Protein AF-A0A7C4QWE4-F1 (afdb_monomer_lite)

Structure (mmCIF, N/CA/C/O backbone):
data_AF-A0A7C4QWE4-F1
#
_entry.id   AF-A0A7C4QWE4-F1
#
loop_
_atom_site.group_PDB
_atom_site.id
_atom_site.type_symbol
_atom_site.label_atom_id
_atom_site.label_alt_id
_atom_site.label_comp_id
_atom_site.label_asym_id
_atom_site.label_entity_id
_atom_site.label_seq_id
_atom_site.pdbx_PDB_ins_code
_atom_site.Cartn_x
_atom_site.Cartn_y
_atom_site.Cartn_z
_atom_site.occupancy
_atom_site.B_iso_or_equiv
_atom_site.auth_seq_id
_atom_site.auth_comp_id
_atom_site.auth_asym_id
_atom_site.auth_atom_id
_atom_site.pdbx_PDB_model_num
ATOM 1 N N . MET A 1 1 ? 39.956 -88.620 -3.227 1.00 44.16 1 MET A N 1
ATOM 2 C CA . MET A 1 1 ? 40.019 -87.910 -1.931 1.00 44.16 1 MET A CA 1
ATOM 3 C C . MET A 1 1 ? 40.088 -86.408 -2.188 1.00 44.16 1 MET A C 1
ATOM 5 O O . MET A 1 1 ? 41.121 -85.945 -2.647 1.00 44.16 1 MET A O 1
ATOM 9 N N . LYS A 1 2 ? 38.966 -85.706 -1.964 1.00 35.06 2 LYS A N 1
ATOM 10 C CA . LYS A 1 2 ? 38.772 -84.275 -1.621 1.00 35.06 2 LYS A CA 1
ATOM 11 C C . LYS A 1 2 ? 37.417 -83.805 -2.172 1.00 35.06 2 LYS A C 1
ATOM 13 O O . LYS A 1 2 ? 37.299 -83.420 -3.326 1.00 35.06 2 LYS A O 1
ATOM 18 N N . MET A 1 3 ? 36.401 -83.871 -1.308 1.00 34.50 3 MET A N 1
ATOM 19 C CA . MET A 1 3 ? 35.182 -83.061 -1.401 1.00 34.50 3 MET A CA 1
ATOM 20 C C . MET A 1 3 ? 35.549 -81.585 -1.221 1.00 34.50 3 MET A C 1
ATOM 22 O O . MET A 1 3 ? 36.350 -81.283 -0.337 1.00 34.50 3 MET A O 1
ATOM 26 N N . LYS A 1 4 ? 34.899 -80.682 -1.961 1.00 35.97 4 LYS A N 1
ATOM 27 C CA . LYS A 1 4 ? 34.582 -79.321 -1.497 1.00 35.97 4 LYS A CA 1
ATOM 28 C C . LYS A 1 4 ? 33.266 -78.849 -2.132 1.00 35.97 4 LYS A C 1
ATOM 30 O O . LYS A 1 4 ? 33.202 -78.496 -3.300 1.00 35.97 4 LYS A O 1
ATOM 35 N N . THR A 1 5 ? 32.226 -78.966 -1.314 1.00 37.50 5 THR A N 1
ATOM 36 C CA . THR A 1 5 ? 31.057 -78.092 -1.133 1.00 37.50 5 THR A CA 1
ATOM 37 C C . THR A 1 5 ? 30.944 -76.846 -2.024 1.00 37.50 5 THR A C 1
ATOM 39 O O . THR A 1 5 ? 31.783 -75.953 -1.941 1.00 37.50 5 THR A O 1
ATOM 42 N N . ILE A 1 6 ? 29.813 -76.711 -2.727 1.00 36.84 6 ILE A N 1
ATOM 43 C CA . ILE A 1 6 ? 29.269 -75.417 -3.170 1.00 36.84 6 ILE A CA 1
ATOM 44 C C . ILE A 1 6 ? 27.996 -75.155 -2.357 1.00 36.84 6 ILE A C 1
ATOM 46 O O . ILE A 1 6 ? 27.059 -75.952 -2.370 1.00 36.84 6 ILE A O 1
ATOM 50 N N . LYS A 1 7 ? 28.023 -74.065 -1.583 1.00 35.09 7 LYS A N 1
ATOM 51 C CA . LYS A 1 7 ? 26.899 -73.519 -0.813 1.00 35.09 7 LYS A CA 1
ATOM 52 C C . LYS A 1 7 ? 26.000 -72.677 -1.724 1.00 35.09 7 LYS A C 1
ATOM 54 O O . LYS A 1 7 ? 26.485 -72.008 -2.630 1.00 35.09 7 LYS A O 1
ATOM 59 N N . ALA A 1 8 ? 24.707 -72.713 -1.417 1.00 40.19 8 ALA A N 1
ATOM 60 C CA . ALA A 1 8 ? 23.633 -71.929 -2.014 1.00 40.19 8 ALA A CA 1
ATOM 61 C C . ALA A 1 8 ? 23.778 -70.411 -1.791 1.00 40.19 8 ALA A C 1
ATOM 63 O O . ALA A 1 8 ? 24.335 -69.978 -0.782 1.00 40.19 8 ALA A O 1
ATOM 64 N N . GLY A 1 9 ? 23.184 -69.625 -2.692 1.00 32.28 9 GLY A N 1
ATOM 65 C CA . GLY A 1 9 ? 22.937 -68.194 -2.526 1.00 32.28 9 GLY A CA 1
ATOM 66 C C . GLY A 1 9 ? 21.650 -67.798 -3.246 1.00 32.28 9 GLY A C 1
ATOM 67 O O . GLY A 1 9 ? 21.611 -67.741 -4.470 1.00 32.28 9 GLY A O 1
ATOM 68 N N . LEU A 1 10 ? 20.594 -67.595 -2.461 1.00 34.72 10 LEU A N 1
ATOM 69 C CA . LEU A 1 10 ? 19.260 -67.141 -2.847 1.00 34.72 10 LEU A CA 1
ATOM 70 C C . LEU A 1 10 ? 19.347 -65.675 -3.325 1.00 34.72 10 LEU A C 1
ATOM 72 O O . LEU A 1 10 ? 19.801 -64.823 -2.564 1.00 34.72 10 LEU A O 1
ATOM 76 N N . ALA A 1 11 ? 18.938 -65.369 -4.558 1.00 35.28 11 ALA A N 1
ATOM 77 C CA . ALA A 1 11 ? 18.868 -63.992 -5.052 1.00 35.28 11 ALA A CA 1
ATOM 78 C C . ALA A 1 11 ? 17.521 -63.364 -4.657 1.00 35.28 11 ALA A C 1
ATOM 80 O O . ALA A 1 11 ? 16.469 -63.787 -5.133 1.00 35.28 11 ALA A O 1
ATOM 81 N N . ALA A 1 12 ? 17.560 -62.367 -3.774 1.00 37.50 12 ALA A N 1
ATOM 82 C CA . ALA A 1 12 ? 16.423 -61.510 -3.462 1.00 37.50 12 ALA A CA 1
ATOM 83 C C . ALA A 1 12 ? 16.297 -60.412 -4.533 1.00 37.50 12 ALA A C 1
ATOM 85 O O . ALA A 1 12 ? 17.253 -59.676 -4.779 1.00 37.50 12 ALA A O 1
ATOM 86 N N . LEU A 1 13 ? 15.122 -60.293 -5.161 1.00 37.75 13 LEU A N 1
ATOM 87 C CA . LEU A 1 13 ? 14.763 -59.125 -5.967 1.00 37.75 13 LEU A CA 1
ATOM 88 C C . LEU A 1 13 ? 14.546 -57.927 -5.032 1.00 37.75 13 LEU A C 1
ATOM 90 O O . LEU A 1 13 ? 13.553 -57.876 -4.308 1.00 37.75 13 LEU A O 1
ATOM 94 N N . ALA A 1 14 ? 15.447 -56.949 -5.075 1.00 36.03 14 ALA A N 1
ATOM 95 C CA . ALA A 1 14 ? 15.195 -55.620 -4.534 1.00 36.03 14 ALA A CA 1
ATOM 96 C C . ALA A 1 14 ? 14.526 -54.771 -5.625 1.00 36.03 14 ALA A C 1
ATOM 98 O O . ALA A 1 14 ? 15.150 -54.434 -6.630 1.00 36.03 14 ALA A O 1
ATOM 99 N N . SER A 1 15 ? 13.246 -54.445 -5.438 1.00 36.69 15 SER A N 1
ATOM 100 C CA . SER A 1 15 ? 12.579 -53.397 -6.214 1.00 36.69 15 SER A CA 1
ATOM 101 C C . SER A 1 15 ? 13.074 -52.049 -5.698 1.00 36.69 15 SER A C 1
ATOM 103 O O . SER A 1 15 ? 12.827 -51.704 -4.544 1.00 36.69 15 SER A O 1
ATOM 105 N N . ALA A 1 16 ? 13.813 -51.310 -6.525 1.00 38.72 16 ALA A N 1
ATOM 106 C CA . ALA A 1 16 ? 14.228 -49.952 -6.211 1.00 38.72 16 ALA A CA 1
ATOM 107 C C . ALA A 1 16 ? 13.004 -49.029 -6.288 1.00 38.72 16 ALA A C 1
ATOM 109 O O . ALA A 1 16 ? 12.490 -48.744 -7.369 1.00 38.72 16 ALA A O 1
ATOM 110 N N . LEU A 1 17 ? 12.527 -48.586 -5.127 1.00 37.09 17 LEU A N 1
ATOM 111 C CA . LEU A 1 17 ? 11.594 -47.476 -5.018 1.00 37.09 17 LEU A CA 1
ATOM 112 C C . LEU A 1 17 ? 12.380 -46.204 -5.376 1.00 37.09 17 LEU A C 1
ATOM 114 O O . LEU A 1 17 ? 13.173 -45.713 -4.574 1.00 37.09 17 LEU A O 1
ATOM 118 N N . LEU A 1 18 ? 12.228 -45.716 -6.608 1.00 37.69 18 LEU A N 1
ATOM 119 C CA . LEU A 1 18 ? 12.731 -44.404 -7.010 1.00 37.69 18 LEU A CA 1
ATOM 120 C C . LEU A 1 18 ? 11.939 -43.349 -6.231 1.00 37.69 18 LEU A C 1
ATOM 122 O O . LEU A 1 18 ? 10.795 -43.043 -6.562 1.00 37.69 18 LEU A O 1
ATOM 126 N N . LEU A 1 19 ? 12.542 -42.831 -5.162 1.00 37.31 19 LEU A N 1
ATOM 127 C CA . LEU A 1 19 ? 12.115 -41.587 -4.537 1.00 37.31 19 LEU A CA 1
ATOM 128 C C . LEU A 1 19 ? 12.226 -40.490 -5.596 1.00 37.31 19 LEU A C 1
ATOM 130 O O . LEU A 1 19 ? 13.313 -40.205 -6.097 1.00 37.31 19 LEU A O 1
ATOM 134 N N . ASN A 1 20 ? 11.084 -39.916 -5.959 1.00 35.62 20 ASN A N 1
ATOM 135 C CA . ASN A 1 20 ? 10.999 -38.761 -6.836 1.00 35.62 20 ASN A CA 1
ATOM 136 C C . ASN A 1 20 ? 11.529 -37.560 -6.038 1.00 35.62 20 ASN A C 1
ATOM 138 O O . ASN A 1 20 ? 10.786 -36.938 -5.282 1.00 35.62 20 ASN A O 1
ATOM 142 N N . ILE A 1 21 ? 12.835 -37.302 -6.113 1.00 42.69 21 ILE A N 1
ATOM 143 C CA . ILE A 1 21 ? 13.417 -36.069 -5.582 1.00 42.69 21 ILE A CA 1
ATOM 144 C C . ILE A 1 21 ? 12.919 -34.952 -6.508 1.00 42.69 21 ILE A C 1
ATOM 146 O O . ILE A 1 21 ? 13.204 -35.031 -7.707 1.00 42.69 21 ILE A O 1
ATOM 150 N N . PRO A 1 22 ? 12.157 -33.952 -6.027 1.00 43.75 22 PRO A N 1
ATOM 151 C CA . PRO A 1 22 ? 11.823 -32.806 -6.859 1.00 43.75 22 PRO A CA 1
ATOM 152 C C . PRO A 1 22 ? 13.135 -32.161 -7.312 1.00 43.75 22 PRO A C 1
ATOM 154 O O . PRO A 1 22 ? 13.972 -31.791 -6.490 1.00 43.75 22 PRO A O 1
ATOM 157 N N . GLY A 1 23 ? 13.357 -32.114 -8.627 1.00 46.66 23 GLY A N 1
ATOM 158 C CA . GLY A 1 23 ? 14.510 -31.424 -9.190 1.00 46.66 23 GLY A CA 1
ATOM 159 C C . GLY A 1 23 ? 14.474 -29.958 -8.767 1.00 46.66 23 GLY A C 1
ATOM 160 O O . GLY A 1 23 ? 13.414 -29.337 -8.809 1.00 46.66 23 GLY A O 1
ATOM 161 N N . GLN A 1 24 ? 15.619 -29.424 -8.342 1.00 51.94 24 GLN A N 1
ATOM 162 C CA . GLN A 1 24 ? 15.778 -28.000 -8.061 1.00 51.94 24 GLN A CA 1
ATOM 163 C C . GLN A 1 24 ? 15.329 -27.204 -9.294 1.00 51.94 24 GLN A C 1
ATOM 165 O O . GLN A 1 24 ? 15.769 -27.504 -10.408 1.00 51.94 24 GLN A O 1
ATOM 170 N N . ALA A 1 25 ? 14.424 -26.239 -9.105 1.00 59.88 25 ALA A N 1
ATOM 171 C CA . ALA A 1 25 ? 13.972 -25.365 -10.181 1.00 59.88 25 ALA A CA 1
ATOM 172 C C . ALA A 1 25 ? 15.188 -24.719 -10.862 1.00 59.88 25 ALA A C 1
ATOM 174 O O . ALA A 1 25 ? 16.139 -24.313 -10.191 1.00 59.88 25 ALA A O 1
ATOM 175 N N . ALA A 1 26 ? 15.182 -24.642 -12.193 1.00 65.81 26 ALA A N 1
ATOM 176 C CA . ALA A 1 26 ? 16.244 -23.946 -12.904 1.00 65.81 26 ALA A CA 1
ATOM 177 C C . ALA A 1 26 ? 16.181 -22.451 -12.551 1.00 65.81 26 ALA A C 1
ATOM 179 O O . ALA A 1 26 ? 15.147 -21.808 -12.758 1.00 65.81 26 ALA A O 1
ATOM 180 N N . THR A 1 27 ? 17.275 -21.905 -12.016 1.00 78.81 27 THR A N 1
ATOM 181 C CA . THR A 1 27 ? 17.419 -20.460 -11.815 1.00 78.81 27 THR A CA 1
ATOM 182 C C . THR A 1 27 ? 17.690 -19.803 -13.161 1.00 78.81 27 THR A C 1
ATOM 184 O O . THR A 1 27 ? 18.729 -20.040 -13.778 1.00 78.81 27 THR A O 1
ATOM 187 N N . ASN A 1 28 ? 16.760 -18.970 -13.617 1.00 87.12 28 ASN A N 1
ATOM 188 C CA . ASN A 1 28 ? 16.918 -18.156 -14.813 1.00 87.12 28 ASN A CA 1
ATOM 189 C C . ASN A 1 28 ? 17.483 -16.800 -14.407 1.00 87.12 28 ASN A C 1
ATOM 191 O O . ASN A 1 28 ? 16.828 -16.052 -13.683 1.00 87.12 28 ASN A O 1
ATOM 195 N N . LEU A 1 29 ? 18.690 -16.489 -14.874 1.00 90.69 29 LEU A N 1
ATOM 196 C CA . LEU A 1 29 ? 19.229 -15.137 -14.774 1.00 90.69 29 LEU A CA 1
ATOM 197 C C . LEU A 1 29 ? 18.445 -14.232 -15.723 1.00 90.69 29 LEU A C 1
ATOM 199 O O . LEU A 1 29 ? 18.312 -14.553 -16.906 1.00 90.69 29 LEU A O 1
ATOM 203 N N . VAL A 1 30 ? 17.933 -13.127 -15.196 1.00 90.88 30 VAL A N 1
ATOM 204 C CA . VAL A 1 30 ? 17.143 -12.154 -15.941 1.00 90.88 30 VAL A CA 1
ATOM 205 C C . VAL A 1 30 ? 17.889 -10.830 -15.965 1.00 90.88 30 VAL A C 1
ATOM 207 O O . VAL A 1 30 ? 18.189 -10.231 -14.935 1.00 90.88 30 VAL A O 1
ATOM 210 N N . THR A 1 31 ? 18.162 -10.389 -17.181 1.00 90.06 31 THR A N 1
ATOM 211 C CA . THR A 1 31 ? 18.688 -9.069 -17.526 1.00 90.06 31 THR A CA 1
ATOM 212 C C . THR A 1 31 ? 17.711 -8.381 -18.467 1.00 90.06 31 THR A C 1
ATOM 214 O O . THR A 1 31 ? 16.878 -9.044 -19.098 1.00 90.06 31 THR A O 1
ATOM 217 N N . SER A 1 32 ? 17.842 -7.072 -18.652 1.00 80.56 32 SER A N 1
ATOM 218 C CA . SER A 1 32 ? 17.039 -6.360 -19.652 1.00 80.56 32 SER A CA 1
ATOM 219 C C . SER A 1 32 ? 17.270 -6.906 -21.065 1.00 80.56 32 SER A C 1
ATOM 221 O O . SER A 1 32 ? 16.337 -7.042 -21.844 1.00 80.56 32 SER A O 1
ATOM 223 N N . ALA A 1 33 ? 18.492 -7.351 -21.375 1.00 80.56 33 ALA A N 1
ATOM 224 C CA . ALA A 1 33 ? 18.801 -8.006 -22.649 1.00 80.56 33 ALA A CA 1
ATOM 225 C C . ALA A 1 33 ? 18.169 -9.406 -22.811 1.00 80.56 33 ALA A C 1
ATOM 227 O O . ALA A 1 33 ? 18.132 -9.935 -23.923 1.00 80.56 33 ALA A O 1
ATOM 228 N N . SER A 1 34 ? 17.721 -10.031 -21.717 1.00 84.31 34 SER A N 1
ATOM 229 C CA . SER A 1 34 ? 17.065 -11.346 -21.738 1.00 84.31 34 SER A CA 1
ATOM 230 C C . SER A 1 34 ? 15.551 -11.271 -21.956 1.00 84.31 34 SER A C 1
ATOM 232 O O . SER A 1 34 ? 14.943 -12.281 -22.315 1.00 84.31 34 SER A O 1
ATOM 234 N N . MET A 1 35 ? 14.953 -10.090 -21.768 1.00 88.81 35 MET A N 1
ATOM 235 C CA . MET A 1 35 ? 13.545 -9.837 -22.063 1.00 88.81 35 MET A CA 1
ATOM 236 C C . MET A 1 35 ? 13.361 -9.783 -23.580 1.00 88.81 35 MET A C 1
ATOM 238 O O . MET A 1 35 ? 14.060 -9.052 -24.282 1.00 88.81 35 MET A O 1
ATOM 242 N N . VAL A 1 36 ? 12.465 -10.618 -24.112 1.00 86.06 36 VAL A N 1
ATOM 243 C CA . VAL A 1 36 ? 12.202 -10.651 -25.554 1.00 86.06 36 VAL A CA 1
ATOM 244 C C . VAL A 1 36 ? 11.082 -9.689 -25.923 1.00 86.06 36 VAL A C 1
ATOM 246 O O . VAL A 1 36 ? 10.084 -9.586 -25.209 1.00 86.06 36 VAL A O 1
ATOM 249 N N . ALA A 1 37 ? 11.199 -9.074 -27.100 1.00 91.69 37 ALA A N 1
ATOM 250 C CA . ALA A 1 37 ? 10.121 -8.274 -27.663 1.00 91.69 37 ALA A CA 1
ATOM 251 C C . ALA A 1 37 ? 8.823 -9.098 -27.765 1.00 91.69 37 ALA A C 1
ATOM 253 O O . ALA A 1 37 ? 8.821 -10.241 -28.236 1.00 91.69 37 ALA A O 1
ATOM 254 N N . GLY A 1 38 ? 7.701 -8.494 -27.371 1.00 95.06 38 GLY A N 1
ATOM 255 C CA . GLY A 1 38 ? 6.398 -9.154 -27.329 1.00 95.06 38 GLY A CA 1
ATOM 256 C C . GLY A 1 38 ? 6.069 -9.686 -25.937 1.00 95.06 38 GLY A C 1
ATOM 257 O O . GLY A 1 38 ? 6.095 -8.928 -24.973 1.00 95.06 38 GLY A O 1
ATOM 258 N N . THR A 1 39 ? 5.678 -10.959 -25.826 1.00 97.94 39 THR A N 1
ATOM 259 C CA . THR A 1 39 ? 5.207 -11.531 -24.555 1.00 97.94 39 THR A CA 1
ATOM 260 C C . THR A 1 39 ? 6.240 -12.453 -23.915 1.00 97.94 39 THR A C 1
ATOM 262 O O . THR A 1 39 ? 6.584 -13.497 -24.471 1.00 97.94 39 THR A O 1
ATOM 265 N N . ASN A 1 40 ? 6.665 -12.097 -22.707 1.00 97.50 40 ASN A N 1
ATOM 266 C CA . ASN A 1 40 ? 7.502 -12.895 -21.823 1.00 97.50 40 ASN A CA 1
ATOM 267 C C . ASN A 1 40 ? 6.613 -13.671 -20.842 1.00 97.50 40 ASN A C 1
ATOM 269 O O . ASN A 1 40 ? 5.698 -13.103 -20.247 1.00 97.50 40 ASN A O 1
ATOM 273 N N . TYR A 1 41 ? 6.882 -14.967 -20.661 1.00 96.62 41 TYR A N 1
ATOM 274 C CA . TYR A 1 41 ? 6.144 -15.828 -19.731 1.00 96.62 41 TYR A CA 1
ATOM 275 C C . TYR A 1 41 ? 7.064 -16.326 -18.623 1.00 96.62 41 TYR A C 1
ATOM 277 O O . TYR A 1 41 ? 8.007 -17.080 -18.889 1.00 96.62 41 TYR A O 1
ATOM 285 N N . TRP A 1 42 ? 6.770 -15.942 -17.385 1.00 96.94 42 TRP A N 1
ATOM 286 C CA . TRP A 1 42 ? 7.451 -16.444 -16.200 1.00 96.94 42 TRP A CA 1
ATOM 287 C C . TRP A 1 42 ? 6.599 -17.509 -15.516 1.00 96.94 42 TRP A C 1
ATOM 289 O O . TRP A 1 42 ? 5.420 -17.287 -15.251 1.00 96.94 42 TRP A O 1
ATOM 299 N N . ARG A 1 43 ? 7.180 -18.692 -15.299 1.00 95.44 43 ARG A N 1
ATOM 300 C CA . ARG A 1 43 ? 6.464 -19.896 -14.859 1.00 95.44 43 ARG A CA 1
ATOM 301 C C . ARG A 1 43 ? 6.858 -20.313 -13.455 1.00 95.44 43 ARG A C 1
ATOM 303 O O . ARG A 1 43 ? 8.039 -20.271 -13.123 1.00 95.44 43 ARG A O 1
ATOM 310 N N . ALA A 1 44 ? 5.910 -20.857 -12.699 1.00 93.81 44 ALA A N 1
ATOM 311 C CA . ALA A 1 44 ? 6.139 -21.266 -11.311 1.00 93.81 44 ALA A CA 1
ATOM 312 C C . ALA A 1 44 ? 7.093 -22.468 -11.164 1.00 93.81 44 ALA A C 1
ATOM 314 O O . ALA A 1 44 ? 7.611 -22.736 -10.086 1.00 93.81 44 ALA A O 1
ATOM 315 N N . THR A 1 45 ? 7.369 -23.197 -12.251 1.00 90.31 45 THR A N 1
ATOM 316 C CA . THR A 1 45 ? 8.378 -24.273 -12.273 1.00 90.31 45 THR A CA 1
ATOM 317 C C . THR A 1 45 ? 9.820 -23.757 -12.279 1.00 90.31 45 THR A C 1
ATOM 319 O O . THR A 1 45 ? 10.755 -24.557 -12.259 1.00 90.31 45 THR A O 1
ATOM 322 N N . ASN A 1 46 ? 10.002 -22.442 -12.374 1.00 91.88 46 ASN A N 1
ATOM 323 C CA . ASN A 1 46 ? 11.280 -21.762 -12.479 1.00 91.88 46 ASN A CA 1
ATOM 324 C C . ASN A 1 46 ? 11.449 -20.766 -11.330 1.00 91.88 46 ASN A C 1
ATOM 326 O O . ASN A 1 46 ? 10.471 -20.239 -10.806 1.00 91.88 46 ASN A O 1
ATOM 330 N N . GLN A 1 47 ? 12.703 -20.444 -11.022 1.00 90.31 47 GLN A N 1
ATOM 331 C CA . GLN A 1 47 ? 13.036 -19.241 -10.264 1.00 90.31 47 GLN A CA 1
ATOM 332 C C . GLN A 1 47 ? 13.654 -18.218 -11.218 1.00 90.31 47 GLN A C 1
ATOM 334 O O . GLN A 1 47 ? 14.396 -18.591 -12.132 1.00 90.31 47 GLN A O 1
ATOM 339 N N . TYR A 1 48 ? 13.362 -16.940 -11.008 1.00 97.06 48 TYR A N 1
ATOM 340 C CA . TYR A 1 48 ? 13.924 -15.831 -11.780 1.00 97.06 48 TYR A CA 1
ATOM 341 C C . TYR A 1 48 ? 14.827 -15.005 -10.869 1.00 97.06 48 TYR A C 1
ATOM 343 O O . TYR A 1 48 ? 14.423 -14.700 -9.753 1.00 97.06 48 TYR A O 1
ATOM 351 N N . LEU A 1 49 ? 16.041 -14.681 -11.309 1.00 97.81 49 LEU A N 1
ATOM 352 C CA . LEU A 1 49 ? 16.993 -13.851 -10.569 1.00 97.81 49 LEU A CA 1
ATOM 353 C C . LEU A 1 49 ? 17.329 -12.610 -11.401 1.00 97.81 49 LEU A C 1
ATOM 355 O O . LEU A 1 49 ? 18.010 -12.724 -12.418 1.00 97.81 49 LEU A O 1
ATOM 359 N N . LEU A 1 50 ? 16.846 -11.447 -10.972 1.00 98.19 50 LEU A N 1
ATOM 360 C CA . LEU A 1 50 ? 17.170 -10.144 -11.542 1.00 98.19 50 LEU A CA 1
ATOM 361 C C . LEU A 1 50 ? 18.575 -9.752 -11.073 1.00 98.19 50 LEU A C 1
ATOM 363 O O . LEU A 1 50 ? 18.847 -9.784 -9.874 1.00 98.19 50 LEU A O 1
ATOM 367 N N . THR A 1 51 ? 19.464 -9.381 -11.990 1.00 96.00 51 THR A N 1
ATOM 368 C CA . THR A 1 51 ? 20.841 -8.956 -11.653 1.00 96.00 51 THR A CA 1
ATOM 369 C C . THR A 1 51 ? 21.089 -7.463 -11.881 1.00 96.00 51 THR A C 1
ATOM 371 O O . THR A 1 51 ? 22.201 -6.988 -11.693 1.00 96.00 51 THR A O 1
ATOM 374 N N . GLU A 1 52 ? 20.066 -6.743 -12.336 1.00 95.19 52 GLU A N 1
ATOM 375 C CA . GLU A 1 52 ? 20.054 -5.314 -12.671 1.00 95.19 52 GLU A CA 1
ATOM 376 C C . GLU A 1 52 ? 18.592 -4.842 -12.761 1.00 95.19 52 GLU A C 1
ATOM 378 O O . GLU A 1 52 ? 17.674 -5.652 -12.575 1.00 95.19 52 GLU A O 1
ATOM 383 N N . MET A 1 53 ? 18.351 -3.566 -13.077 1.00 95.50 53 MET A N 1
ATOM 384 C CA . MET A 1 53 ? 17.008 -3.129 -13.460 1.00 95.50 53 MET A CA 1
ATOM 385 C C . MET A 1 53 ? 16.577 -3.869 -14.732 1.00 95.50 53 MET A C 1
ATOM 387 O O . MET A 1 53 ? 17.223 -3.761 -15.779 1.00 95.50 53 MET A O 1
ATOM 391 N N . VAL A 1 54 ? 15.491 -4.634 -14.636 1.00 97.50 54 VAL A N 1
ATOM 392 C CA . VAL A 1 54 ? 14.888 -5.376 -15.745 1.00 97.50 54 VAL A CA 1
ATOM 393 C C . VAL A 1 54 ? 13.662 -4.623 -16.233 1.00 97.50 54 VAL A C 1
ATOM 395 O O . VAL A 1 54 ? 12.717 -4.417 -15.472 1.00 97.50 54 VAL A O 1
ATOM 398 N N . PHE A 1 55 ? 13.663 -4.245 -17.509 1.00 97.25 55 PHE A N 1
ATOM 399 C CA . PHE A 1 55 ? 12.564 -3.498 -18.116 1.00 97.25 55 PHE A CA 1
ATOM 400 C C . PHE A 1 55 ? 11.558 -4.415 -18.824 1.00 97.25 55 PHE A C 1
ATOM 402 O O . PHE A 1 55 ? 11.934 -5.326 -19.558 1.00 97.25 55 PHE A O 1
ATOM 409 N N . VAL A 1 56 ? 10.267 -4.145 -18.619 1.00 98.00 56 VAL A N 1
ATOM 410 C CA . VAL A 1 56 ? 9.186 -4.533 -19.535 1.00 98.00 56 VAL A CA 1
ATOM 411 C C . VAL A 1 56 ? 8.898 -3.309 -20.395 1.00 98.00 56 VAL A C 1
ATOM 413 O O . VAL A 1 56 ? 8.285 -2.346 -19.928 1.00 98.00 56 VAL A O 1
ATOM 416 N N . GLU A 1 57 ? 9.396 -3.323 -21.626 1.00 97.38 57 GLU A N 1
ATOM 417 C CA . GLU A 1 57 ? 9.446 -2.144 -22.489 1.00 97.38 57 GLU A CA 1
ATOM 418 C C . GLU A 1 57 ? 8.093 -1.812 -23.137 1.00 97.38 57 GLU A C 1
ATOM 420 O O . GLU A 1 57 ? 7.137 -2.593 -23.125 1.00 97.38 57 GLU A O 1
ATOM 425 N N . ALA A 1 58 ? 7.999 -0.631 -23.751 1.00 96.31 58 ALA A N 1
ATOM 426 C CA . ALA A 1 58 ? 6.804 -0.217 -24.478 1.00 96.31 58 ALA A CA 1
ATOM 427 C C . ALA A 1 58 ? 6.406 -1.238 -25.566 1.00 96.31 58 ALA A C 1
ATOM 429 O O . ALA A 1 58 ? 7.155 -1.497 -26.507 1.00 96.31 58 ALA A O 1
ATOM 430 N N . GLY A 1 59 ? 5.185 -1.775 -25.475 1.00 96.12 59 GLY A N 1
ATOM 431 C CA . GLY A 1 59 ? 4.682 -2.812 -26.382 1.00 96.12 59 GLY A CA 1
ATOM 432 C C . GLY A 1 59 ? 5.009 -4.246 -25.951 1.00 96.12 59 GLY A C 1
ATOM 433 O O . GLY A 1 59 ? 4.506 -5.184 -26.573 1.00 96.12 59 GLY A O 1
ATOM 434 N N . GLU A 1 60 ? 5.787 -4.427 -24.885 1.00 98.00 60 GLU A N 1
ATOM 435 C CA . GLU A 1 60 ? 6.031 -5.727 -24.270 1.00 98.00 60 GLU A CA 1
ATOM 436 C C . GLU A 1 60 ? 4.980 -6.072 -23.215 1.00 98.00 60 GLU A C 1
ATOM 438 O O . GLU A 1 60 ? 4.307 -5.218 -22.631 1.00 98.00 60 GLU A O 1
ATOM 443 N N . VAL A 1 61 ? 4.836 -7.372 -22.976 1.00 98.56 61 VAL A N 1
ATOM 444 C CA . VAL A 1 61 ? 3.940 -7.933 -21.972 1.00 98.56 61 VAL A CA 1
ATOM 445 C C . VAL A 1 61 ? 4.701 -8.966 -21.155 1.00 98.56 61 VAL A C 1
ATOM 447 O O . VAL A 1 61 ? 5.237 -9.919 -21.712 1.00 98.56 61 VAL A O 1
ATOM 450 N N . LEU A 1 62 ? 4.701 -8.829 -19.837 1.00 98.75 62 LEU A N 1
ATOM 451 C CA . LEU A 1 62 ? 5.178 -9.845 -18.910 1.00 98.75 62 LEU A CA 1
ATOM 452 C C . LEU A 1 62 ? 3.983 -10.544 -18.261 1.00 98.75 62 LEU A C 1
ATOM 454 O O . LEU A 1 62 ? 3.190 -9.909 -17.575 1.00 98.75 62 LEU A O 1
ATOM 458 N N . VAL A 1 63 ? 3.852 -11.852 -18.460 1.00 98.75 63 VAL A N 1
ATOM 459 C CA . VAL A 1 63 ? 2.839 -12.688 -17.802 1.00 98.75 63 VAL A CA 1
ATOM 460 C C . VAL A 1 63 ? 3.536 -13.584 -16.788 1.00 98.75 63 VAL A C 1
ATOM 462 O O . VAL A 1 63 ? 4.427 -14.348 -17.158 1.00 98.75 63 VAL A O 1
ATOM 465 N N . ILE A 1 64 ? 3.125 -13.508 -15.524 1.00 98.69 64 ILE A N 1
ATOM 466 C CA . ILE A 1 64 ? 3.717 -14.275 -14.426 1.00 98.69 64 ILE A CA 1
ATOM 467 C C . ILE A 1 64 ? 2.677 -15.264 -13.901 1.00 98.69 64 ILE A C 1
ATOM 469 O O . ILE A 1 64 ? 1.585 -14.877 -13.485 1.00 98.69 64 ILE A O 1
ATOM 473 N N . GLU A 1 65 ? 3.007 -16.553 -13.927 1.00 98.31 65 GLU A N 1
ATOM 474 C CA . GLU A 1 65 ? 2.134 -17.598 -13.399 1.00 98.31 65 GLU A CA 1
ATOM 475 C C . GLU A 1 65 ? 2.018 -17.504 -11.861 1.00 98.31 65 GLU A C 1
ATOM 477 O O . GLU A 1 65 ? 3.008 -17.208 -11.183 1.00 98.31 65 GLU A O 1
ATOM 482 N N . PRO A 1 66 ? 0.842 -17.811 -11.282 1.00 97.94 66 PRO A N 1
ATOM 483 C CA . PRO A 1 66 ? 0.660 -17.901 -9.832 1.00 97.94 66 PRO A CA 1
ATOM 484 C C . PRO A 1 66 ? 1.665 -18.854 -9.179 1.00 97.94 66 PRO A C 1
ATOM 486 O O . PRO A 1 66 ? 1.899 -19.944 -9.702 1.00 97.94 66 PRO A O 1
ATOM 489 N N . GLY A 1 67 ? 2.212 -18.481 -8.021 1.00 95.44 67 GLY A N 1
ATOM 490 C CA . GLY A 1 67 ? 3.224 -19.270 -7.310 1.00 95.44 67 GLY A CA 1
ATOM 491 C C . GLY A 1 67 ? 4.662 -19.058 -7.798 1.00 95.44 67 GLY A C 1
ATOM 492 O O . GLY A 1 67 ? 5.567 -19.720 -7.298 1.00 95.44 67 GLY A O 1
ATOM 493 N N . THR A 1 68 ? 4.896 -18.174 -8.776 1.00 98.25 68 THR A N 1
ATOM 494 C CA . THR A 1 68 ? 6.256 -17.869 -9.248 1.00 98.25 68 THR A CA 1
ATOM 495 C C . THR A 1 68 ? 7.030 -17.054 -8.211 1.00 98.25 68 THR A C 1
ATOM 497 O O . THR A 1 68 ? 6.497 -16.103 -7.636 1.00 98.25 68 THR A O 1
ATOM 500 N N . VAL A 1 69 ? 8.309 -17.399 -8.028 1.00 98.00 69 VAL A N 1
ATOM 501 C CA . VAL A 1 69 ? 9.259 -16.666 -7.181 1.00 98.00 69 VAL A CA 1
ATOM 502 C C . VAL A 1 69 ? 10.266 -15.930 -8.060 1.00 98.00 69 VAL A C 1
ATOM 504 O O . VAL A 1 69 ? 10.948 -16.529 -8.901 1.00 98.00 69 VAL A O 1
ATOM 507 N N . ILE A 1 70 ? 10.360 -14.624 -7.842 1.00 98.69 70 ILE A N 1
ATOM 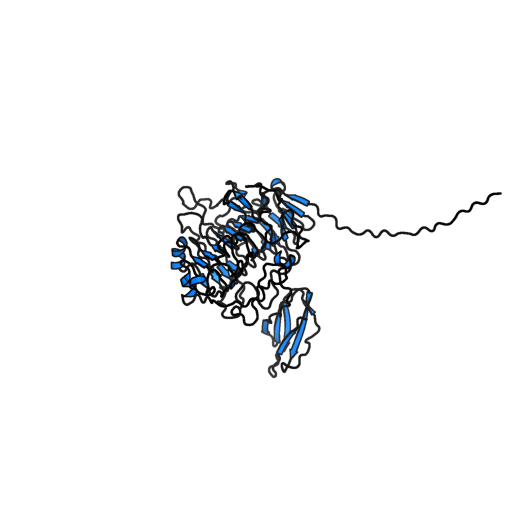508 C CA . ILE A 1 70 ? 11.274 -13.707 -8.509 1.00 98.69 70 ILE A CA 1
ATOM 509 C C . ILE A 1 70 ? 12.179 -13.111 -7.440 1.00 98.69 70 ILE A C 1
ATOM 511 O O . ILE A 1 70 ? 11.705 -12.623 -6.418 1.00 98.69 70 ILE A O 1
ATOM 515 N N . LYS A 1 71 ? 13.485 -13.161 -7.672 1.00 98.31 71 LYS A N 1
ATOM 516 C CA . LYS A 1 71 ? 14.494 -12.700 -6.729 1.00 98.31 71 LYS A CA 1
ATOM 517 C C . LYS A 1 71 ? 15.329 -11.574 -7.319 1.00 98.31 71 LYS A C 1
ATOM 519 O O . LYS A 1 71 ? 15.691 -11.657 -8.486 1.00 98.31 71 LYS A O 1
ATOM 524 N N . GLY A 1 72 ? 15.671 -10.562 -6.533 1.00 97.81 72 GLY A N 1
ATOM 525 C CA . GLY A 1 72 ? 16.696 -9.575 -6.869 1.00 97.81 72 GLY A CA 1
ATOM 526 C C . GLY A 1 72 ? 18.045 -9.959 -6.267 1.00 97.81 72 GLY A C 1
ATOM 527 O O . GLY A 1 72 ? 18.110 -10.374 -5.113 1.00 97.81 72 GLY A O 1
ATOM 528 N N . GLN A 1 73 ? 19.120 -9.848 -7.044 1.00 96.00 73 GLN A N 1
ATOM 529 C CA . GLN A 1 73 ? 20.473 -10.138 -6.575 1.00 96.00 73 GLN A CA 1
ATOM 530 C C . GLN A 1 73 ? 20.878 -9.209 -5.421 1.00 96.00 73 GLN A C 1
ATOM 532 O O . GLN A 1 73 ? 20.720 -7.993 -5.508 1.00 96.00 73 GLN A O 1
ATOM 537 N N . THR A 1 74 ? 21.459 -9.768 -4.361 1.00 92.50 74 THR A N 1
ATOM 538 C CA . THR A 1 74 ? 21.863 -8.982 -3.189 1.00 92.50 74 THR A CA 1
ATOM 539 C C . THR A 1 74 ? 23.358 -8.697 -3.238 1.00 92.50 74 THR A C 1
ATOM 541 O O . THR A 1 74 ? 24.181 -9.536 -2.865 1.00 92.50 74 THR A O 1
ATOM 544 N N . LEU A 1 75 ? 23.725 -7.498 -3.700 1.00 89.00 75 LEU A N 1
ATOM 545 C CA . LEU A 1 75 ? 25.114 -7.034 -3.732 1.00 89.00 75 LEU A CA 1
ATOM 546 C C . LEU A 1 75 ? 25.257 -5.648 -3.089 1.00 89.00 75 LEU A C 1
ATOM 548 O O . LEU A 1 75 ? 24.455 -4.756 -3.360 1.00 89.00 75 LEU A O 1
ATOM 552 N N . PRO A 1 76 ? 26.301 -5.429 -2.272 1.00 84.19 76 PRO A N 1
ATOM 553 C CA . PRO A 1 76 ? 26.543 -4.132 -1.660 1.00 84.19 76 PRO A CA 1
ATOM 554 C C . PRO A 1 76 ? 27.034 -3.107 -2.689 1.00 84.19 76 PRO A C 1
ATOM 556 O O . PRO A 1 76 ? 27.823 -3.430 -3.578 1.00 84.19 76 PRO A O 1
ATOM 559 N N . GLY A 1 77 ? 26.643 -1.845 -2.503 1.00 83.81 77 GLY A N 1
ATOM 560 C CA . GLY A 1 77 ? 27.182 -0.710 -3.259 1.00 83.81 77 GLY A CA 1
ATOM 561 C C . GLY A 1 77 ? 26.700 -0.606 -4.707 1.00 83.81 77 GLY A C 1
ATOM 562 O O . GLY A 1 77 ? 27.334 0.095 -5.495 1.00 83.81 77 GLY A O 1
ATOM 563 N N . LEU A 1 78 ? 25.616 -1.300 -5.065 1.00 88.44 78 LEU A N 1
ATOM 564 C CA . LEU A 1 78 ? 24.918 -1.056 -6.324 1.00 88.44 78 LEU A CA 1
ATOM 565 C C . LEU A 1 78 ? 24.210 0.303 -6.275 1.00 88.44 78 LEU A C 1
ATOM 567 O O . LEU A 1 78 ? 23.764 0.739 -5.218 1.00 88.44 78 LEU A O 1
ATOM 571 N N . SER A 1 79 ? 24.129 0.966 -7.423 1.00 90.06 79 SER A N 1
ATOM 572 C CA . SER A 1 79 ? 23.466 2.259 -7.584 1.00 90.06 79 SER A CA 1
ATOM 573 C C . SER A 1 79 ? 22.899 2.396 -8.995 1.00 90.06 79 SER A C 1
ATOM 575 O O . SER A 1 79 ? 23.267 1.638 -9.903 1.00 90.06 79 SER A O 1
ATOM 577 N N . GLY A 1 80 ? 22.002 3.364 -9.189 1.00 89.50 80 GLY A N 1
ATOM 578 C CA . GLY A 1 80 ? 21.357 3.609 -10.478 1.00 89.50 80 GLY A CA 1
ATOM 579 C C . GLY A 1 80 ? 20.769 2.337 -11.107 1.00 89.50 80 GLY A C 1
ATOM 580 O O . GLY A 1 80 ? 20.210 1.486 -10.420 1.00 89.50 80 GLY A O 1
ATOM 581 N N . THR A 1 81 ? 20.952 2.158 -12.418 1.00 91.44 81 THR A N 1
ATOM 582 C CA . THR A 1 81 ? 20.389 1.013 -13.162 1.00 91.44 81 THR A CA 1
ATOM 583 C C . THR A 1 81 ? 21.025 -0.345 -12.844 1.00 91.44 81 THR A C 1
ATOM 585 O O . THR A 1 81 ? 20.525 -1.372 -13.304 1.00 91.44 81 THR A O 1
ATOM 588 N N . ALA A 1 82 ? 22.105 -0.382 -12.056 1.00 92.75 82 ALA A N 1
ATOM 589 C CA . ALA A 1 82 ? 22.707 -1.634 -11.602 1.00 92.75 82 ALA A CA 1
ATOM 590 C C . ALA A 1 82 ? 21.912 -2.288 -10.461 1.00 92.75 82 ALA A C 1
ATOM 592 O O . ALA A 1 82 ? 22.086 -3.478 -10.217 1.00 92.75 82 ALA A O 1
ATOM 593 N N . VAL A 1 83 ? 21.049 -1.539 -9.768 1.00 94.56 83 VAL A N 1
ATOM 594 C CA . VAL A 1 83 ? 20.195 -2.067 -8.698 1.00 94.56 83 VAL A CA 1
ATOM 595 C C . VAL A 1 83 ? 19.173 -3.055 -9.275 1.00 94.56 83 VAL A C 1
ATOM 597 O O . VAL A 1 83 ? 18.409 -2.671 -10.159 1.00 94.56 83 VAL A O 1
ATOM 600 N N . PRO A 1 84 ? 19.098 -4.305 -8.782 1.00 96.75 84 PRO A N 1
ATOM 601 C CA . PRO A 1 84 ? 18.138 -5.280 -9.271 1.00 96.75 84 PRO A CA 1
ATOM 602 C C . PRO A 1 84 ? 16.709 -4.887 -8.939 1.00 96.75 84 PRO A C 1
ATOM 604 O O . PRO A 1 84 ? 16.338 -4.830 -7.770 1.00 96.75 84 PRO A O 1
ATOM 607 N N . SER A 1 85 ? 15.893 -4.643 -9.955 1.00 97.12 85 SER A N 1
ATOM 608 C CA . SER A 1 85 ? 14.482 -4.284 -9.800 1.00 97.12 85 SER A CA 1
ATOM 609 C C . SER A 1 85 ? 13.695 -4.680 -11.045 1.00 97.12 85 SER A C 1
ATOM 611 O O . SER A 1 85 ? 14.275 -4.979 -12.091 1.00 97.12 85 SER A O 1
ATOM 613 N N . LEU A 1 86 ? 12.368 -4.705 -10.936 1.00 98.44 86 LEU A N 1
ATOM 614 C CA . LEU A 1 86 ? 11.492 -4.869 -12.093 1.00 98.44 86 LEU A CA 1
ATOM 615 C C . LEU A 1 86 ? 10.830 -3.532 -12.416 1.00 98.44 86 LEU A C 1
ATOM 617 O O . LEU A 1 86 ? 10.103 -2.995 -11.584 1.00 98.44 86 LEU A O 1
ATOM 621 N N . VAL A 1 87 ? 11.028 -3.036 -13.636 1.00 98.31 87 VAL A N 1
ATOM 622 C CA . VAL A 1 87 ? 10.442 -1.781 -14.113 1.00 98.31 87 VAL A CA 1
ATOM 623 C C . VAL A 1 87 ? 9.521 -2.060 -15.295 1.00 98.31 87 VAL A C 1
ATOM 625 O O . VAL A 1 87 ? 9.954 -2.484 -16.363 1.00 98.31 87 VAL A O 1
ATOM 628 N N . VAL A 1 88 ? 8.230 -1.800 -15.130 1.00 98.62 88 VAL A N 1
ATOM 629 C CA . VAL A 1 88 ? 7.263 -1.796 -16.230 1.00 98.62 88 VAL A CA 1
ATOM 630 C C . VAL A 1 88 ? 7.229 -0.386 -16.800 1.00 98.62 88 VAL A C 1
ATOM 632 O O . VAL A 1 88 ? 6.606 0.500 -16.220 1.00 98.62 88 VAL A O 1
ATOM 635 N N . ALA A 1 89 ? 7.932 -0.173 -17.912 1.00 97.94 89 ALA A N 1
ATOM 636 C CA . ALA A 1 89 ? 8.045 1.132 -18.553 1.00 97.94 89 ALA A CA 1
ATOM 637 C C . ALA A 1 89 ? 6.706 1.577 -19.167 1.00 97.94 89 ALA A C 1
ATOM 639 O O . ALA A 1 89 ? 5.807 0.764 -19.405 1.00 97.94 89 ALA A O 1
ATOM 640 N N . ARG A 1 90 ? 6.584 2.867 -19.512 1.00 96.44 90 ARG A N 1
ATOM 641 C CA . ARG A 1 90 ? 5.384 3.420 -20.170 1.00 96.44 90 ARG A CA 1
ATOM 642 C C . ARG A 1 90 ? 4.962 2.601 -21.386 1.00 96.44 90 ARG A C 1
ATOM 644 O O . ARG A 1 90 ? 5.562 2.659 -22.457 1.00 96.44 90 ARG A O 1
ATOM 651 N N . GLY A 1 91 ? 3.826 1.923 -21.256 1.00 96.81 91 GLY A N 1
ATOM 652 C CA . GLY A 1 91 ? 3.236 1.084 -22.298 1.00 96.81 91 GLY A CA 1
ATOM 653 C C . GLY A 1 91 ? 3.752 -0.337 -22.395 1.00 96.81 91 GLY A C 1
ATOM 654 O O . GLY A 1 91 ? 3.297 -1.043 -23.297 1.00 96.81 91 GLY A O 1
ATOM 655 N N . GLY A 1 92 ? 4.653 -0.744 -21.510 1.00 98.38 92 GLY A N 1
ATOM 656 C CA . GLY A 1 92 ? 4.785 -2.139 -21.127 1.00 98.38 92 GLY A CA 1
ATOM 657 C C . GLY A 1 92 ? 3.595 -2.559 -20.265 1.00 98.38 92 GLY A C 1
ATOM 658 O O . GLY A 1 92 ? 2.865 -1.721 -19.724 1.00 98.38 92 GLY A O 1
ATOM 659 N N . LYS A 1 93 ? 3.357 -3.868 -20.171 1.00 98.75 93 LYS A N 1
ATOM 660 C CA . LYS A 1 93 ? 2.277 -4.426 -19.347 1.00 98.75 93 LYS A CA 1
ATOM 661 C C . LYS A 1 93 ? 2.756 -5.600 -18.518 1.00 98.75 93 LYS A C 1
ATOM 663 O O . LYS A 1 93 ? 3.444 -6.472 -19.036 1.00 98.75 93 LYS A O 1
ATOM 668 N N . ILE A 1 94 ? 2.306 -5.676 -17.272 1.00 98.88 94 ILE A N 1
ATOM 669 C CA . ILE A 1 94 ? 2.503 -6.836 -16.401 1.00 98.88 94 ILE A CA 1
ATOM 670 C C . ILE A 1 94 ? 1.167 -7.502 -16.078 1.00 98.88 94 ILE A C 1
ATOM 672 O O . ILE A 1 94 ? 0.186 -6.834 -15.789 1.00 98.88 94 ILE A O 1
ATOM 676 N N . TYR A 1 95 ? 1.121 -8.827 -16.110 1.00 98.88 95 TYR A N 1
ATOM 677 C CA . TYR A 1 95 ? 0.002 -9.637 -15.639 1.00 98.88 95 TYR A CA 1
ATOM 678 C C . TYR A 1 95 ? 0.533 -10.605 -14.585 1.00 98.88 95 TYR A C 1
ATOM 680 O O . TYR A 1 95 ? 0.887 -11.746 -14.887 1.00 98.88 95 TYR A O 1
ATOM 688 N N . ALA A 1 96 ? 0.639 -10.107 -13.354 1.00 98.81 96 ALA A N 1
ATOM 689 C CA . ALA A 1 96 ? 0.997 -10.868 -12.167 1.00 98.81 96 ALA A CA 1
ATOM 690 C C . ALA A 1 96 ? -0.284 -11.177 -11.386 1.00 98.81 96 ALA A C 1
ATOM 692 O O . ALA A 1 96 ? -0.664 -10.464 -10.460 1.00 98.81 96 ALA A O 1
ATOM 693 N N . GLU A 1 97 ? -0.984 -12.226 -11.812 1.00 97.69 97 GLU A N 1
ATOM 694 C CA . GLU A 1 97 ? -2.289 -12.612 -11.269 1.00 97.69 97 GLU A CA 1
ATOM 695 C C . GLU A 1 97 ? -2.171 -13.819 -10.340 1.00 97.69 97 GLU A C 1
ATOM 697 O O . GLU A 1 97 ? -2.709 -14.885 -10.632 1.00 97.69 97 GLU A O 1
ATOM 702 N N . GLY A 1 98 ? -1.457 -13.662 -9.225 1.00 97.88 98 GLY A N 1
ATOM 703 C CA . GLY A 1 98 ? -1.352 -14.676 -8.182 1.00 97.88 98 GLY A CA 1
ATOM 704 C C . GLY A 1 98 ? -2.706 -15.061 -7.576 1.00 97.88 98 GLY A C 1
ATOM 705 O O . GLY A 1 98 ? -3.767 -14.519 -7.903 1.00 97.88 98 GLY A O 1
ATOM 706 N N . ARG A 1 99 ? -2.676 -16.002 -6.633 1.00 91.00 99 ARG A N 1
ATOM 707 C CA . ARG A 1 99 ? -3.854 -16.419 -5.858 1.00 91.00 99 ARG A CA 1
ATOM 708 C C . ARG A 1 99 ? -3.530 -16.476 -4.375 1.00 91.00 99 ARG A C 1
ATOM 710 O O . ARG A 1 99 ? -2.372 -16.628 -4.009 1.00 91.00 99 ARG A O 1
ATOM 717 N N . ALA A 1 100 ? -4.557 -16.452 -3.528 1.00 87.81 100 ALA A N 1
ATOM 718 C CA . ALA A 1 100 ? -4.374 -16.595 -2.085 1.00 87.81 100 ALA A CA 1
ATOM 719 C C . ALA A 1 100 ? -3.625 -17.889 -1.689 1.00 87.81 100 ALA A C 1
ATOM 721 O O . ALA A 1 100 ? -2.911 -17.906 -0.697 1.00 87.81 100 ALA A O 1
ATOM 722 N N . ASP A 1 101 ? -3.776 -18.966 -2.469 1.00 82.81 101 ASP A N 1
ATOM 723 C CA . ASP A 1 101 ? -3.105 -20.259 -2.272 1.00 82.81 101 ASP A CA 1
ATOM 724 C C . ASP A 1 101 ? -1.799 -20.415 -3.077 1.00 82.81 101 ASP A C 1
ATOM 726 O O . ASP A 1 101 ? -1.108 -21.423 -2.951 1.00 82.81 101 ASP A O 1
ATOM 730 N N . ALA A 1 102 ? -1.481 -19.447 -3.937 1.00 89.94 102 ALA A N 1
ATOM 731 C CA . ALA A 1 102 ? -0.307 -19.436 -4.803 1.00 89.94 102 ALA A CA 1
ATOM 732 C C . ALA A 1 102 ? 0.081 -17.981 -5.137 1.00 89.94 102 ALA A C 1
ATOM 734 O O . ALA A 1 102 ? -0.112 -17.538 -6.282 1.00 89.94 102 ALA A O 1
ATOM 735 N N . PRO A 1 103 ? 0.559 -17.203 -4.147 1.00 97.31 103 PRO A N 1
ATOM 736 C CA . PRO A 1 103 ? 0.974 -15.826 -4.380 1.00 97.31 103 PRO A CA 1
ATOM 737 C C . PRO A 1 103 ? 2.181 -15.767 -5.313 1.00 97.31 103 PRO A C 1
ATOM 739 O O . PRO A 1 103 ? 2.960 -16.715 -5.407 1.00 97.31 103 PRO A O 1
ATOM 742 N N . ILE A 1 104 ? 2.346 -14.638 -5.992 1.00 98.88 104 ILE A N 1
ATOM 743 C CA . ILE A 1 104 ? 3.608 -14.311 -6.663 1.00 98.88 104 ILE A CA 1
ATOM 744 C C . ILE A 1 104 ? 4.491 -13.593 -5.645 1.00 98.88 104 ILE A C 1
ATOM 746 O O . ILE A 1 104 ? 4.037 -12.645 -5.002 1.00 98.88 104 ILE A O 1
ATOM 750 N N . ILE A 1 105 ? 5.733 -14.049 -5.492 1.00 98.75 105 ILE A N 1
ATOM 751 C CA . ILE A 1 105 ? 6.673 -13.498 -4.510 1.00 98.75 105 ILE A CA 1
ATOM 752 C C . ILE A 1 105 ? 7.820 -12.813 -5.246 1.00 98.75 105 ILE A C 1
ATOM 754 O O . ILE A 1 105 ? 8.539 -13.461 -6.007 1.00 98.75 105 ILE A O 1
ATOM 758 N N . PHE A 1 106 ? 7.995 -11.519 -4.988 1.00 98.88 106 PHE A N 1
ATOM 759 C CA . PHE A 1 106 ? 9.199 -10.766 -5.322 1.00 98.88 106 PHE A CA 1
ATOM 760 C C . PHE A 1 106 ? 10.022 -10.579 -4.049 1.00 98.88 106 PHE A C 1
ATOM 762 O O . PHE A 1 106 ? 9.496 -10.080 -3.057 1.00 98.88 106 PHE A O 1
ATOM 769 N N . THR A 1 107 ? 11.285 -10.994 -4.045 1.00 98.50 107 THR A N 1
ATOM 770 C CA . THR A 1 107 ? 12.102 -10.984 -2.823 1.00 98.50 107 THR A CA 1
ATOM 771 C C . THR A 1 107 ? 13.603 -10.883 -3.108 1.00 98.50 107 THR A C 1
ATOM 773 O O . THR A 1 107 ? 14.021 -10.764 -4.258 1.00 98.50 107 THR A O 1
ATOM 776 N N . ALA A 1 108 ? 14.430 -10.922 -2.071 1.00 97.38 108 ALA A N 1
ATOM 777 C CA . ALA A 1 108 ? 15.882 -10.928 -2.165 1.00 97.38 108 ALA A CA 1
ATOM 778 C C . ALA A 1 108 ? 16.441 -12.314 -2.542 1.00 97.38 108 ALA A C 1
ATOM 780 O O . ALA A 1 108 ? 15.830 -13.352 -2.284 1.00 97.38 108 ALA A O 1
ATOM 781 N N . GLU A 1 109 ? 17.634 -12.355 -3.142 1.00 96.25 109 GLU A N 1
ATOM 782 C CA . GLU A 1 109 ? 18.329 -13.595 -3.527 1.00 96.25 109 GLU A CA 1
ATOM 783 C C . GLU A 1 109 ? 18.456 -14.581 -2.358 1.00 96.25 109 GLU A C 1
ATOM 785 O O . GLU A 1 109 ? 18.228 -15.788 -2.522 1.00 96.25 109 GLU A O 1
ATOM 790 N N . ASN A 1 110 ? 18.769 -14.042 -1.183 1.00 93.94 110 ASN A N 1
ATOM 791 C CA . ASN A 1 110 ? 19.029 -14.764 0.053 1.00 93.94 110 ASN A CA 1
ATOM 792 C C . ASN A 1 110 ? 17.775 -15.162 0.855 1.00 93.94 110 ASN A C 1
ATOM 794 O O . ASN A 1 110 ? 17.953 -15.882 1.830 1.00 93.94 110 ASN A O 1
ATOM 798 N N . ASP A 1 111 ? 16.560 -14.771 0.444 1.00 96.06 111 ASP A N 1
ATOM 799 C CA . ASP A 1 111 ? 15.297 -15.194 1.085 1.00 96.06 111 ASP A CA 1
ATOM 800 C C . ASP A 1 111 ? 14.947 -16.646 0.706 1.00 96.06 111 ASP A C 1
ATOM 802 O O . ASP A 1 111 ? 14.629 -16.947 -0.453 1.00 96.06 111 ASP A O 1
ATOM 806 N N . ASP A 1 112 ? 15.007 -17.577 1.650 1.00 93.44 112 ASP A N 1
ATOM 807 C CA . ASP A 1 112 ? 14.386 -18.892 1.533 1.00 93.44 112 ASP A CA 1
ATOM 808 C C . ASP A 1 112 ? 12.890 -18.784 1.830 1.00 93.44 112 ASP A C 1
ATOM 810 O O . ASP A 1 112 ? 12.422 -18.949 2.951 1.00 93.44 112 ASP A O 1
ATOM 814 N N . VAL A 1 113 ? 12.107 -18.627 0.764 1.00 91.56 113 VAL A N 1
ATOM 815 C CA . VAL A 1 113 ? 10.643 -18.506 0.826 1.00 91.56 113 VAL A CA 1
ATOM 816 C C . VAL A 1 113 ? 9.915 -19.694 1.475 1.00 91.56 113 VAL A C 1
ATOM 818 O O . VAL A 1 113 ? 8.696 -19.620 1.623 1.00 91.56 113 VAL A O 1
ATOM 821 N N . ASN A 1 114 ? 10.604 -20.787 1.827 1.00 86.44 114 ASN A N 1
ATOM 822 C CA . ASN A 1 114 ? 10.040 -21.923 2.565 1.00 86.44 114 ASN A CA 1
ATOM 823 C C . ASN A 1 114 ? 10.434 -21.946 4.052 1.00 86.44 114 ASN A C 1
ATOM 825 O O . ASN A 1 114 ? 9.895 -22.770 4.795 1.00 86.44 114 ASN A O 1
ATOM 829 N N . ASP A 1 115 ? 11.360 -21.090 4.486 1.00 84.81 115 ASP A N 1
ATOM 830 C CA . ASP A 1 115 ? 11.775 -20.954 5.879 1.00 84.81 115 ASP A CA 1
ATOM 831 C C . ASP A 1 115 ? 11.245 -19.630 6.451 1.00 84.81 115 ASP A C 1
ATOM 833 O O . ASP A 1 115 ? 11.747 -18.568 6.124 1.00 84.81 115 ASP A O 1
ATOM 837 N N . PRO A 1 116 ? 10.233 -19.640 7.332 1.00 81.31 116 PRO A N 1
ATOM 838 C CA . PRO A 1 116 ? 9.686 -18.415 7.915 1.00 81.31 116 PRO A CA 1
ATOM 839 C C . PRO A 1 116 ? 10.589 -17.741 8.967 1.00 81.31 116 PRO A C 1
ATOM 841 O O . PRO A 1 116 ? 10.144 -16.825 9.670 1.00 81.31 116 PRO A O 1
ATOM 844 N N . HIS A 1 117 ? 11.809 -18.239 9.169 1.00 83.44 117 HIS A N 1
ATOM 845 C CA . HIS A 1 117 ? 12.735 -17.786 10.203 1.00 83.44 117 HIS A CA 1
ATOM 846 C C . HIS A 1 117 ? 14.082 -17.296 9.657 1.00 83.44 117 HIS A C 1
ATOM 848 O O . HIS A 1 117 ? 14.988 -17.053 10.458 1.00 83.44 117 HIS A O 1
ATOM 854 N N . ASP A 1 118 ? 14.221 -17.144 8.342 1.00 91.19 118 ASP A N 1
ATOM 855 C CA . ASP A 1 118 ? 15.474 -16.769 7.695 1.00 91.19 118 ASP A CA 1
ATOM 856 C C . ASP A 1 118 ? 15.711 -15.243 7.695 1.00 91.19 118 ASP A C 1
ATOM 858 O O . ASP A 1 118 ? 16.677 -14.782 8.307 1.00 91.19 118 ASP A O 1
ATOM 862 N N . LEU A 1 119 ? 14.809 -14.461 7.094 1.00 94.44 119 LEU A N 1
ATOM 863 C CA . LEU A 1 119 ? 14.819 -13.008 7.016 1.00 94.44 119 LEU A CA 1
ATOM 864 C C . LEU A 1 119 ? 13.635 -12.435 7.801 1.00 94.44 119 LEU A C 1
ATOM 866 O O . LEU A 1 119 ? 12.472 -12.816 7.661 1.00 94.44 119 LEU A O 1
ATOM 870 N N . GLY A 1 120 ? 13.938 -11.488 8.678 1.00 93.38 120 GLY A N 1
ATOM 871 C CA . GLY A 1 120 ? 12.995 -10.866 9.588 1.00 93.38 120 GLY A CA 1
ATOM 872 C C . GLY A 1 120 ? 12.546 -9.476 9.152 1.00 93.38 120 GLY A C 1
ATOM 873 O O . GLY A 1 120 ? 12.857 -8.962 8.082 1.00 93.38 120 GLY A O 1
ATOM 874 N N . ILE A 1 121 ? 11.826 -8.814 10.057 1.00 95.62 121 ILE A N 1
ATOM 875 C CA . ILE A 1 121 ? 11.261 -7.474 9.835 1.00 95.62 121 ILE A CA 1
ATOM 876 C C . ILE A 1 121 ? 12.323 -6.377 9.648 1.00 95.62 121 ILE A C 1
ATOM 878 O O . ILE A 1 121 ? 11.954 -5.244 9.358 1.00 95.62 121 ILE A O 1
ATOM 882 N N . TYR A 1 122 ? 13.609 -6.662 9.876 1.00 95.69 122 TYR A N 1
ATOM 883 C CA . TYR A 1 122 ? 14.724 -5.709 9.777 1.00 95.69 122 TYR A CA 1
ATOM 884 C C . TYR A 1 122 ? 15.677 -6.010 8.619 1.00 95.69 122 TYR A C 1
ATOM 886 O O . TYR A 1 122 ? 16.588 -5.223 8.384 1.00 95.69 122 TYR A O 1
ATOM 894 N N . ASP A 1 123 ? 15.467 -7.109 7.897 1.00 96.00 123 ASP A N 1
ATOM 895 C CA . ASP A 1 123 ? 16.246 -7.442 6.712 1.00 96.00 123 ASP A CA 1
ATOM 896 C C . ASP A 1 123 ? 15.636 -6.693 5.530 1.00 96.00 123 ASP A C 1
ATOM 898 O O . ASP A 1 123 ? 14.551 -7.018 5.060 1.00 96.00 123 ASP A O 1
ATOM 902 N N . ARG A 1 124 ? 16.281 -5.601 5.138 1.00 95.38 124 ARG A N 1
ATOM 903 C CA . ARG A 1 124 ? 15.790 -4.597 4.185 1.00 95.38 124 ARG A CA 1
ATOM 904 C C . ARG A 1 124 ? 16.951 -4.200 3.291 1.00 95.38 124 ARG A C 1
ATOM 906 O O . ARG A 1 124 ? 18.096 -4.535 3.608 1.00 95.38 124 ARG A O 1
ATOM 913 N N . GLY A 1 125 ? 16.702 -3.480 2.205 1.00 95.56 125 GLY A N 1
ATOM 914 C CA . GLY A 1 125 ? 17.823 -2.931 1.444 1.00 95.56 125 GLY A CA 1
ATOM 915 C C . GLY A 1 125 ? 18.459 -3.947 0.493 1.00 95.56 125 GLY A C 1
ATOM 916 O O . GLY A 1 125 ? 19.585 -3.743 0.042 1.00 95.56 125 GLY A O 1
ATOM 917 N N . LEU A 1 126 ? 17.830 -5.114 0.293 1.00 96.31 126 LEU A N 1
ATOM 918 C CA . LEU A 1 126 ? 18.506 -6.283 -0.282 1.00 96.31 126 LEU A CA 1
ATOM 919 C C . LEU A 1 126 ? 18.362 -6.378 -1.806 1.00 96.31 126 LEU A C 1
ATOM 921 O O . LEU A 1 126 ? 19.101 -7.142 -2.434 1.00 96.31 126 LEU A O 1
ATOM 925 N N . TRP A 1 127 ? 17.419 -5.629 -2.379 1.00 97.38 127 TRP A N 1
ATOM 926 C CA . TRP A 1 127 ? 17.192 -5.414 -3.810 1.00 97.38 127 TRP A CA 1
ATOM 927 C C . TRP A 1 127 ? 16.275 -4.190 -3.998 1.00 97.38 127 TRP A C 1
ATOM 929 O O . TRP A 1 127 ? 15.804 -3.620 -3.023 1.00 97.38 127 TRP A O 1
ATOM 939 N N . GLY A 1 128 ? 16.012 -3.773 -5.236 1.00 96.31 128 GLY A N 1
ATOM 940 C CA . GLY A 1 128 ? 15.291 -2.534 -5.523 1.00 96.31 128 GLY A CA 1
ATOM 941 C C . GLY A 1 128 ? 13.803 -2.556 -5.171 1.00 96.31 128 GLY A C 1
ATOM 942 O O . GLY A 1 128 ? 13.380 -1.862 -4.259 1.00 96.31 128 GLY A O 1
ATOM 943 N N . GLY A 1 129 ? 12.999 -3.323 -5.904 1.00 97.62 129 GLY A N 1
ATOM 944 C CA . GLY A 1 129 ? 11.539 -3.292 -5.781 1.00 97.62 129 GLY A CA 1
ATOM 945 C C . GLY A 1 129 ? 10.831 -3.452 -7.123 1.00 97.62 129 GLY A C 1
ATOM 946 O O . GLY A 1 129 ? 11.438 -3.848 -8.128 1.00 97.62 129 GLY A O 1
ATOM 947 N N . VAL A 1 130 ? 9.531 -3.153 -7.145 1.00 98.75 130 VAL A N 1
ATOM 948 C CA . VAL A 1 130 ? 8.696 -3.205 -8.355 1.00 98.75 130 VAL A CA 1
ATOM 949 C C . VAL A 1 130 ? 8.201 -1.806 -8.705 1.00 98.75 130 VAL A C 1
ATOM 951 O O . VAL A 1 130 ? 7.562 -1.143 -7.894 1.00 98.75 130 VAL A O 1
ATOM 954 N N . VAL A 1 131 ? 8.442 -1.382 -9.943 1.00 98.75 131 VAL A N 1
ATOM 955 C CA . VAL A 1 131 ? 8.102 -0.046 -10.442 1.00 98.75 131 VAL A CA 1
ATOM 956 C C . VAL A 1 131 ? 7.158 -0.168 -11.633 1.00 98.75 131 VAL A C 1
ATOM 958 O O . VAL A 1 131 ? 7.475 -0.839 -12.614 1.00 98.75 131 VAL A O 1
ATOM 961 N N . LEU A 1 132 ? 5.999 0.489 -11.577 1.00 98.81 132 LEU A N 1
ATOM 962 C CA . LEU A 1 132 ? 5.079 0.628 -12.710 1.00 98.81 132 LEU A CA 1
ATOM 963 C C . LEU A 1 132 ? 5.041 2.090 -13.157 1.00 98.81 132 LEU A C 1
ATOM 965 O O . LEU A 1 132 ? 4.635 2.965 -12.396 1.00 98.81 132 LEU A O 1
ATOM 969 N N . LEU A 1 133 ? 5.416 2.330 -14.412 1.00 98.69 133 LEU A N 1
ATOM 970 C CA . LEU A 1 133 ? 5.435 3.643 -15.047 1.00 98.69 133 LEU A CA 1
ATOM 971 C C . LEU A 1 133 ? 4.321 3.712 -16.102 1.00 98.69 133 LEU A C 1
ATOM 973 O O . LEU A 1 133 ? 4.360 3.031 -17.127 1.00 98.69 133 LEU A O 1
ATOM 977 N N . GLY A 1 134 ? 3.296 4.519 -15.848 1.00 98.19 134 GLY A N 1
ATOM 978 C CA . GLY A 1 134 ? 2.113 4.671 -16.697 1.00 98.19 134 GLY A CA 1
ATOM 979 C C . GLY A 1 134 ? 2.047 6.006 -17.442 1.00 98.19 134 GLY A C 1
ATOM 980 O O . GLY A 1 134 ? 2.967 6.827 -17.410 1.00 98.19 134 GLY A O 1
ATOM 981 N N . ARG A 1 135 ? 0.936 6.220 -18.155 1.00 97.31 135 ARG A N 1
ATOM 982 C CA . ARG A 1 135 ? 0.666 7.418 -18.976 1.00 97.31 135 ARG A CA 1
ATOM 983 C C . ARG A 1 135 ? -0.379 8.377 -18.401 1.00 97.31 135 ARG A C 1
ATOM 985 O O . ARG A 1 135 ? -0.800 9.299 -19.110 1.00 97.31 135 ARG A O 1
ATOM 992 N N . ALA A 1 136 ? -0.792 8.183 -17.155 1.00 97.00 136 ALA A N 1
ATOM 993 C CA . ALA A 1 136 ? -1.738 9.061 -16.480 1.00 97.00 136 ALA A CA 1
ATOM 994 C C . ALA A 1 136 ? -1.131 10.428 -16.162 1.00 97.00 136 ALA A C 1
ATOM 996 O O . ALA A 1 136 ? 0.078 10.642 -16.247 1.00 97.00 136 ALA A O 1
ATOM 997 N N . VAL A 1 137 ? -1.989 11.394 -15.850 1.00 93.88 137 VAL A N 1
ATOM 998 C CA . VAL A 1 137 ? -1.550 12.775 -15.643 1.00 93.88 137 VAL A CA 1
ATOM 999 C C . VAL A 1 137 ? -0.794 12.909 -14.316 1.00 93.88 137 VAL A C 1
ATOM 1001 O O . VAL A 1 137 ? -1.243 12.395 -13.291 1.00 93.88 137 VAL A O 1
ATOM 1004 N N . ILE A 1 138 ? 0.298 13.672 -14.351 1.00 93.81 138 ILE A N 1
ATOM 1005 C CA . ILE A 1 138 ? 1.093 14.130 -13.201 1.00 93.81 138 ILE A CA 1
ATOM 1006 C C . ILE A 1 138 ? 1.194 15.662 -13.229 1.00 93.81 138 ILE A C 1
ATOM 1008 O O . ILE A 1 138 ? 0.958 16.275 -14.281 1.00 93.81 138 ILE A O 1
ATOM 1012 N N . ASN A 1 139 ? 1.516 16.290 -12.098 1.00 89.88 139 ASN A N 1
ATOM 1013 C CA . ASN A 1 139 ? 1.621 17.754 -11.988 1.00 89.88 139 ASN A CA 1
ATOM 1014 C C . ASN A 1 139 ? 3.067 18.292 -11.852 1.00 89.88 139 ASN A C 1
ATOM 1016 O O . ASN A 1 139 ? 3.260 19.513 -11.828 1.00 89.88 139 ASN A O 1
ATOM 1020 N N . SER A 1 140 ? 4.062 17.403 -11.817 1.00 86.62 140 SER A N 1
ATOM 1021 C CA . SER A 1 140 ? 5.499 17.689 -11.669 1.00 86.62 140 SER A CA 1
ATOM 1022 C C . SER A 1 140 ? 6.207 18.030 -12.990 1.00 86.62 140 SER A C 1
ATOM 1024 O O . SER A 1 140 ? 7.087 18.891 -12.999 1.00 86.62 140 SER A O 1
ATOM 1026 N N . ALA A 1 141 ? 5.760 17.459 -14.118 1.00 83.56 141 ALA A N 1
ATOM 1027 C CA . ALA A 1 141 ? 6.359 17.632 -15.448 1.00 83.56 141 ALA A CA 1
ATOM 1028 C C . ALA A 1 141 ? 6.401 19.104 -15.922 1.00 83.56 141 ALA A C 1
ATOM 1030 O O . ALA A 1 141 ? 5.394 19.643 -16.408 1.00 83.56 141 ALA A O 1
ATOM 1031 N N . LYS A 1 142 ? 7.576 19.748 -15.833 1.00 76.75 142 LYS A N 1
ATOM 1032 C CA . LYS A 1 142 ? 7.782 21.183 -16.118 1.00 76.75 142 LYS A CA 1
ATOM 1033 C C . LYS A 1 142 ? 8.921 21.463 -17.107 1.00 76.75 142 LYS A C 1
ATOM 1035 O O . LYS A 1 142 ? 9.901 20.730 -17.177 1.00 76.75 142 LYS A O 1
ATOM 1040 N N . ASP A 1 143 ? 8.796 22.548 -17.874 1.00 74.12 143 ASP A N 1
ATOM 1041 C CA . ASP A 1 143 ? 9.885 23.108 -18.683 1.00 74.12 143 ASP A CA 1
ATOM 1042 C C . ASP A 1 143 ? 10.837 23.985 -17.840 1.00 74.12 143 ASP A C 1
ATOM 1044 O O . ASP A 1 143 ? 10.578 24.277 -16.671 1.00 74.12 143 ASP A O 1
ATOM 1048 N N . SER A 1 144 ? 11.945 24.456 -18.428 1.00 76.00 144 SER A N 1
ATOM 1049 C CA . SER A 1 144 ? 12.926 25.306 -17.724 1.00 76.00 144 SER A CA 1
ATOM 1050 C C . SER A 1 144 ? 12.375 26.661 -17.253 1.00 76.00 144 SER A C 1
ATOM 1052 O O . SER A 1 144 ? 13.038 27.347 -16.478 1.00 76.00 144 SER A O 1
ATOM 1054 N N . ALA A 1 145 ? 11.198 27.072 -17.731 1.00 71.50 145 ALA A N 1
ATOM 1055 C CA . ALA A 1 145 ? 10.494 28.272 -17.289 1.00 71.50 145 ALA A CA 1
ATOM 1056 C C . ALA A 1 145 ? 9.424 27.968 -16.219 1.00 71.50 145 ALA A C 1
ATOM 1058 O O . ALA A 1 145 ? 8.767 28.893 -15.740 1.00 71.50 145 ALA A O 1
ATOM 1059 N N . GLY A 1 146 ? 9.268 26.700 -15.823 1.00 67.06 146 GLY A N 1
ATOM 1060 C CA . GLY A 1 146 ? 8.309 26.235 -14.826 1.00 67.06 146 GLY A CA 1
ATOM 1061 C C . GLY A 1 146 ? 6.901 25.986 -15.369 1.00 67.06 146 GLY A C 1
ATOM 1062 O O . GLY A 1 146 ? 6.010 25.692 -14.577 1.00 67.06 146 GLY A O 1
ATOM 1063 N N . ASN A 1 147 ? 6.667 26.090 -16.681 1.00 71.44 147 ASN A N 1
ATOM 1064 C CA . ASN A 1 147 ? 5.364 25.769 -17.270 1.00 71.44 147 ASN A CA 1
ATOM 1065 C C . ASN A 1 147 ? 5.197 24.257 -17.401 1.00 71.44 147 ASN A C 1
ATOM 1067 O O . ASN A 1 147 ? 6.187 23.541 -17.499 1.00 71.44 147 ASN A O 1
ATOM 1071 N N . LEU A 1 148 ? 3.954 23.774 -17.499 1.00 73.31 148 LEU A N 1
ATOM 1072 C CA . LEU A 1 148 ? 3.695 22.364 -17.805 1.00 73.31 148 LEU A CA 1
ATOM 1073 C C . LEU A 1 148 ? 4.422 21.942 -19.090 1.00 73.31 148 LEU A C 1
ATOM 1075 O O . LEU A 1 148 ? 4.207 22.528 -20.156 1.00 73.31 148 LEU A O 1
ATOM 1079 N N . ALA A 1 149 ? 5.249 20.906 -18.985 1.00 77.50 149 ALA A N 1
ATOM 1080 C CA . ALA A 1 149 ? 6.021 20.384 -20.100 1.00 77.50 149 ALA A CA 1
ATOM 1081 C C . ALA A 1 149 ? 5.118 19.757 -21.173 1.00 77.50 149 ALA A C 1
ATOM 1083 O O . ALA A 1 149 ? 4.040 19.222 -20.899 1.00 77.50 149 ALA A O 1
ATOM 1084 N N . THR A 1 150 ? 5.572 19.807 -22.426 1.00 78.88 150 THR A N 1
ATOM 1085 C CA . THR A 1 150 ? 5.014 19.015 -23.529 1.00 78.88 150 THR A CA 1
ATOM 1086 C C . THR A 1 150 ? 6.167 18.304 -24.243 1.00 78.88 150 THR A C 1
ATOM 1088 O O . THR A 1 150 ? 7.008 18.996 -24.818 1.00 78.88 150 THR A O 1
ATOM 1091 N N . PRO A 1 151 ? 6.213 16.957 -24.259 1.00 74.38 151 PRO A N 1
ATOM 1092 C CA . PRO A 1 151 ? 5.261 16.017 -23.644 1.00 74.38 151 PRO A CA 1
ATOM 1093 C C . PRO A 1 151 ? 5.274 16.056 -22.102 1.00 74.38 151 PRO A C 1
ATOM 1095 O O . PRO A 1 151 ? 6.276 16.413 -21.497 1.00 74.38 151 PRO A O 1
ATOM 1098 N N . LYS A 1 152 ? 4.147 15.691 -21.474 1.00 85.94 152 LYS A N 1
ATOM 1099 C CA . LYS A 1 152 ? 4.012 15.604 -20.011 1.00 85.94 152 LYS A CA 1
ATOM 1100 C C . LYS A 1 152 ? 4.605 14.286 -19.525 1.00 85.94 152 LYS A C 1
ATOM 1102 O O . LYS A 1 152 ? 3.938 13.257 -19.619 1.00 85.94 152 LYS A O 1
ATOM 1107 N N . TYR A 1 153 ? 5.854 14.305 -19.093 1.00 91.94 153 TYR A N 1
ATOM 1108 C CA . TYR A 1 153 ? 6.461 13.199 -18.368 1.00 91.94 153 TYR A CA 1
ATOM 1109 C C . TYR A 1 153 ? 7.415 13.739 -17.306 1.00 91.94 153 TYR A C 1
ATOM 1111 O O . TYR A 1 153 ? 7.920 14.852 -17.460 1.00 91.94 153 TYR A O 1
ATOM 1119 N N . ASP A 1 154 ? 7.665 12.933 -16.284 1.00 92.50 154 ASP A N 1
ATOM 1120 C CA . ASP A 1 154 ? 8.809 13.081 -15.390 1.00 92.50 154 ASP A CA 1
ATOM 1121 C C . ASP A 1 154 ? 9.691 11.829 -15.486 1.00 92.50 154 ASP A C 1
ATOM 1123 O O . ASP A 1 154 ? 9.330 10.852 -16.158 1.00 92.50 154 ASP A O 1
ATOM 1127 N N . VAL A 1 155 ? 10.878 11.890 -14.900 1.00 91.88 155 VAL A N 1
ATOM 1128 C CA . VAL A 1 155 ? 11.875 10.819 -14.890 1.00 91.88 155 VAL A CA 1
ATOM 1129 C C . VAL A 1 155 ? 11.876 10.190 -13.508 1.00 91.88 155 VAL A C 1
ATOM 1131 O O . VAL A 1 155 ? 11.879 10.902 -12.507 1.00 91.88 155 VAL A O 1
ATOM 1134 N N . PHE A 1 156 ? 11.861 8.858 -13.445 1.00 90.44 156 PHE A N 1
ATOM 1135 C CA . PHE A 1 156 ? 11.962 8.162 -12.167 1.00 90.44 156 PHE A CA 1
ATOM 1136 C C . PHE A 1 156 ? 13.248 8.578 -11.439 1.00 90.44 156 PHE A C 1
ATOM 1138 O O . PHE A 1 156 ? 14.306 8.728 -12.053 1.00 90.44 156 PHE A O 1
ATOM 1145 N N . GLU A 1 157 ? 13.125 8.864 -10.150 1.00 86.31 157 GLU A N 1
ATOM 1146 C CA . GLU A 1 157 ? 14.082 9.706 -9.451 1.00 86.31 157 GLU A CA 1
ATOM 1147 C C . GLU A 1 157 ? 15.475 9.080 -9.300 1.00 86.31 157 GLU A C 1
ATOM 1149 O O . GLU A 1 157 ? 15.642 7.863 -9.287 1.00 86.31 157 GLU A O 1
ATOM 1154 N N . GLY A 1 158 ? 16.508 9.926 -9.209 1.00 83.31 158 GLY A N 1
ATOM 1155 C CA . GLY A 1 158 ? 17.896 9.465 -9.064 1.00 83.31 158 GLY A CA 1
ATOM 1156 C C . GLY A 1 158 ? 18.460 8.749 -10.296 1.00 83.31 158 GLY A C 1
ATOM 1157 O O . GLY A 1 158 ? 19.494 8.090 -10.204 1.00 83.31 158 GLY A O 1
ATOM 1158 N N . LEU A 1 159 ? 17.795 8.846 -11.453 1.00 88.94 159 LEU A N 1
ATOM 1159 C CA . LEU A 1 159 ? 18.196 8.160 -12.678 1.00 88.94 159 LEU A CA 1
ATOM 1160 C C . LEU A 1 159 ? 18.290 9.113 -13.882 1.00 88.94 159 LEU A C 1
ATOM 1162 O O . LEU A 1 159 ? 17.677 10.183 -13.898 1.00 88.94 159 LEU A O 1
ATOM 1166 N N . PRO A 1 160 ? 19.078 8.753 -14.916 1.00 87.88 160 PRO A N 1
ATOM 1167 C CA . PRO A 1 160 ? 19.191 9.568 -16.119 1.00 87.88 160 PRO A CA 1
ATOM 1168 C C . PRO A 1 160 ? 17.878 9.616 -16.908 1.00 87.88 160 PRO A C 1
ATOM 1170 O O . PRO A 1 160 ? 17.127 8.644 -16.956 1.00 87.88 160 PRO A O 1
ATOM 1173 N N . ASP A 1 161 ? 17.657 10.725 -17.617 1.00 91.12 161 ASP A N 1
ATOM 1174 C CA . ASP A 1 161 ? 16.520 10.881 -18.528 1.00 91.12 161 ASP A CA 1
ATOM 1175 C C . ASP A 1 161 ? 16.661 9.969 -19.765 1.00 91.12 161 ASP A C 1
ATOM 1177 O O . ASP A 1 161 ? 17.247 10.345 -20.785 1.00 91.12 161 ASP A O 1
ATOM 1181 N N . ILE A 1 162 ? 16.125 8.752 -19.661 1.00 90.31 162 ILE A N 1
ATOM 1182 C CA . ILE A 1 162 ? 16.011 7.763 -20.739 1.00 90.31 162 ILE A CA 1
ATOM 1183 C C . ILE A 1 162 ? 14.562 7.288 -20.870 1.00 90.31 162 ILE A C 1
ATOM 1185 O O . ILE A 1 162 ? 13.802 7.287 -19.906 1.00 90.31 162 ILE A O 1
ATOM 1189 N N . GLU A 1 163 ? 14.165 6.886 -22.081 1.00 89.88 163 GLU A N 1
ATOM 1190 C CA . GLU A 1 163 ? 12.751 6.679 -22.434 1.00 89.88 163 GLU A CA 1
ATOM 1191 C C . GLU A 1 163 ? 12.011 5.697 -21.513 1.00 89.88 163 GLU A C 1
ATOM 1193 O O . GLU A 1 163 ? 10.866 5.952 -21.143 1.00 89.88 163 GLU A O 1
ATOM 1198 N N . ASN A 1 164 ? 12.666 4.609 -21.108 1.00 92.38 164 ASN A N 1
ATOM 1199 C CA . ASN A 1 164 ? 12.081 3.548 -20.287 1.00 92.38 164 ASN A CA 1
ATOM 1200 C C . ASN A 1 164 ? 12.004 3.875 -18.782 1.00 92.38 164 ASN A C 1
ATOM 1202 O O . ASN A 1 164 ? 11.420 3.103 -18.025 1.00 92.38 164 ASN A O 1
ATOM 1206 N N . LEU A 1 165 ? 12.522 5.035 -18.367 1.00 94.69 165 LEU A N 1
ATOM 1207 C CA . LEU A 1 165 ? 12.403 5.581 -17.009 1.00 94.69 165 LEU A CA 1
ATOM 1208 C C . LEU A 1 165 ? 11.476 6.795 -16.923 1.00 94.69 165 LEU A C 1
ATOM 1210 O O . LEU A 1 165 ? 11.259 7.340 -15.842 1.00 94.69 165 LEU A O 1
ATOM 1214 N N . ARG A 1 166 ? 10.905 7.224 -18.050 1.00 95.50 166 ARG A N 1
ATOM 1215 C CA . ARG A 1 166 ? 9.900 8.285 -18.065 1.00 95.50 166 ARG A CA 1
ATOM 1216 C C . ARG A 1 166 ? 8.554 7.727 -17.626 1.00 95.50 166 ARG A C 1
ATOM 1218 O O . ARG A 1 166 ? 8.185 6.632 -18.045 1.00 95.50 166 ARG A O 1
ATOM 1225 N N . TYR A 1 167 ? 7.769 8.515 -16.900 1.00 96.56 167 TYR A N 1
ATOM 1226 C CA . TYR A 1 167 ? 6.373 8.230 -16.535 1.00 96.56 167 TYR A CA 1
ATOM 1227 C C . TYR A 1 167 ? 5.494 9.473 -16.682 1.00 96.56 167 TYR A C 1
ATOM 1229 O O . TYR A 1 167 ? 5.987 10.577 -16.883 1.00 96.56 167 TYR A O 1
ATOM 1237 N N . GLY A 1 168 ? 4.177 9.296 -16.654 1.00 95.25 168 GLY A N 1
ATOM 1238 C CA . GLY A 1 168 ? 3.214 10.379 -16.824 1.00 95.25 168 GLY A CA 1
ATOM 1239 C C . GLY A 1 168 ? 2.719 10.541 -18.262 1.00 95.25 168 GLY A C 1
ATOM 1240 O O . GLY A 1 168 ? 3.152 9.859 -19.196 1.00 95.25 168 GLY A O 1
ATOM 1241 N N . GLY A 1 169 ? 1.743 11.416 -18.469 1.00 93.81 169 GLY A N 1
ATOM 1242 C CA . GLY A 1 169 ? 1.142 11.642 -19.778 1.00 93.81 169 GLY A CA 1
ATOM 1243 C C . GLY A 1 169 ? -0.167 12.415 -19.706 1.00 93.81 169 GLY A C 1
ATOM 1244 O O . GLY A 1 169 ? -0.283 13.425 -19.011 1.00 93.81 169 GLY A O 1
ATOM 1245 N N . ALA A 1 170 ? -1.138 11.969 -20.497 1.00 92.88 170 ALA A N 1
ATOM 1246 C CA . ALA A 1 170 ? -2.450 12.596 -20.627 1.00 92.88 170 ALA A CA 1
ATOM 1247 C C . ALA A 1 170 ? -3.611 11.592 -20.526 1.00 92.88 170 ALA A C 1
ATOM 1249 O O . ALA A 1 170 ? -4.750 11.970 -20.792 1.00 92.88 170 ALA A O 1
ATOM 1250 N N . ASP A 1 171 ? -3.331 10.332 -20.183 1.00 95.94 171 ASP A N 1
ATOM 1251 C CA . ASP A 1 171 ? -4.299 9.238 -20.235 1.00 95.94 171 ASP A CA 1
ATOM 1252 C C . ASP A 1 171 ? -4.538 8.642 -18.844 1.00 95.94 171 ASP A C 1
ATOM 1254 O O . ASP A 1 171 ? -3.879 7.691 -18.428 1.00 95.94 171 ASP A O 1
ATOM 1258 N N . ASP A 1 172 ? -5.491 9.218 -18.107 1.00 97.38 172 ASP A N 1
ATOM 1259 C CA . ASP A 1 172 ? -5.901 8.708 -16.792 1.00 97.38 172 ASP A CA 1
ATOM 1260 C C . ASP A 1 172 ? -6.552 7.311 -16.869 1.00 97.38 172 ASP A C 1
ATOM 1262 O O . ASP A 1 172 ? -6.697 6.665 -15.832 1.00 97.38 172 ASP A O 1
ATOM 1266 N N . GLU A 1 173 ? -6.906 6.825 -18.064 1.00 98.00 173 GLU A N 1
ATOM 1267 C CA . GLU A 1 173 ? -7.488 5.496 -18.294 1.00 98.00 173 GLU A CA 1
ATOM 1268 C C . GLU A 1 173 ? -6.442 4.459 -18.753 1.00 98.00 173 GLU A C 1
ATOM 1270 O O . GLU A 1 173 ? -6.793 3.302 -19.005 1.00 98.00 173 GLU A O 1
ATOM 1275 N N . ASP A 1 174 ? -5.158 4.839 -18.814 1.00 98.25 174 ASP A N 1
ATOM 1276 C CA . ASP A 1 174 ? -4.047 3.943 -19.150 1.00 98.25 174 ASP A CA 1
ATOM 1277 C C . ASP A 1 174 ? -4.015 2.698 -18.244 1.00 98.25 174 ASP A C 1
ATOM 1279 O O . ASP A 1 174 ? -4.468 2.703 -17.091 1.00 98.25 174 ASP A O 1
ATOM 1283 N N . SER A 1 175 ? -3.466 1.607 -18.779 1.00 98.44 175 SER A N 1
ATOM 1284 C CA . SER A 1 175 ? -3.352 0.332 -18.073 1.00 98.44 175 SER A CA 1
ATOM 1285 C C . SER A 1 175 ? -1.953 -0.252 -18.222 1.00 98.44 175 SER A C 1
ATOM 1287 O O . SER A 1 175 ? -1.571 -0.706 -19.306 1.00 98.44 175 SER A O 1
ATOM 1289 N N . SER A 1 176 ? -1.247 -0.324 -17.095 1.00 98.62 176 SER A N 1
ATOM 1290 C CA . SER A 1 176 ? 0.017 -1.047 -16.924 1.00 98.62 176 SER A CA 1
ATOM 1291 C C . SER A 1 176 ? -0.201 -2.548 -16.662 1.00 98.62 176 SER A C 1
ATOM 1293 O O . SER A 1 176 ? 0.764 -3.297 -16.537 1.00 98.62 176 SER A O 1
ATOM 1295 N N . GLY A 1 177 ? -1.460 -3.009 -16.612 1.00 98.69 177 GLY A N 1
ATOM 1296 C CA . GLY A 1 177 ? -1.838 -4.413 -16.430 1.00 98.69 177 GLY A CA 1
ATOM 1297 C C . GLY A 1 177 ? -2.432 -4.732 -15.051 1.00 98.69 177 GLY A C 1
ATOM 1298 O O . GLY A 1 177 ? -3.312 -4.009 -14.580 1.00 98.69 177 GLY A O 1
ATOM 1299 N N . VAL A 1 178 ? -2.023 -5.851 -14.446 1.00 98.94 178 VAL A N 1
ATOM 1300 C CA . VAL A 1 178 ? -2.595 -6.415 -13.214 1.00 98.94 178 VAL A CA 1
ATOM 1301 C C . VAL A 1 178 ? -1.500 -6.853 -12.239 1.00 98.94 178 VAL A C 1
ATOM 1303 O O . VAL A 1 178 ? -0.639 -7.658 -12.594 1.00 98.94 178 VAL A O 1
ATOM 1306 N N . LEU A 1 179 ? -1.600 -6.385 -10.994 1.00 98.88 179 LEU A N 1
ATOM 1307 C CA . LEU A 1 179 ? -0.944 -6.943 -9.813 1.00 98.88 179 LEU A CA 1
ATOM 1308 C C . LEU A 1 179 ? -2.028 -7.471 -8.864 1.00 98.88 179 LEU A C 1
ATOM 1310 O O . LEU A 1 179 ? -2.842 -6.694 -8.357 1.00 98.88 179 LEU A O 1
ATOM 1314 N N . ARG A 1 180 ? -2.056 -8.790 -8.651 1.00 98.69 180 ARG A N 1
ATOM 1315 C CA . ARG A 1 180 ? -3.014 -9.463 -7.771 1.00 98.69 180 ARG A CA 1
ATOM 1316 C C . ARG A 1 180 ? -2.360 -10.585 -6.968 1.00 98.69 180 ARG A C 1
ATOM 1318 O O . ARG A 1 180 ? -1.721 -11.443 -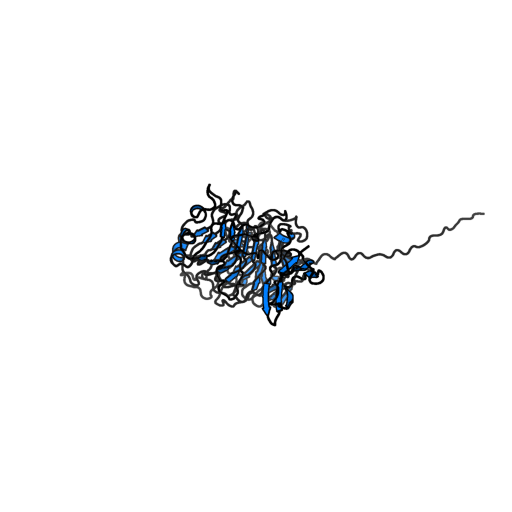7.564 1.00 98.69 180 ARG A O 1
ATOM 1325 N N . TYR A 1 181 ? -2.556 -10.603 -5.645 1.00 98.56 181 TYR A N 1
ATOM 1326 C CA . TYR A 1 181 ? -1.914 -11.558 -4.719 1.00 98.56 181 TYR A CA 1
ATOM 1327 C C . TYR A 1 181 ? -0.392 -11.610 -4.923 1.00 98.56 181 TYR A C 1
ATOM 1329 O O . TYR A 1 181 ? 0.191 -12.654 -5.236 1.00 98.56 181 TYR A O 1
ATOM 1337 N N . VAL A 1 182 ? 0.227 -10.440 -4.781 1.00 98.94 182 VAL A N 1
ATOM 1338 C CA . VAL A 1 182 ? 1.668 -10.227 -4.947 1.00 98.94 182 VAL A CA 1
ATOM 1339 C C . VAL A 1 182 ? 2.266 -9.831 -3.599 1.00 98.94 182 VAL A C 1
ATOM 1341 O O . VAL A 1 182 ? 1.792 -8.888 -2.975 1.00 98.94 182 VAL A O 1
ATOM 1344 N N . SER A 1 183 ? 3.303 -10.536 -3.153 1.00 98.81 183 SER A N 1
ATOM 1345 C CA . SER A 1 183 ? 4.068 -10.206 -1.943 1.00 98.81 183 SER A CA 1
ATOM 1346 C C . SER A 1 183 ? 5.468 -9.756 -2.360 1.00 98.81 183 SER A C 1
ATOM 1348 O O . SER A 1 183 ? 6.213 -10.526 -2.964 1.00 98.81 183 SER A O 1
ATOM 1350 N N . ILE A 1 184 ? 5.794 -8.494 -2.092 1.00 98.94 184 ILE A N 1
ATOM 1351 C CA . ILE A 1 184 ? 7.072 -7.842 -2.384 1.00 98.94 184 ILE A CA 1
ATOM 1352 C C . ILE A 1 184 ? 7.814 -7.701 -1.056 1.00 98.94 184 ILE A C 1
ATOM 1354 O O . ILE A 1 184 ? 7.302 -7.080 -0.128 1.00 98.94 184 ILE A O 1
ATOM 1358 N N . ARG A 1 185 ? 8.994 -8.303 -0.927 1.00 98.56 185 ARG A N 1
ATOM 1359 C CA . ARG A 1 185 ? 9.675 -8.458 0.364 1.00 98.56 185 ARG A CA 1
ATOM 1360 C C . ARG A 1 185 ? 11.110 -7.965 0.311 1.00 98.56 185 ARG A C 1
ATOM 1362 O O . ARG A 1 185 ? 11.768 -8.138 -0.711 1.00 98.56 185 ARG A O 1
ATOM 1369 N N . HIS A 1 186 ? 11.607 -7.424 1.421 1.00 97.94 186 HIS A N 1
ATOM 1370 C CA . HIS A 1 186 ? 13.031 -7.144 1.651 1.00 97.94 186 HIS A CA 1
ATOM 1371 C C . HIS A 1 186 ? 13.672 -6.191 0.624 1.00 97.94 186 HIS A C 1
ATOM 1373 O O . HIS A 1 186 ? 14.881 -6.237 0.389 1.00 97.94 186 HIS A O 1
ATOM 1379 N N . GLY A 1 187 ? 12.845 -5.369 -0.027 1.00 96.94 187 GLY A N 1
ATOM 1380 C CA . GLY A 1 187 ? 13.262 -4.428 -1.059 1.00 96.94 187 GLY A CA 1
ATOM 1381 C C . GLY A 1 187 ? 13.770 -3.105 -0.495 1.00 96.94 187 GLY A C 1
ATOM 1382 O O . GLY A 1 187 ? 14.091 -2.981 0.695 1.00 96.94 187 GLY A O 1
ATOM 1383 N N . GLY A 1 188 ? 13.781 -2.114 -1.374 1.00 93.44 188 GLY A N 1
ATOM 1384 C CA . GLY A 1 188 ? 14.230 -0.765 -1.111 1.00 93.44 188 GLY A CA 1
ATOM 1385 C C . GLY A 1 188 ? 15.738 -0.647 -1.243 1.00 93.44 188 GLY A C 1
ATOM 1386 O O . GLY A 1 188 ? 16.462 -1.572 -0.903 1.00 93.44 188 GLY A O 1
ATOM 1387 N N . THR A 1 189 ? 16.231 0.469 -1.770 1.00 91.12 189 THR A N 1
ATOM 1388 C CA . THR A 1 189 ? 17.654 0.843 -1.693 1.00 91.12 189 THR A CA 1
ATOM 1389 C C . THR A 1 189 ? 17.842 2.274 -2.180 1.00 91.12 189 THR A C 1
ATOM 1391 O O . THR A 1 189 ? 17.076 2.772 -2.998 1.00 91.12 189 THR A O 1
ATOM 1394 N N . SER A 1 190 ? 18.925 2.917 -1.761 1.00 89.06 190 SER A N 1
ATOM 1395 C CA . SER A 1 190 ? 19.377 4.171 -2.364 1.00 89.06 190 SER A CA 1
ATOM 1396 C C . SER A 1 190 ? 19.887 3.933 -3.794 1.00 89.06 190 SER A C 1
ATOM 1398 O O . SER A 1 190 ? 20.753 3.087 -4.030 1.00 89.06 190 SER A O 1
ATOM 1400 N N . LEU A 1 191 ? 19.326 4.672 -4.754 1.00 85.81 191 LEU A N 1
ATOM 1401 C CA . LEU A 1 191 ? 19.799 4.805 -6.134 1.00 85.81 191 LEU A CA 1
ATOM 1402 C C . LEU A 1 191 ? 20.871 5.898 -6.232 1.00 85.81 191 LEU A C 1
ATOM 1404 O O . LEU A 1 191 ? 21.902 5.687 -6.876 1.00 85.81 191 LEU A O 1
ATOM 1408 N N . GLU A 1 192 ? 20.635 7.030 -5.561 1.00 83.75 192 GLU A N 1
ATOM 1409 C CA . GLU A 1 192 ? 21.568 8.135 -5.317 1.00 83.75 192 GLU A CA 1
ATOM 1410 C C . GLU A 1 192 ? 21.322 8.735 -3.914 1.00 83.75 192 GLU A C 1
ATOM 1412 O O . GLU A 1 192 ? 20.447 8.303 -3.169 1.00 83.75 192 GLU A O 1
ATOM 1417 N N . VAL A 1 193 ? 22.110 9.735 -3.511 1.00 81.06 193 VAL A N 1
ATOM 1418 C CA . VAL A 1 193 ? 21.961 10.375 -2.191 1.00 81.06 193 VAL A CA 1
ATOM 1419 C C . VAL A 1 193 ? 20.584 11.050 -2.068 1.00 81.06 193 VAL A C 1
ATOM 1421 O O . VAL A 1 193 ? 20.333 12.030 -2.770 1.00 81.06 193 VAL A O 1
ATOM 1424 N N . ASN A 1 194 ? 19.756 10.587 -1.120 1.00 80.25 194 ASN A N 1
ATOM 1425 C CA . ASN A 1 194 ? 18.355 11.001 -0.917 1.00 80.25 194 ASN A CA 1
ATOM 1426 C C . ASN A 1 194 ? 17.460 10.736 -2.142 1.00 80.25 194 ASN A C 1
ATOM 1428 O O . ASN A 1 194 ? 16.609 11.570 -2.475 1.00 80.25 194 ASN A O 1
ATOM 1432 N N . LYS A 1 195 ? 17.781 9.669 -2.880 1.00 86.19 195 LYS A N 1
ATOM 1433 C CA . LYS A 1 195 ? 17.018 9.147 -4.008 1.00 86.19 195 LYS A CA 1
ATOM 1434 C C . LYS A 1 195 ? 16.980 7.642 -3.904 1.00 86.19 195 LYS A C 1
ATOM 1436 O O . LYS A 1 195 ? 17.988 6.974 -4.140 1.00 86.19 195 LYS A O 1
ATOM 1441 N N . GLU A 1 196 ? 15.832 7.117 -3.546 1.00 89.56 196 GLU A N 1
ATOM 1442 C CA . GLU A 1 196 ? 15.637 5.732 -3.170 1.00 89.56 196 GLU A CA 1
ATOM 1443 C C . GLU A 1 196 ? 14.585 5.069 -4.081 1.00 89.56 196 GLU A C 1
ATOM 1445 O O . GLU A 1 196 ? 13.846 5.725 -4.812 1.00 89.56 196 GLU A O 1
ATOM 1450 N N . ILE A 1 197 ? 14.586 3.738 -4.125 1.00 91.94 197 ILE A N 1
ATOM 1451 C CA . ILE A 1 197 ? 13.531 2.938 -4.759 1.00 91.94 197 ILE A CA 1
ATOM 1452 C C . ILE A 1 197 ? 12.670 2.303 -3.667 1.00 91.94 197 ILE A C 1
ATOM 1454 O O . ILE A 1 197 ? 13.202 1.834 -2.663 1.00 91.94 197 ILE A O 1
ATOM 1458 N N . ASN A 1 198 ? 11.356 2.248 -3.884 1.00 96.19 198 ASN A N 1
ATOM 1459 C CA . ASN A 1 198 ? 10.383 1.748 -2.907 1.00 96.19 198 ASN A CA 1
ATOM 1460 C C . ASN A 1 198 ? 10.012 0.290 -3.148 1.00 96.19 198 ASN A C 1
ATOM 1462 O O . ASN A 1 198 ? 10.357 -0.304 -4.172 1.00 96.19 198 ASN A O 1
ATOM 1466 N N . GLY A 1 199 ? 9.228 -0.283 -2.234 1.00 97.69 199 GLY A N 1
ATOM 1467 C CA . GLY A 1 199 ? 8.737 -1.646 -2.417 1.00 97.69 199 GLY A CA 1
ATOM 1468 C C . GLY A 1 199 ? 7.830 -1.753 -3.641 1.00 97.69 199 GLY A C 1
ATOM 1469 O O . GLY A 1 199 ? 8.094 -2.542 -4.553 1.00 97.69 199 GLY A O 1
ATOM 1470 N N . LEU A 1 200 ? 6.787 -0.921 -3.686 1.00 98.81 200 LEU A N 1
ATOM 1471 C CA . LEU A 1 200 ? 5.962 -0.724 -4.875 1.00 98.81 200 LEU A CA 1
ATOM 1472 C C . LEU A 1 200 ? 5.903 0.757 -5.250 1.00 98.81 200 LEU A C 1
ATOM 1474 O O . LEU A 1 200 ? 5.277 1.552 -4.552 1.00 98.81 200 LEU A O 1
ATOM 1478 N N . THR A 1 201 ? 6.458 1.094 -6.408 1.00 98.62 201 THR A N 1
ATOM 1479 C CA . THR A 1 201 ? 6.361 2.434 -6.992 1.00 98.62 201 THR A CA 1
ATOM 1480 C C . THR A 1 201 ? 5.305 2.467 -8.093 1.00 98.62 201 THR A C 1
ATOM 1482 O O . THR A 1 201 ? 5.326 1.654 -9.024 1.00 98.62 201 THR A O 1
ATOM 1485 N N . LEU A 1 202 ? 4.399 3.442 -8.024 1.00 98.75 202 LEU A N 1
ATOM 1486 C CA . LEU A 1 202 ? 3.325 3.662 -8.993 1.00 98.75 202 LEU A CA 1
ATOM 1487 C C . LEU A 1 202 ? 3.440 5.072 -9.588 1.00 98.75 202 LEU A C 1
ATOM 1489 O O . LEU A 1 202 ? 2.813 6.012 -9.105 1.00 98.75 202 LEU A O 1
ATOM 1493 N N . GLY A 1 203 ? 4.223 5.217 -10.659 1.00 97.88 203 GLY A N 1
ATOM 1494 C CA . GLY A 1 203 ? 4.430 6.495 -11.343 1.00 97.88 203 GLY A CA 1
ATOM 1495 C C . GLY A 1 203 ? 3.467 6.706 -12.502 1.00 97.88 203 GLY A C 1
ATOM 1496 O O . GLY A 1 203 ? 3.505 5.982 -13.494 1.00 97.88 203 GLY A O 1
ATOM 1497 N N . GLY A 1 204 ? 2.581 7.699 -12.411 1.00 97.62 204 GLY A N 1
ATOM 1498 C CA . GLY A 1 204 ? 1.638 8.046 -13.476 1.00 97.62 204 GLY A CA 1
ATOM 1499 C C . GLY A 1 204 ? 0.740 6.877 -13.896 1.00 97.62 204 GLY A C 1
ATOM 1500 O O . GLY A 1 204 ? 0.398 6.757 -15.071 1.00 97.62 204 GLY A O 1
ATOM 1501 N N . VAL A 1 205 ? 0.377 5.980 -12.978 1.00 98.75 205 VAL A N 1
ATOM 1502 C CA . VAL A 1 205 ? -0.405 4.774 -13.299 1.00 98.75 205 VAL A CA 1
ATOM 1503 C C . VAL A 1 205 ? -1.891 5.121 -13.455 1.00 98.75 205 VAL A C 1
ATOM 1505 O O . VAL A 1 205 ? -2.476 5.813 -12.617 1.00 98.75 205 VAL A O 1
ATOM 1508 N N . GLY A 1 206 ? -2.512 4.660 -14.544 1.00 98.50 206 GLY A N 1
ATOM 1509 C CA . GLY A 1 206 ? -3.913 4.944 -14.877 1.00 98.50 206 GLY A CA 1
ATOM 1510 C C . GLY A 1 206 ? -4.935 4.010 -14.217 1.00 98.50 206 GLY A C 1
ATOM 1511 O O . GLY A 1 206 ? -4.603 2.943 -13.692 1.00 98.50 206 GLY A O 1
ATOM 1512 N N . ARG A 1 207 ? -6.213 4.415 -14.265 1.00 97.69 207 ARG A N 1
ATOM 1513 C CA . ARG A 1 207 ? -7.384 3.714 -13.697 1.00 97.69 207 ARG A CA 1
ATOM 1514 C C . ARG A 1 207 ? -7.654 2.355 -14.331 1.00 97.69 207 ARG A C 1
ATOM 1516 O O . ARG A 1 207 ? -8.324 1.534 -13.708 1.00 97.69 207 ARG A O 1
ATOM 1523 N N . GLY A 1 208 ? -7.142 2.116 -15.537 1.00 98.25 208 GLY A N 1
ATOM 1524 C CA . GLY A 1 208 ? -7.231 0.826 -16.210 1.00 98.25 208 GLY A CA 1
ATOM 1525 C C . GLY A 1 208 ? -6.297 -0.238 -15.624 1.00 98.25 208 GLY A C 1
ATOM 1526 O O . GLY A 1 208 ? -6.391 -1.402 -16.015 1.00 98.25 208 GLY A O 1
ATOM 1527 N N . THR A 1 209 ? -5.385 0.130 -14.720 1.00 98.88 209 THR A N 1
ATOM 1528 C CA . THR A 1 209 ? -4.493 -0.809 -14.021 1.00 98.88 209 THR A CA 1
ATOM 1529 C C . THR A 1 209 ? -5.187 -1.386 -12.794 1.00 98.88 209 THR A C 1
ATOM 1531 O O . THR A 1 209 ? -5.790 -0.653 -12.011 1.00 98.88 209 THR A O 1
ATOM 1534 N N . VAL A 1 210 ? -5.080 -2.699 -12.599 1.00 98.81 210 VAL A N 1
ATOM 1535 C CA . VAL A 1 210 ? -5.594 -3.374 -11.402 1.00 98.81 210 VAL A CA 1
ATOM 1536 C C . VAL A 1 210 ? -4.447 -3.595 -10.426 1.00 98.81 210 VAL A C 1
ATOM 1538 O O . VAL A 1 210 ? -3.500 -4.306 -10.747 1.00 98.81 210 VAL A O 1
ATOM 1541 N N . VAL A 1 211 ? -4.549 -3.017 -9.230 1.00 98.88 211 VAL A N 1
ATOM 1542 C CA . VAL A 1 211 ? -3.602 -3.243 -8.130 1.00 98.88 211 VAL A CA 1
ATOM 1543 C C . VAL A 1 211 ? -4.401 -3.636 -6.894 1.00 98.88 211 VAL A C 1
ATOM 1545 O O . VAL A 1 211 ? -5.023 -2.792 -6.240 1.00 98.88 211 VAL A O 1
ATOM 1548 N N . GLU A 1 212 ? -4.435 -4.933 -6.594 1.00 98.38 212 GLU A N 1
ATOM 1549 C CA . GLU A 1 212 ? -5.201 -5.436 -5.458 1.00 98.38 212 GLU A CA 1
ATOM 1550 C C . GLU A 1 212 ? -4.579 -6.646 -4.764 1.00 98.38 212 GLU A C 1
ATOM 1552 O O . GLU A 1 212 ? -3.969 -7.475 -5.418 1.00 98.38 212 GLU A O 1
ATOM 1557 N N . HIS A 1 213 ? -4.744 -6.794 -3.447 1.00 98.69 213 HIS A N 1
ATOM 1558 C CA . HIS A 1 213 ? -4.034 -7.829 -2.673 1.00 98.69 213 HIS A CA 1
ATOM 1559 C C . HIS A 1 213 ? -2.524 -7.784 -2.944 1.00 98.69 213 HIS A C 1
ATOM 1561 O O . HIS A 1 213 ? -1.935 -8.745 -3.442 1.00 98.69 213 HIS A O 1
ATOM 1567 N N . VAL A 1 214 ? -1.912 -6.637 -2.656 1.00 98.94 214 VAL A N 1
ATOM 1568 C CA . VAL A 1 214 ? -0.461 -6.463 -2.761 1.00 98.94 214 VAL A CA 1
ATOM 1569 C C . VAL A 1 214 ? 0.100 -6.157 -1.386 1.00 98.94 214 VAL A C 1
ATOM 1571 O O . VAL A 1 214 ? -0.425 -5.305 -0.670 1.00 98.94 214 VAL A O 1
ATOM 1574 N N . GLU A 1 215 ? 1.142 -6.881 -1.009 1.00 98.88 215 GLU A N 1
ATOM 1575 C CA . GLU A 1 215 ? 1.889 -6.656 0.218 1.00 98.88 215 GLU A CA 1
ATOM 1576 C C . GLU A 1 215 ? 3.289 -6.173 -0.112 1.00 98.88 215 GLU A C 1
ATOM 1578 O O . GLU A 1 215 ? 3.957 -6.746 -0.969 1.00 98.88 215 GLU A O 1
ATOM 1583 N N . VAL A 1 216 ? 3.729 -5.168 0.633 1.00 98.94 216 VAL A N 1
ATOM 1584 C CA . VAL A 1 216 ? 5.128 -4.795 0.764 1.00 98.94 216 VAL A CA 1
ATOM 1585 C C . VAL A 1 216 ? 5.565 -5.093 2.194 1.00 98.94 216 VAL A C 1
ATOM 1587 O O . VAL A 1 216 ? 4.937 -4.628 3.147 1.00 98.94 216 VAL A O 1
ATOM 1590 N N . TYR A 1 217 ? 6.609 -5.902 2.344 1.00 98.75 217 TYR A N 1
ATOM 1591 C CA . TYR A 1 217 ? 7.124 -6.377 3.624 1.00 98.75 217 TYR A CA 1
ATOM 1592 C C . TYR A 1 217 ? 8.610 -6.041 3.768 1.00 98.75 217 TYR A C 1
ATOM 1594 O O . TYR A 1 217 ? 9.402 -6.391 2.898 1.00 98.75 217 TYR A O 1
ATOM 1602 N N . ALA A 1 218 ? 9.000 -5.422 4.884 1.00 97.88 218 ALA A N 1
ATOM 1603 C CA . ALA A 1 218 ? 10.398 -5.115 5.197 1.00 97.88 218 ALA A CA 1
ATOM 1604 C C . ALA A 1 218 ? 11.126 -4.362 4.063 1.00 97.88 218 ALA A C 1
ATOM 1606 O O . ALA A 1 218 ? 12.212 -4.751 3.648 1.00 97.88 218 ALA A O 1
ATOM 1607 N N . ASN A 1 219 ? 10.523 -3.288 3.548 1.00 97.62 219 ASN A N 1
ATOM 1608 C CA . ASN A 1 219 ? 11.198 -2.383 2.616 1.00 97.62 219 ASN A CA 1
ATOM 1609 C C . ASN A 1 219 ? 12.113 -1.403 3.370 1.00 97.62 219 ASN A C 1
ATOM 1611 O O . ASN A 1 219 ? 11.754 -0.979 4.471 1.00 97.62 219 ASN A O 1
ATOM 1615 N N . ASP A 1 220 ? 13.278 -1.062 2.812 1.00 95.62 220 ASP A N 1
ATOM 1616 C CA . ASP A 1 220 ? 14.206 -0.094 3.434 1.00 95.62 220 ASP A CA 1
ATOM 1617 C C . ASP A 1 220 ? 13.680 1.338 3.401 1.00 95.62 220 ASP A C 1
ATOM 1619 O O . ASP A 1 220 ? 13.980 2.124 4.288 1.00 95.62 220 ASP A O 1
ATOM 1623 N N . ASP A 1 221 ? 12.851 1.644 2.412 1.00 94.38 221 ASP A N 1
ATOM 1624 C CA . ASP A 1 221 ? 12.221 2.946 2.243 1.00 94.38 221 ASP A CA 1
ATOM 1625 C C . ASP A 1 221 ? 10.697 2.808 2.354 1.00 94.38 221 ASP A C 1
ATOM 1627 O O . ASP A 1 221 ? 10.219 2.006 3.173 1.00 94.38 221 ASP A O 1
ATOM 1631 N N . ASP A 1 222 ? 9.921 3.482 1.509 1.00 97.06 222 ASP A N 1
ATOM 1632 C CA . ASP A 1 222 ? 8.470 3.427 1.566 1.00 97.06 222 ASP A CA 1
ATOM 1633 C C . ASP A 1 222 ? 7.892 2.062 1.207 1.00 97.06 222 ASP A C 1
ATOM 1635 O O . ASP A 1 222 ? 8.416 1.288 0.396 1.00 97.06 222 ASP A O 1
ATOM 1639 N N . GLY A 1 223 ? 6.741 1.757 1.805 1.00 98.25 223 GLY A N 1
ATOM 1640 C CA . GLY A 1 223 ? 5.952 0.601 1.402 1.00 98.25 223 GLY A CA 1
ATOM 1641 C C . GLY A 1 223 ? 5.436 0.751 -0.020 1.00 98.25 223 GLY A C 1
ATOM 1642 O O . GLY A 1 223 ? 5.846 0.025 -0.925 1.00 98.25 223 GLY A O 1
ATOM 1643 N N . VAL A 1 224 ? 4.508 1.684 -0.205 1.00 98.81 224 VAL A N 1
ATOM 1644 C CA . VAL A 1 224 ? 3.924 1.984 -1.512 1.00 98.81 224 VAL A CA 1
ATOM 1645 C C . VAL A 1 224 ? 3.980 3.483 -1.734 1.00 98.81 224 VAL A C 1
ATOM 1647 O O . VAL A 1 224 ? 3.403 4.222 -0.938 1.00 98.81 224 VAL A O 1
ATOM 1650 N N . GLU A 1 225 ? 4.590 3.903 -2.837 1.00 98.06 225 GLU A N 1
ATOM 1651 C CA . GLU A 1 225 ? 4.656 5.312 -3.219 1.00 98.06 225 GLU A CA 1
ATOM 1652 C C . GLU A 1 225 ? 3.944 5.563 -4.552 1.00 98.06 225 GLU A C 1
ATOM 1654 O O . GLU A 1 225 ? 4.100 4.823 -5.533 1.00 98.06 225 GLU A O 1
ATOM 1659 N N . PHE A 1 226 ? 3.138 6.623 -4.577 1.00 98.31 226 PHE A N 1
ATOM 1660 C CA . PHE A 1 226 ? 2.390 7.067 -5.746 1.00 98.31 226 PHE A CA 1
ATOM 1661 C C . PHE A 1 226 ? 2.962 8.379 -6.281 1.00 98.31 226 PHE A C 1
ATOM 1663 O O . PHE A 1 226 ? 2.694 9.437 -5.718 1.00 98.31 226 PHE A O 1
ATOM 1670 N N . PHE A 1 227 ? 3.622 8.337 -7.437 1.00 96.75 227 PHE A N 1
ATOM 1671 C CA . PHE A 1 227 ? 4.018 9.545 -8.165 1.00 96.75 227 PHE A CA 1
ATOM 1672 C C . PHE A 1 227 ? 2.913 9.917 -9.154 1.00 96.75 227 PHE A C 1
ATOM 1674 O O . PHE A 1 227 ? 2.904 9.512 -10.321 1.00 96.75 227 PHE A O 1
ATOM 1681 N N . GLY A 1 228 ? 1.908 10.637 -8.661 1.00 96.06 228 GLY A N 1
ATOM 1682 C CA . GLY A 1 228 ? 0.783 11.101 -9.461 1.00 96.06 228 GLY A CA 1
ATOM 1683 C C . GLY A 1 228 ? -0.104 9.977 -10.006 1.00 96.06 228 GLY A C 1
ATOM 1684 O O . GLY A 1 228 ? -0.227 8.891 -9.441 1.00 96.06 228 GLY A O 1
ATOM 1685 N N . GLY A 1 229 ? -0.797 10.248 -11.113 1.00 97.38 229 GLY A N 1
ATOM 1686 C CA . GLY A 1 229 ? -1.695 9.285 -11.748 1.00 97.38 229 GLY A CA 1
ATOM 1687 C C . GLY A 1 229 ? -3.060 9.131 -11.068 1.00 97.38 229 GLY A C 1
ATOM 1688 O O . GLY A 1 229 ? -3.517 9.970 -10.285 1.00 97.38 229 GLY A O 1
ATOM 1689 N N . ALA A 1 230 ? -3.775 8.073 -11.449 1.00 97.88 230 ALA A N 1
ATOM 1690 C CA . ALA A 1 230 ? -5.197 7.909 -11.154 1.00 97.88 230 ALA A CA 1
ATOM 1691 C C . ALA A 1 230 ? -5.603 6.476 -10.769 1.00 97.88 230 ALA A C 1
ATOM 1693 O O . ALA A 1 230 ? -6.795 6.235 -10.560 1.00 97.88 230 ALA A O 1
ATOM 1694 N N . VAL A 1 231 ? -4.649 5.543 -10.672 1.00 98.62 231 VAL A N 1
ATOM 1695 C CA . VAL A 1 231 ? -4.886 4.136 -10.317 1.00 98.62 231 VAL A CA 1
ATOM 1696 C C . VAL A 1 231 ? -5.760 4.002 -9.070 1.00 98.62 231 VAL A C 1
ATOM 1698 O O . VAL A 1 231 ? -5.652 4.776 -8.128 1.00 98.62 231 VAL A O 1
ATOM 1701 N N . ASN A 1 232 ? -6.670 3.032 -9.077 1.00 98.56 232 ASN A N 1
ATOM 1702 C CA . ASN A 1 232 ? -7.434 2.666 -7.890 1.00 98.56 232 ASN A CA 1
ATOM 1703 C C . ASN A 1 232 ? -6.797 1.422 -7.278 1.00 98.56 232 ASN A C 1
ATOM 1705 O O . ASN A 1 232 ? -6.416 0.514 -8.016 1.00 98.56 232 ASN A O 1
ATOM 1709 N N . THR A 1 233 ? -6.734 1.346 -5.952 1.00 98.69 233 THR A N 1
ATOM 1710 C CA . THR A 1 233 ? -6.153 0.179 -5.277 1.00 98.69 233 THR A CA 1
ATOM 1711 C C . THR A 1 233 ? -7.092 -0.407 -4.237 1.00 98.69 233 THR A C 1
ATOM 1713 O O . THR A 1 233 ? -7.946 0.284 -3.667 1.00 98.69 233 THR A O 1
ATOM 1716 N N . LYS A 1 234 ? -6.948 -1.706 -3.974 1.00 97.75 234 LYS A N 1
ATOM 1717 C CA . LYS A 1 234 ? -7.746 -2.370 -2.947 1.00 97.75 234 LYS A CA 1
ATOM 1718 C C . LYS A 1 234 ? -6.966 -3.458 -2.226 1.00 97.75 234 LYS A C 1
ATOM 1720 O O . LYS A 1 234 ? -6.309 -4.253 -2.877 1.00 97.75 234 LYS A O 1
ATOM 1725 N N . TRP A 1 235 ? -7.071 -3.535 -0.900 1.00 98.56 235 TRP A N 1
ATOM 1726 C CA . TRP A 1 235 ? -6.343 -4.534 -0.100 1.00 98.56 235 TRP A CA 1
ATOM 1727 C C . TRP A 1 235 ? -4.818 -4.414 -0.261 1.00 98.56 235 TRP A C 1
ATOM 1729 O O . TRP A 1 235 ? -4.157 -5.331 -0.748 1.00 98.56 235 TRP A O 1
ATOM 1739 N N . LEU A 1 236 ? -4.268 -3.258 0.120 1.00 98.94 236 LEU A N 1
ATOM 1740 C CA . LEU A 1 236 ? -2.818 -3.047 0.165 1.00 98.94 236 LEU A CA 1
ATOM 1741 C C . LEU A 1 236 ? -2.291 -3.251 1.578 1.00 98.94 236 LEU A C 1
ATOM 1743 O O . LEU A 1 236 ? -2.935 -2.831 2.542 1.00 98.94 236 LEU A O 1
ATOM 1747 N N . VAL A 1 237 ? -1.114 -3.856 1.689 1.00 98.94 237 VAL A N 1
ATOM 1748 C CA . VAL A 1 237 ? -0.394 -4.039 2.948 1.00 98.94 237 VAL A CA 1
ATOM 1749 C C . VAL A 1 237 ? 0.968 -3.366 2.854 1.00 98.94 237 VAL A C 1
ATOM 1751 O O . VAL A 1 237 ? 1.729 -3.651 1.937 1.00 98.94 237 VAL A O 1
ATOM 1754 N N . SER A 1 238 ? 1.280 -2.533 3.840 1.00 98.88 238 SER A N 1
ATOM 1755 C CA . SER A 1 238 ? 2.628 -2.048 4.125 1.00 98.88 238 SER A CA 1
ATOM 1756 C C . SER A 1 238 ? 3.039 -2.553 5.507 1.00 98.88 238 SER A C 1
ATOM 1758 O O . SER A 1 238 ? 2.502 -2.133 6.538 1.00 98.88 238 SER A O 1
ATOM 1760 N N . ALA A 1 239 ? 3.923 -3.543 5.538 1.00 98.75 239 ALA A N 1
ATOM 1761 C CA . ALA A 1 239 ? 4.320 -4.248 6.744 1.00 98.75 239 ALA A CA 1
ATOM 1762 C C . ALA A 1 239 ? 5.805 -4.034 7.014 1.00 98.75 239 ALA A C 1
ATOM 1764 O O . ALA A 1 239 ? 6.675 -4.543 6.316 1.00 98.75 239 ALA A O 1
ATOM 1765 N N . PHE A 1 240 ? 6.093 -3.323 8.096 1.00 98.00 240 PHE A N 1
ATOM 1766 C CA . PHE A 1 240 ? 7.440 -3.105 8.589 1.00 98.00 240 PHE A CA 1
ATOM 1767 C C . PHE A 1 240 ? 8.367 -2.450 7.552 1.00 98.00 240 PHE A C 1
ATOM 1769 O O . PHE A 1 240 ? 9.511 -2.854 7.453 1.00 98.00 240 PHE A O 1
ATOM 1776 N N . CYS A 1 241 ? 7.944 -1.427 6.819 1.00 96.94 241 CYS A N 1
ATOM 1777 C CA . CYS A 1 241 ? 8.861 -0.611 6.002 1.00 96.94 241 CYS A CA 1
ATOM 1778 C C . CYS A 1 241 ? 9.676 0.365 6.886 1.00 96.94 241 CYS A C 1
ATOM 1780 O O . CYS A 1 241 ? 9.338 0.510 8.071 1.00 96.94 241 CYS A O 1
ATOM 1782 N N . ASP A 1 242 ? 10.809 0.917 6.425 1.00 93.19 242 ASP A N 1
ATOM 1783 C CA . ASP A 1 242 ? 11.663 1.812 7.243 1.00 93.19 242 ASP A CA 1
ATOM 1784 C C . ASP A 1 242 ? 11.364 3.292 7.093 1.00 93.19 242 ASP A C 1
ATOM 1786 O O . ASP A 1 242 ? 11.676 4.012 8.031 1.00 93.19 242 ASP A O 1
ATOM 1790 N N . ASP A 1 243 ? 10.704 3.759 6.040 1.00 93.50 243 ASP A N 1
ATOM 1791 C CA . ASP A 1 243 ? 10.237 5.148 6.005 1.00 93.50 243 ASP A CA 1
ATOM 1792 C C . ASP A 1 243 ? 8.717 5.206 6.156 1.00 93.50 243 ASP A C 1
ATOM 1794 O O . ASP A 1 243 ? 8.207 4.866 7.242 1.00 93.50 243 ASP A O 1
ATOM 1798 N N . ASP A 1 244 ? 7.986 5.564 5.109 1.00 96.62 244 ASP A N 1
ATOM 1799 C CA . ASP A 1 244 ? 6.553 5.766 5.172 1.00 96.62 244 ASP A CA 1
ATOM 1800 C C . ASP A 1 244 ? 5.786 4.525 4.728 1.00 96.62 244 ASP A C 1
ATOM 1802 O O . ASP A 1 244 ? 6.166 3.752 3.846 1.00 96.62 244 ASP A O 1
ATOM 1806 N N . ALA A 1 245 ? 4.669 4.250 5.403 1.00 98.19 245 ALA A N 1
ATOM 1807 C CA . ALA A 1 245 ? 3.879 3.088 5.014 1.00 98.19 245 ALA A CA 1
ATOM 1808 C C . ALA A 1 245 ? 3.228 3.298 3.634 1.00 98.19 245 ALA A C 1
ATOM 1810 O O . ALA A 1 245 ? 3.191 2.357 2.837 1.00 98.19 245 ALA A O 1
ATOM 1811 N N . PHE A 1 246 ? 2.740 4.514 3.378 1.00 98.69 246 PHE A N 1
ATOM 1812 C CA . PHE A 1 246 ? 2.180 4.954 2.103 1.00 98.69 246 PHE A CA 1
ATOM 1813 C C . PHE A 1 246 ? 2.570 6.410 1.836 1.00 98.69 246 PHE A C 1
ATOM 1815 O O . PHE A 1 246 ? 2.159 7.271 2.619 1.00 98.69 246 PHE A O 1
ATOM 1822 N N . ASP A 1 247 ? 3.245 6.675 0.722 1.00 97.56 247 ASP A N 1
ATOM 1823 C CA . ASP A 1 247 ? 3.590 8.029 0.270 1.00 97.56 247 ASP A CA 1
ATOM 1824 C C . ASP A 1 247 ? 2.828 8.384 -1.018 1.00 97.56 247 ASP A C 1
ATOM 1826 O O . ASP A 1 247 ? 2.498 7.527 -1.846 1.00 97.56 247 ASP A O 1
ATOM 1830 N N . THR A 1 248 ? 2.448 9.646 -1.160 1.00 97.06 248 THR A N 1
ATOM 1831 C CA . THR A 1 248 ? 1.902 10.192 -2.392 1.00 97.06 248 THR A CA 1
ATOM 1832 C C . THR A 1 248 ? 2.579 11.504 -2.739 1.00 97.06 248 THR A C 1
ATOM 1834 O O . THR A 1 248 ? 2.636 12.400 -1.899 1.00 97.06 248 THR A O 1
ATOM 1837 N N . ASP A 1 249 ? 2.855 11.684 -4.024 1.00 93.50 249 ASP A N 1
ATOM 1838 C CA . ASP A 1 249 ? 3.243 12.955 -4.612 1.00 93.50 249 ASP A CA 1
ATOM 1839 C C . ASP A 1 249 ? 2.558 13.173 -5.981 1.00 93.50 249 ASP A C 1
ATOM 1841 O O . ASP A 1 249 ? 1.649 12.448 -6.410 1.00 93.50 249 ASP A O 1
ATOM 1845 N N . GLU A 1 250 ? 2.949 14.247 -6.654 1.00 93.88 250 GLU A N 1
ATOM 1846 C CA . GLU A 1 250 ? 2.688 14.593 -8.050 1.00 93.88 250 GLU A CA 1
ATOM 1847 C C . GLU A 1 250 ? 1.219 14.604 -8.487 1.00 93.88 250 GLU A C 1
ATOM 1849 O O . GLU A 1 250 ? 0.868 14.384 -9.656 1.00 93.88 250 GLU A O 1
ATOM 1854 N N . GLY A 1 251 ? 0.328 14.895 -7.544 1.00 94.31 251 GLY A N 1
ATOM 1855 C CA . GLY A 1 251 ? -1.089 15.052 -7.824 1.00 94.31 251 GLY A CA 1
ATOM 1856 C C . GLY A 1 251 ? -1.835 13.730 -8.002 1.00 94.31 251 GLY A C 1
ATOM 1857 O O . GLY A 1 251 ? -2.707 13.637 -8.871 1.00 94.31 251 GLY A O 1
ATOM 1858 N N . TYR A 1 252 ? -1.520 12.707 -7.199 1.00 97.69 252 TYR A N 1
ATOM 1859 C CA . TYR A 1 252 ? -2.240 11.430 -7.208 1.00 97.69 252 TYR A CA 1
ATOM 1860 C C . TYR A 1 252 ? -3.745 11.588 -6.901 1.00 97.69 252 TYR A C 1
ATOM 1862 O O . TYR A 1 252 ? -4.163 12.318 -5.999 1.00 97.69 252 TYR A O 1
ATOM 1870 N N . ARG A 1 253 ? -4.597 10.894 -7.673 1.00 96.75 253 ARG A N 1
ATOM 1871 C CA . ARG A 1 253 ? -6.074 11.039 -7.648 1.00 96.75 253 ARG A CA 1
ATOM 1872 C C . ARG A 1 253 ? -6.843 9.711 -7.612 1.00 96.75 253 ARG A C 1
ATOM 1874 O O . ARG A 1 253 ? -7.980 9.616 -8.100 1.00 96.75 253 ARG A O 1
ATOM 1881 N N . GLY A 1 254 ? -6.229 8.661 -7.083 1.00 97.19 254 GLY A N 1
ATOM 1882 C CA . GLY A 1 254 ? -6.848 7.340 -6.970 1.00 97.19 254 GLY A CA 1
ATOM 1883 C C . GLY A 1 254 ? -7.965 7.249 -5.929 1.00 97.19 254 GLY A C 1
ATOM 1884 O O . GLY A 1 254 ? -8.038 8.034 -4.983 1.00 97.19 254 GLY A O 1
ATOM 1885 N N . THR A 1 255 ? -8.853 6.268 -6.089 1.00 97.69 255 THR A N 1
ATOM 1886 C CA . THR A 1 255 ? -9.791 5.842 -5.039 1.00 97.69 255 THR A CA 1
ATOM 1887 C C . THR A 1 255 ? -9.369 4.483 -4.509 1.00 97.69 255 THR A C 1
ATOM 1889 O O . THR A 1 255 ? -9.257 3.520 -5.262 1.00 97.69 255 THR A O 1
ATOM 1892 N N . ASN A 1 256 ? -9.163 4.411 -3.200 1.00 98.44 256 ASN A N 1
ATOM 1893 C CA . ASN A 1 256 ? -8.525 3.290 -2.536 1.00 98.44 256 ASN A CA 1
ATOM 1894 C C . ASN A 1 256 ? -9.402 2.732 -1.417 1.00 98.44 256 ASN A C 1
ATOM 1896 O O . ASN A 1 256 ? -10.158 3.477 -0.783 1.00 98.44 256 ASN A O 1
ATOM 1900 N N . GLN A 1 257 ? -9.296 1.431 -1.144 1.00 98.19 257 GLN A N 1
ATOM 1901 C CA . GLN A 1 257 ? -9.999 0.816 -0.018 1.00 98.19 257 GLN A CA 1
ATOM 1902 C C . GLN A 1 257 ? -9.208 -0.328 0.635 1.00 98.19 257 GLN A C 1
ATOM 1904 O O . GLN A 1 257 ? -8.538 -1.097 -0.047 1.00 98.19 257 GLN A O 1
ATOM 1909 N N . PHE A 1 258 ? -9.339 -0.487 1.957 1.00 98.44 258 PHE A N 1
ATOM 1910 C CA . PHE A 1 258 ? -8.705 -1.565 2.736 1.00 98.44 258 PHE A CA 1
ATOM 1911 C C . PHE A 1 258 ? -7.173 -1.515 2.737 1.00 98.44 258 PHE A C 1
ATOM 1913 O O . PHE A 1 258 ? -6.509 -2.539 2.607 1.00 98.44 258 PHE A O 1
ATOM 1920 N N . TRP A 1 259 ? -6.608 -0.318 2.894 1.00 98.81 259 TRP A N 1
ATOM 1921 C CA . TRP A 1 259 ? -5.181 -0.160 3.174 1.00 98.81 259 TRP A CA 1
ATOM 1922 C C . TRP A 1 259 ? -4.865 -0.573 4.610 1.00 98.81 259 TRP A C 1
ATOM 1924 O O . TRP A 1 259 ? -5.546 -0.155 5.552 1.00 98.81 259 TRP A O 1
ATOM 1934 N N . PHE A 1 260 ? -3.831 -1.387 4.777 1.00 98.94 260 PHE A N 1
ATOM 1935 C CA . PHE A 1 260 ? -3.327 -1.824 6.067 1.00 98.94 260 PHE A CA 1
ATOM 1936 C C . PHE A 1 260 ? -1.850 -1.464 6.210 1.00 98.94 260 PHE A C 1
ATOM 1938 O O . PHE A 1 260 ? -1.045 -1.805 5.349 1.00 98.94 260 PHE A O 1
ATOM 1945 N N . ALA A 1 261 ? -1.500 -0.808 7.315 1.00 98.88 261 ALA A N 1
ATOM 1946 C CA . ALA A 1 261 ? -0.120 -0.536 7.689 1.00 98.88 261 ALA A CA 1
ATOM 1947 C C . ALA A 1 261 ? 0.189 -1.099 9.078 1.00 98.88 261 ALA A C 1
ATOM 1949 O O . ALA A 1 261 ? -0.619 -0.951 10.002 1.00 98.88 261 ALA A O 1
ATOM 1950 N N . ILE A 1 262 ? 1.373 -1.687 9.243 1.00 98.75 262 ILE A N 1
ATOM 1951 C CA . ILE A 1 262 ? 1.953 -1.993 10.554 1.00 98.75 262 ILE A CA 1
ATOM 1952 C C . ILE A 1 262 ? 3.441 -1.654 10.567 1.00 98.75 262 ILE A C 1
ATOM 1954 O O . ILE A 1 262 ? 4.220 -2.230 9.817 1.00 98.75 262 ILE A O 1
ATOM 1958 N N . GLN A 1 263 ? 3.857 -0.732 11.431 1.00 97.94 263 GLN A N 1
ATOM 1959 C CA . GLN A 1 263 ? 5.259 -0.323 11.528 1.00 97.94 263 GLN A CA 1
ATOM 1960 C C . GLN A 1 263 ? 6.020 -1.132 12.585 1.00 97.94 263 GLN A C 1
ATOM 1962 O O . GLN A 1 263 ? 5.470 -1.573 13.600 1.00 97.94 263 GLN A O 1
ATOM 1967 N N . ALA A 1 264 ? 7.313 -1.345 12.336 1.00 95.50 264 ALA A N 1
ATOM 1968 C CA . ALA A 1 264 ? 8.183 -2.076 13.256 1.00 95.50 264 ALA A CA 1
ATOM 1969 C C . ALA A 1 264 ? 8.498 -1.229 14.506 1.00 95.50 264 ALA A C 1
ATOM 1971 O O . ALA A 1 264 ? 8.490 -0.003 14.427 1.00 95.50 264 ALA A O 1
ATOM 1972 N N . PRO A 1 265 ? 8.779 -1.858 15.662 1.00 92.62 265 PRO A N 1
ATOM 1973 C CA . PRO A 1 265 ? 8.812 -1.158 16.946 1.00 92.62 265 PRO A CA 1
ATOM 1974 C C . PRO A 1 265 ? 10.034 -0.253 17.170 1.00 92.62 265 PRO A C 1
ATOM 1976 O O . PRO A 1 265 ? 10.013 0.557 18.091 1.00 92.62 265 PRO A O 1
ATOM 1979 N N . THR A 1 266 ? 11.094 -0.395 16.373 1.00 89.25 266 THR A N 1
ATOM 1980 C CA . THR A 1 266 ? 12.347 0.377 16.480 1.00 89.25 266 THR A CA 1
ATOM 1981 C C . THR A 1 266 ? 12.919 0.660 15.102 1.00 89.25 266 THR A C 1
ATOM 1983 O O . THR A 1 266 ? 12.737 -0.190 14.251 1.00 89.25 266 THR A O 1
ATOM 1986 N N . GLY A 1 267 ? 13.686 1.737 14.913 1.00 84.19 267 GLY A N 1
ATOM 1987 C CA . GLY A 1 267 ? 14.288 2.164 13.635 1.00 84.19 267 GLY A CA 1
ATOM 1988 C C . GLY A 1 267 ? 13.631 3.452 13.116 1.00 84.19 267 GLY A C 1
ATOM 1989 O O . GLY A 1 267 ? 13.102 4.192 13.952 1.00 84.19 267 GLY A O 1
ATOM 1990 N N . ASN A 1 268 ? 13.669 3.755 11.810 1.00 85.81 268 ASN A N 1
ATOM 1991 C CA . ASN A 1 268 ? 13.207 5.051 11.292 1.00 85.81 268 ASN A CA 1
ATOM 1992 C C . ASN A 1 268 ? 11.666 5.175 11.329 1.00 85.81 268 ASN A C 1
ATOM 1994 O O . ASN A 1 268 ? 11.172 5.974 12.123 1.00 85.81 268 ASN A O 1
ATOM 1998 N N . ARG A 1 269 ? 10.926 4.359 10.563 1.00 87.69 269 ARG A N 1
ATOM 1999 C CA . ARG A 1 269 ? 9.446 4.265 10.451 1.00 87.69 269 ARG A CA 1
ATOM 2000 C C . ARG A 1 269 ? 8.726 5.599 10.653 1.00 87.69 269 ARG A C 1
ATOM 2002 O O . ARG A 1 269 ? 8.079 5.811 11.691 1.00 87.69 269 ARG A O 1
ATOM 2009 N N . ASN A 1 270 ? 8.893 6.508 9.705 1.00 92.38 270 ASN A N 1
ATOM 2010 C CA . ASN A 1 270 ? 8.629 7.925 9.905 1.00 92.38 270 ASN A CA 1
ATOM 2011 C C . ASN A 1 270 ? 7.134 8.238 10.015 1.00 92.38 270 ASN A C 1
ATOM 2013 O O . ASN A 1 270 ? 6.693 8.700 11.075 1.00 92.38 270 ASN A O 1
ATOM 2017 N N . PHE A 1 271 ? 6.341 7.895 9.002 1.00 97.31 271 PHE A N 1
ATOM 2018 C CA . PHE A 1 271 ? 4.915 8.179 8.959 1.00 97.31 271 PHE A CA 1
ATOM 2019 C C . PHE A 1 271 ? 4.069 6.964 8.583 1.00 97.31 271 PHE A C 1
ATOM 2021 O O . PHE A 1 271 ? 4.468 6.057 7.855 1.00 97.31 271 PHE A O 1
ATOM 2028 N N . GLY A 1 272 ? 2.846 6.923 9.113 1.00 98.06 272 GLY A N 1
ATOM 2029 C CA . GLY A 1 272 ? 1.827 6.026 8.575 1.00 98.06 272 GLY A CA 1
ATOM 2030 C C . GLY A 1 272 ? 1.526 6.379 7.116 1.00 98.06 272 GLY A C 1
ATOM 2031 O O . GLY A 1 272 ? 1.436 5.488 6.275 1.00 98.06 272 GLY A O 1
ATOM 2032 N N . GLY A 1 273 ? 1.425 7.671 6.809 1.00 98.12 273 GLY A N 1
ATOM 2033 C CA . GLY A 1 273 ? 1.571 8.154 5.443 1.00 98.12 273 GLY A CA 1
ATOM 2034 C C . GLY A 1 273 ? 2.065 9.592 5.353 1.00 98.12 273 GLY A C 1
ATOM 2035 O O . GLY A 1 273 ? 1.662 10.446 6.151 1.00 98.12 273 GLY A O 1
ATOM 2036 N N . GLU A 1 274 ? 2.913 9.837 4.366 1.00 97.44 274 GLU A N 1
ATOM 2037 C CA . GLU A 1 274 ? 3.361 11.157 3.944 1.00 97.44 274 GLU A CA 1
ATOM 2038 C C . GLU A 1 274 ? 2.596 11.540 2.679 1.00 97.44 274 GLU A C 1
ATOM 2040 O O . GLU A 1 274 ? 2.513 10.779 1.727 1.00 97.44 274 GLU A O 1
ATOM 2045 N N . TYR A 1 275 ? 1.908 12.679 2.703 1.00 97.25 275 TYR A N 1
ATOM 2046 C CA . TYR A 1 275 ? 1.020 13.078 1.615 1.00 97.25 275 TYR A CA 1
ATOM 2047 C C . TYR A 1 275 ? 1.434 14.435 1.078 1.00 97.25 275 TYR A C 1
ATOM 2049 O O . TYR A 1 275 ? 0.845 15.459 1.454 1.00 97.25 275 TYR A O 1
ATOM 2057 N N . ALA A 1 276 ? 2.417 14.429 0.185 1.00 94.12 276 ALA A N 1
ATOM 2058 C CA . ALA A 1 276 ? 2.724 15.544 -0.691 1.00 94.12 276 ALA A CA 1
ATOM 2059 C C . ALA A 1 276 ? 1.753 15.591 -1.885 1.00 94.12 276 ALA A C 1
ATOM 2061 O O . ALA A 1 276 ? 1.050 14.641 -2.235 1.00 94.12 276 ALA A O 1
ATOM 2062 N N . GLY A 1 277 ? 1.600 16.774 -2.465 1.00 90.25 277 GLY A N 1
ATOM 2063 C CA . GLY A 1 277 ? 0.792 16.976 -3.662 1.00 90.25 277 GLY A CA 1
ATOM 2064 C C . GLY A 1 277 ? 1.599 17.438 -4.864 1.00 90.25 277 GLY A C 1
ATOM 2065 O O . GLY A 1 277 ? 1.057 17.407 -5.966 1.00 90.25 277 GLY A O 1
ATOM 2066 N N . SER A 1 278 ? 2.832 17.902 -4.668 1.00 86.25 278 SER A N 1
ATOM 2067 C CA . SER A 1 278 ? 3.739 18.353 -5.721 1.00 86.25 278 SER A CA 1
ATOM 2068 C C . SER A 1 278 ? 5.176 18.433 -5.172 1.00 86.25 278 SER A C 1
ATOM 2070 O O . SER A 1 278 ? 5.376 19.153 -4.189 1.00 86.25 278 SER A O 1
ATOM 2072 N N . PRO A 1 279 ? 6.193 17.890 -5.871 1.00 79.06 279 PRO A N 1
ATOM 2073 C CA . PRO A 1 279 ? 7.581 17.892 -5.390 1.00 79.06 279 PRO A CA 1
ATOM 2074 C C . PRO A 1 279 ? 8.288 19.241 -5.573 1.00 79.06 279 PRO A C 1
ATOM 2076 O O . PRO A 1 279 ? 9.369 19.490 -5.039 1.00 79.06 279 PRO A O 1
ATOM 2079 N N . VAL A 1 280 ? 7.724 20.129 -6.401 1.00 72.06 280 VAL A N 1
ATOM 2080 C CA . VAL A 1 280 ? 8.441 21.293 -6.940 1.00 72.06 280 VAL A CA 1
ATOM 2081 C C . VAL A 1 280 ? 7.644 22.590 -6.850 1.00 72.06 280 VAL A C 1
ATOM 2083 O O . VAL A 1 280 ? 6.563 22.721 -7.419 1.00 72.06 280 VAL A O 1
ATOM 2086 N N . SER A 1 281 ? 8.252 23.606 -6.235 1.00 73.12 281 SER A N 1
ATOM 2087 C CA . SER A 1 281 ? 7.765 24.993 -6.228 1.00 73.12 281 SER A CA 1
ATOM 2088 C C . SER A 1 281 ? 7.889 25.662 -7.620 1.00 73.12 281 SER A C 1
ATOM 2090 O O . SER A 1 281 ? 8.838 25.369 -8.349 1.00 73.12 281 SER A O 1
ATOM 2092 N N . PRO A 1 282 ? 6.991 26.598 -8.006 1.00 74.31 282 PRO A N 1
ATOM 2093 C CA . PRO A 1 282 ? 5.836 27.068 -7.235 1.00 74.31 282 PRO A CA 1
ATOM 2094 C C . PRO A 1 282 ? 4.744 25.996 -7.112 1.00 74.31 282 PRO A C 1
ATOM 2096 O O . PRO A 1 282 ? 4.629 25.125 -7.962 1.00 74.31 282 PRO A O 1
ATOM 2099 N N . PHE A 1 283 ? 3.960 26.062 -6.041 1.00 79.38 283 PHE A N 1
ATOM 2100 C CA . PHE A 1 283 ? 2.856 25.135 -5.766 1.00 79.38 283 PHE A CA 1
ATOM 2101 C C . PHE A 1 283 ? 1.555 25.563 -6.482 1.00 79.38 283 PHE A C 1
ATOM 2103 O O . PHE A 1 283 ? 1.440 26.697 -6.958 1.00 79.38 283 PHE A O 1
ATOM 2110 N N . ASN A 1 284 ? 0.541 24.699 -6.456 1.00 75.12 284 ASN A N 1
ATOM 2111 C CA . ASN A 1 284 ? -0.795 24.749 -7.068 1.00 75.12 284 ASN A CA 1
ATOM 2112 C C . ASN A 1 284 ? -0.871 24.335 -8.548 1.00 75.12 284 ASN A C 1
ATOM 2114 O O . ASN A 1 284 ? -1.729 24.832 -9.288 1.00 75.12 284 ASN A O 1
ATOM 2118 N N . TYR A 1 285 ? -0.007 23.424 -8.998 1.00 79.38 285 TYR A N 1
ATOM 2119 C CA . TYR A 1 285 ? -0.146 22.847 -10.336 1.00 79.38 285 TYR A CA 1
ATOM 2120 C C . TYR A 1 285 ? -1.277 21.822 -10.390 1.00 79.38 285 TYR A C 1
ATOM 2122 O O . TYR A 1 285 ? -1.515 21.065 -9.453 1.00 79.38 285 TYR A O 1
ATOM 2130 N N . LEU A 1 286 ? -2.002 21.824 -11.512 1.00 84.94 286 LEU A N 1
ATOM 2131 C CA . LEU A 1 286 ? -3.067 20.862 -11.759 1.00 84.94 286 LEU A CA 1
ATOM 2132 C C . LEU A 1 286 ? -2.522 19.615 -12.470 1.00 84.94 286 LEU A C 1
ATOM 2134 O O . LEU A 1 286 ? -1.708 19.755 -13.387 1.00 84.94 286 LEU A O 1
ATOM 2138 N N . PRO A 1 287 ? -3.054 18.426 -12.155 1.00 88.19 287 PRO A N 1
ATOM 2139 C CA . PRO A 1 287 ? -4.077 18.174 -11.139 1.00 88.19 287 PRO A CA 1
ATOM 2140 C C . PRO A 1 287 ? -3.554 18.361 -9.707 1.00 88.19 287 PRO A C 1
ATOM 2142 O O . PRO A 1 287 ? -2.412 18.027 -9.421 1.00 88.19 287 PRO A O 1
ATOM 2145 N N . LEU A 1 288 ? -4.406 18.860 -8.807 1.00 87.38 288 LEU A N 1
ATOM 2146 C CA . LEU A 1 288 ? -4.130 18.731 -7.375 1.00 87.38 288 LEU A CA 1
ATOM 2147 C C . LEU A 1 288 ? -4.235 17.255 -6.985 1.00 87.38 288 LEU A C 1
ATOM 2149 O O . LEU A 1 288 ? -5.044 16.519 -7.566 1.00 87.38 288 LEU A O 1
ATOM 2153 N N . SER A 1 289 ? -3.460 16.855 -5.979 1.00 93.25 289 SER A N 1
ATOM 2154 C CA . SER A 1 289 ? -3.668 15.569 -5.314 1.00 93.25 289 SER A CA 1
ATOM 2155 C C . SER A 1 289 ? -5.084 15.563 -4.739 1.00 93.25 289 SER A C 1
ATOM 2157 O O . SER A 1 289 ? -5.483 16.546 -4.129 1.00 93.25 289 SER A O 1
ATOM 2159 N N . ASP A 1 290 ? -5.870 14.517 -5.005 1.00 94.31 290 ASP A N 1
ATOM 2160 C CA . ASP A 1 290 ? -7.273 14.353 -4.564 1.00 94.31 290 ASP A CA 1
ATOM 2161 C C . ASP A 1 290 ? -7.606 12.864 -4.378 1.00 94.31 290 ASP A C 1
ATOM 2163 O O . ASP A 1 290 ? -8.661 12.358 -4.785 1.00 94.31 290 ASP A O 1
ATOM 2167 N N . PHE A 1 291 ? -6.657 12.106 -3.835 1.00 97.06 291 PHE A N 1
ATOM 2168 C CA . PHE A 1 291 ? -6.875 10.691 -3.590 1.00 97.06 291 PHE A CA 1
ATOM 2169 C C . PHE A 1 291 ? -7.781 10.467 -2.374 1.00 97.06 291 PHE A C 1
ATOM 2171 O O . PHE A 1 291 ? -7.866 11.271 -1.441 1.00 97.06 291 PHE A O 1
ATOM 2178 N N . ARG A 1 292 ? -8.489 9.337 -2.394 1.00 97.06 292 ARG A N 1
ATOM 2179 C CA . ARG A 1 292 ? -9.408 8.922 -1.329 1.00 97.06 292 ARG A CA 1
ATOM 2180 C C . ARG A 1 292 ? -9.025 7.543 -0.832 1.00 97.06 292 ARG A C 1
ATOM 2182 O O . ARG A 1 292 ? -8.748 6.663 -1.642 1.00 97.06 292 ARG A O 1
ATOM 2189 N N . VAL A 1 293 ? -9.082 7.337 0.476 1.00 98.19 293 VAL A N 1
ATOM 2190 C CA . VAL A 1 293 ? -8.885 6.045 1.133 1.00 98.19 293 VAL A CA 1
ATOM 2191 C C . VAL A 1 293 ? -10.089 5.764 2.020 1.00 98.19 293 VAL A C 1
ATOM 2193 O O . VAL A 1 293 ? -10.424 6.542 2.913 1.00 98.19 293 VAL A O 1
ATOM 2196 N N . TYR A 1 294 ? -10.753 4.644 1.768 1.00 98.12 294 TYR A N 1
ATOM 2197 C CA . TYR A 1 294 ? -11.852 4.147 2.585 1.00 98.12 294 TYR A CA 1
ATOM 2198 C C . TYR A 1 294 ? -11.389 2.943 3.400 1.00 98.12 294 TYR A C 1
ATOM 2200 O O . TYR A 1 294 ? -10.695 2.067 2.884 1.00 98.12 294 TYR A O 1
ATOM 2208 N N . ASN A 1 295 ? -11.838 2.844 4.650 1.00 98.19 295 ASN A N 1
ATOM 2209 C CA . ASN A 1 295 ? -11.654 1.645 5.464 1.00 98.19 295 ASN A CA 1
ATOM 2210 C C . ASN A 1 295 ? -10.177 1.253 5.613 1.00 98.19 295 ASN A C 1
ATOM 2212 O O . ASN A 1 295 ? -9.805 0.126 5.311 1.00 98.19 295 ASN A O 1
ATOM 2216 N N . ALA A 1 296 ? -9.325 2.175 6.049 1.00 98.75 296 ALA A N 1
ATOM 2217 C CA . ALA A 1 296 ? -7.920 1.890 6.326 1.00 98.75 296 ALA A CA 1
ATOM 2218 C C . ALA A 1 296 ? -7.692 1.478 7.792 1.00 98.75 296 ALA A C 1
ATOM 2220 O O . ALA A 1 296 ? -8.390 1.965 8.678 1.00 98.75 296 ALA A O 1
ATOM 2221 N N . THR A 1 297 ? -6.695 0.636 8.071 1.00 98.94 297 THR A N 1
ATOM 2222 C CA . THR A 1 297 ? -6.190 0.386 9.436 1.00 98.94 297 THR A CA 1
ATOM 2223 C C . THR A 1 297 ? -4.690 0.647 9.478 1.00 98.94 297 THR A C 1
ATOM 2225 O O . THR A 1 297 ? -3.938 -0.042 8.801 1.00 98.94 297 THR A O 1
ATOM 2228 N N . TYR A 1 298 ? -4.245 1.622 10.269 1.00 98.88 298 TYR A N 1
ATOM 2229 C CA . TYR A 1 298 ? -2.828 1.960 10.409 1.00 98.88 298 TYR A CA 1
ATOM 2230 C C . TYR A 1 298 ? -2.395 1.728 11.849 1.00 98.88 298 TYR A C 1
ATOM 2232 O O . TYR A 1 298 ? -2.993 2.282 12.777 1.00 98.88 298 TYR A O 1
ATOM 2240 N N . LEU A 1 299 ? -1.364 0.904 12.014 1.00 98.69 299 LEU A N 1
ATOM 2241 C CA . LEU A 1 299 ? -0.749 0.564 13.287 1.00 98.69 299 LEU A CA 1
ATOM 2242 C C . LEU A 1 299 ? 0.682 1.112 13.291 1.00 98.69 299 LEU A C 1
ATOM 2244 O O . LEU A 1 299 ? 1.506 0.675 12.489 1.00 98.69 299 LEU A O 1
ATOM 2248 N N . GLY A 1 300 ? 0.982 2.058 14.180 1.00 97.12 300 GLY A N 1
ATOM 2249 C CA . GLY A 1 300 ? 2.312 2.674 14.264 1.00 97.12 300 GLY A CA 1
ATOM 2250 C C . GLY A 1 300 ? 3.385 1.751 14.849 1.00 97.12 300 GLY A C 1
ATOM 2251 O O . GLY A 1 300 ? 3.274 0.529 14.775 1.00 97.12 300 GLY A O 1
ATOM 2252 N N . ALA A 1 301 ? 4.445 2.292 15.448 1.00 94.75 301 ALA A N 1
ATOM 2253 C CA . ALA A 1 301 ? 5.514 1.486 16.055 1.00 94.75 301 ALA A CA 1
ATOM 2254 C C . ALA A 1 301 ? 5.168 0.959 17.461 1.00 94.75 301 ALA A C 1
ATOM 2256 O O . ALA A 1 301 ? 5.885 0.119 18.002 1.00 94.75 301 ALA A O 1
ATOM 2257 N N . GLY A 1 302 ? 4.070 1.410 18.061 1.00 93.88 302 GLY A N 1
ATOM 2258 C CA . GLY A 1 302 ? 3.722 1.184 19.460 1.00 93.88 302 GLY A CA 1
ATOM 2259 C C . GLY A 1 302 ? 3.741 2.494 20.238 1.00 93.88 302 GLY A C 1
ATOM 2260 O O . GLY A 1 302 ? 4.786 3.127 20.336 1.00 93.88 302 GLY A O 1
ATOM 2261 N N . ALA A 1 303 ? 2.623 2.881 20.856 1.00 89.62 303 ALA A N 1
ATOM 2262 C CA . ALA A 1 303 ? 2.497 4.186 21.520 1.00 89.62 303 ALA A CA 1
ATOM 2263 C C . ALA A 1 303 ? 3.490 4.426 22.676 1.00 89.62 303 ALA A C 1
ATOM 2265 O O . ALA A 1 303 ? 3.704 5.560 23.079 1.00 89.62 303 ALA A O 1
ATOM 2266 N N . GLY A 1 304 ? 4.071 3.367 23.245 1.00 81.44 304 GLY A N 1
ATOM 2267 C CA . GLY A 1 304 ? 5.058 3.459 24.326 1.00 81.44 304 GLY A CA 1
ATOM 2268 C C . GLY A 1 304 ? 6.514 3.302 23.885 1.00 81.44 304 GLY A C 1
ATOM 2269 O O . GLY A 1 304 ? 7.390 3.269 24.748 1.00 81.44 304 GLY A O 1
ATOM 2270 N N . ASN A 1 305 ? 6.781 3.141 22.588 1.00 84.06 305 ASN A N 1
ATOM 2271 C CA . ASN A 1 305 ? 8.120 2.835 22.096 1.00 84.06 305 ASN A CA 1
ATOM 2272 C C . ASN A 1 305 ? 8.931 4.103 21.815 1.00 84.06 305 ASN A C 1
ATOM 2274 O O . ASN A 1 305 ? 8.393 5.140 21.442 1.00 84.06 305 ASN A O 1
ATOM 2278 N N . LEU A 1 306 ? 10.251 4.004 21.986 1.00 74.25 306 LEU A N 1
ATOM 2279 C CA . LEU A 1 306 ? 11.182 5.018 21.499 1.00 74.25 306 LEU A CA 1
ATOM 2280 C C . LEU A 1 306 ? 11.448 4.764 20.015 1.00 74.25 306 LEU A C 1
ATOM 2282 O O . LEU A 1 306 ? 11.724 3.630 19.622 1.00 74.25 306 LEU A O 1
ATOM 2286 N N . VAL A 1 307 ? 11.400 5.822 19.214 1.00 74.38 307 VAL A N 1
ATOM 2287 C CA . VAL A 1 307 ? 11.583 5.767 17.758 1.00 74.38 307 VAL A CA 1
ATOM 2288 C C . VAL A 1 307 ? 12.711 6.701 17.323 1.00 74.38 307 VAL A C 1
ATOM 2290 O O . VAL A 1 307 ? 13.018 7.663 18.029 1.00 74.38 307 VAL A O 1
ATOM 2293 N N . ALA A 1 308 ? 13.378 6.375 16.209 1.00 73.19 308 ALA A N 1
ATOM 2294 C CA . ALA A 1 308 ? 14.538 7.135 15.733 1.00 73.19 308 ALA A CA 1
ATOM 2295 C C . ALA A 1 308 ? 14.143 8.387 14.933 1.00 73.19 308 ALA A C 1
ATOM 2297 O O . ALA A 1 308 ? 14.824 9.407 15.041 1.00 73.19 308 ALA A O 1
ATOM 2298 N N . LYS A 1 309 ? 13.046 8.318 14.164 1.00 83.38 309 LYS A N 1
ATOM 2299 C CA . LYS A 1 309 ? 12.400 9.479 13.528 1.00 83.38 309 LYS A CA 1
ATOM 2300 C C . LYS A 1 309 ? 11.098 9.831 14.264 1.00 83.38 309 LYS A C 1
ATOM 2302 O O . LYS A 1 309 ? 11.054 9.782 15.492 1.00 83.38 309 LYS A O 1
ATOM 2307 N N . GLU A 1 310 ? 10.049 10.238 13.547 1.00 87.94 310 GLU A N 1
ATOM 2308 C CA . GLU A 1 310 ? 8.837 10.750 14.173 1.00 87.94 310 GLU A CA 1
ATOM 2309 C C . GLU A 1 310 ? 7.849 9.669 14.595 1.00 87.94 310 GLU A C 1
ATOM 2311 O O . GLU A 1 310 ? 7.307 9.793 15.681 1.00 87.94 310 GLU A O 1
ATOM 2316 N N . ASN A 1 311 ? 7.573 8.654 13.776 1.00 93.88 311 ASN A N 1
ATOM 2317 C CA . ASN A 1 311 ? 6.444 7.735 13.961 1.00 93.88 311 ASN A CA 1
ATOM 2318 C C . ASN A 1 311 ? 5.100 8.454 14.205 1.00 93.88 311 ASN A C 1
ATOM 2320 O O . ASN A 1 311 ? 4.345 8.127 15.128 1.00 93.88 311 ASN A O 1
ATOM 2324 N N . THR A 1 312 ? 4.823 9.477 13.395 1.00 95.12 312 THR A N 1
ATOM 2325 C CA . THR A 1 312 ? 3.536 10.191 13.379 1.00 95.12 312 THR A CA 1
ATOM 2326 C C . THR A 1 312 ? 2.566 9.471 12.434 1.00 95.12 312 THR A C 1
ATOM 2328 O O . THR A 1 312 ? 2.983 8.897 11.438 1.00 95.12 312 THR A O 1
ATOM 2331 N N . GLY A 1 313 ? 1.261 9.487 12.712 1.00 97.31 313 GLY A N 1
ATOM 2332 C CA . GLY A 1 313 ? 0.276 8.845 11.833 1.00 97.31 313 GLY A CA 1
ATOM 2333 C C . GLY A 1 313 ? 0.302 9.398 10.404 1.00 97.31 313 GLY A C 1
ATOM 2334 O O . GLY A 1 313 ? 0.454 8.624 9.467 1.00 97.31 313 GLY A O 1
ATOM 2335 N N . PHE A 1 314 ? 0.205 10.721 10.243 1.00 98.50 314 PHE A N 1
ATOM 2336 C CA . PHE A 1 314 ? 0.195 11.374 8.930 1.00 98.50 314 PHE A CA 1
ATOM 2337 C C . PHE A 1 314 ? 0.979 12.686 8.910 1.00 98.50 314 PHE A C 1
ATOM 2339 O O . PHE A 1 314 ? 0.793 13.517 9.808 1.00 98.50 314 PHE A O 1
ATOM 2346 N N . ASP A 1 315 ? 1.765 12.909 7.857 1.00 97.94 315 ASP A N 1
ATOM 2347 C CA . ASP A 1 315 ? 2.284 14.230 7.491 1.00 97.94 315 ASP A CA 1
ATOM 2348 C C . ASP A 1 315 ? 1.639 14.697 6.184 1.00 97.94 315 ASP A C 1
ATOM 2350 O O . ASP A 1 315 ? 1.845 14.110 5.130 1.00 97.94 315 ASP A O 1
ATOM 2354 N N . VAL A 1 316 ? 0.802 15.735 6.251 1.00 97.88 316 VAL A N 1
ATOM 2355 C CA . VAL A 1 316 ? 0.118 16.285 5.072 1.00 97.88 316 VAL A CA 1
ATOM 2356 C C . VAL A 1 316 ? 0.800 17.576 4.646 1.00 97.88 316 VAL A C 1
ATOM 2358 O O . VAL A 1 316 ? 0.882 18.535 5.425 1.00 97.88 316 VAL A O 1
ATOM 2361 N N . LYS A 1 317 ? 1.252 17.584 3.397 1.00 94.81 317 LYS A N 1
ATOM 2362 C CA . LYS A 1 317 ? 2.165 18.552 2.794 1.00 94.81 317 LYS A CA 1
ATOM 2363 C C . LYS A 1 317 ? 1.482 19.372 1.688 1.00 94.81 317 LYS A C 1
ATOM 2365 O O . LYS A 1 317 ? 0.264 19.312 1.499 1.00 94.81 317 LYS A O 1
ATOM 2370 N N . GLU A 1 318 ? 2.249 20.243 1.043 1.00 92.12 318 GLU A N 1
ATOM 2371 C CA . GLU A 1 318 ? 1.830 21.143 -0.038 1.00 92.12 318 GLU A CA 1
ATOM 2372 C C . GLU A 1 318 ? 0.922 20.474 -1.078 1.00 92.12 318 GLU A C 1
ATOM 2374 O O . GLU A 1 318 ? 1.101 19.311 -1.410 1.00 92.12 318 GLU A O 1
ATOM 2379 N N . ASP A 1 319 ? -0.061 21.213 -1.606 1.00 90.69 319 ASP A N 1
ATOM 2380 C CA . ASP A 1 319 ? -0.983 20.778 -2.677 1.00 90.69 319 ASP A CA 1
ATOM 2381 C C . ASP A 1 319 ? -1.757 19.463 -2.453 1.00 90.69 319 ASP A C 1
ATOM 2383 O O . ASP A 1 319 ? -2.506 19.027 -3.332 1.00 90.69 319 ASP A O 1
ATOM 2387 N N . SER A 1 320 ? -1.647 18.863 -1.269 1.00 93.31 320 SER A N 1
ATOM 2388 C CA . SER A 1 320 ? -2.359 17.649 -0.904 1.00 93.31 320 SER A CA 1
ATOM 2389 C C . SER A 1 320 ? -3.821 17.940 -0.564 1.00 93.31 320 SER A C 1
ATOM 2391 O O . SER A 1 320 ? -4.125 18.759 0.308 1.00 93.31 320 SER A O 1
ATOM 2393 N N . ALA A 1 321 ? -4.742 17.237 -1.227 1.00 94.19 321 ALA A N 1
ATOM 2394 C CA . ALA A 1 321 ? -6.143 17.116 -0.820 1.00 94.19 321 ALA A CA 1
ATOM 2395 C C . ALA A 1 321 ? -6.447 15.682 -0.367 1.00 94.19 321 ALA A C 1
ATOM 2397 O O . ALA A 1 321 ? -7.425 15.081 -0.810 1.00 94.19 321 ALA A O 1
ATOM 2398 N N . ALA A 1 322 ? -5.590 15.115 0.487 1.00 95.56 322 ALA A N 1
ATOM 2399 C CA . ALA A 1 322 ? -5.744 13.758 1.003 1.00 95.56 322 ALA A CA 1
ATOM 2400 C C . ALA A 1 322 ? -7.089 13.554 1.722 1.00 95.56 322 ALA A C 1
ATOM 2402 O O . ALA A 1 322 ? -7.511 14.381 2.546 1.00 95.56 322 ALA A O 1
ATOM 2403 N N . LYS A 1 323 ? -7.748 12.419 1.438 1.00 97.44 323 LYS A N 1
ATOM 2404 C CA . LYS A 1 323 ? -9.042 12.072 2.038 1.00 97.44 323 LYS A CA 1
ATOM 2405 C C . LYS A 1 323 ? -9.065 10.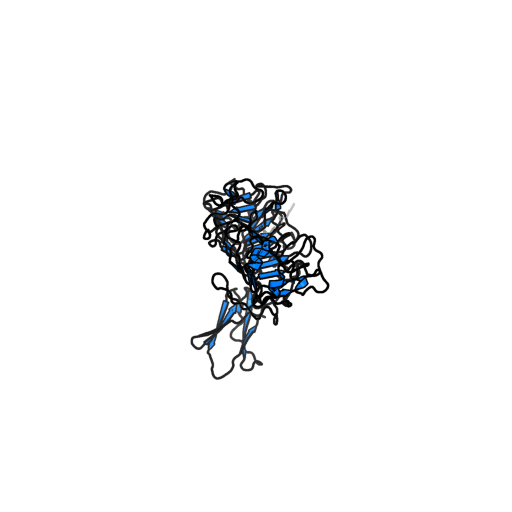668 2.626 1.00 97.44 323 LYS A C 1
ATOM 2407 O O . LYS A 1 323 ? -8.835 9.696 1.916 1.00 97.44 323 LYS A O 1
ATOM 2412 N N . HIS A 1 324 ? -9.439 10.555 3.896 1.00 98.25 324 HIS A N 1
ATOM 2413 C CA . HIS A 1 324 ? -9.584 9.300 4.633 1.00 98.25 324 HIS A CA 1
ATOM 2414 C C . HIS A 1 324 ? -10.965 9.179 5.270 1.00 98.25 324 HIS A C 1
ATOM 2416 O O . HIS A 1 324 ? -11.406 10.080 5.990 1.00 98.25 324 HIS A O 1
ATOM 2422 N N . TYR A 1 325 ? -11.616 8.038 5.049 1.00 97.69 325 TYR A N 1
ATOM 2423 C CA . TYR A 1 325 ? -12.967 7.758 5.526 1.00 97.69 325 TYR A CA 1
ATOM 2424 C C . TYR A 1 325 ? -13.075 6.392 6.195 1.00 97.69 325 TYR A C 1
ATOM 2426 O O . TYR A 1 325 ? -12.610 5.391 5.653 1.00 97.69 325 TYR A O 1
ATOM 2434 N N . ASN A 1 326 ? -13.829 6.319 7.292 1.00 97.62 326 ASN A N 1
ATOM 2435 C CA . ASN A 1 326 ? -14.154 5.062 7.973 1.00 97.62 326 ASN A CA 1
ATOM 2436 C C . ASN A 1 326 ? -12.922 4.239 8.393 1.00 97.62 326 ASN A C 1
ATOM 2438 O O . ASN A 1 326 ? -12.937 3.011 8.313 1.00 97.62 326 ASN A O 1
ATOM 2442 N N . SER A 1 327 ? -11.849 4.892 8.819 1.00 98.69 327 SER A N 1
ATOM 2443 C CA . SER A 1 327 ? -10.559 4.258 9.095 1.00 98.69 327 SER A CA 1
ATOM 2444 C C . SER A 1 327 ? -10.257 4.159 10.593 1.00 98.69 327 SER A C 1
ATOM 2446 O O . SER A 1 327 ? -10.909 4.789 11.429 1.00 98.69 327 SER A O 1
ATOM 2448 N N . ILE A 1 328 ? -9.265 3.341 10.937 1.00 98.88 328 ILE A N 1
ATOM 2449 C CA . ILE A 1 328 ? -8.714 3.177 12.282 1.00 98.88 328 ILE A CA 1
ATOM 2450 C C . ILE A 1 328 ? -7.238 3.559 12.238 1.00 98.88 328 ILE A C 1
ATOM 2452 O O . ILE A 1 328 ? -6.461 2.942 11.514 1.00 98.88 328 ILE A O 1
ATOM 2456 N N . PHE A 1 329 ? -6.841 4.530 13.052 1.00 98.81 329 PHE A N 1
ATOM 2457 C CA . PHE A 1 329 ? -5.452 4.953 13.197 1.00 98.81 329 PHE A CA 1
ATOM 2458 C C . PHE A 1 329 ? -5.052 4.805 14.658 1.00 98.81 329 PHE A C 1
ATOM 2460 O O . PHE A 1 329 ? -5.670 5.414 15.540 1.00 98.81 329 PHE A O 1
ATOM 2467 N N . THR A 1 330 ? -4.064 3.953 14.935 1.00 98.19 330 THR A N 1
ATOM 2468 C CA . THR A 1 330 ? -3.699 3.664 16.319 1.00 98.19 330 THR A CA 1
ATOM 2469 C C . THR A 1 330 ? -2.251 3.247 16.523 1.00 98.19 330 THR A C 1
ATOM 2471 O O . THR A 1 330 ? -1.568 2.816 15.604 1.00 98.19 330 THR A O 1
ATOM 2474 N N . ASP A 1 331 ? -1.815 3.308 17.779 1.00 96.31 331 ASP A N 1
ATOM 2475 C CA . ASP A 1 331 ? -0.570 2.704 18.267 1.00 96.31 331 ASP A CA 1
ATOM 2476 C C . ASP A 1 331 ? 0.704 3.309 17.649 1.00 96.31 331 ASP A C 1
ATOM 2478 O O . ASP A 1 331 ? 1.659 2.603 17.334 1.00 96.31 331 ASP A O 1
ATOM 2482 N N . PHE A 1 332 ? 0.712 4.631 17.478 1.00 96.38 332 PHE A N 1
ATOM 2483 C CA . PHE A 1 332 ? 1.863 5.407 17.012 1.00 96.38 332 PHE A CA 1
ATOM 2484 C C . PHE A 1 332 ? 2.634 5.992 18.193 1.00 96.38 332 PHE A C 1
ATOM 2486 O O . PHE A 1 332 ? 2.048 6.524 19.138 1.00 96.38 332 PHE A O 1
ATOM 2493 N N . ALA A 1 333 ? 3.959 5.923 18.127 1.00 93.56 333 ALA A N 1
ATOM 2494 C CA . ALA A 1 333 ? 4.857 6.403 19.172 1.00 93.56 333 ALA A CA 1
ATOM 2495 C C . ALA A 1 333 ? 4.892 7.933 19.288 1.00 93.56 333 ALA A C 1
ATOM 2497 O O . ALA A 1 333 ? 5.527 8.450 20.199 1.00 93.56 333 ALA A O 1
ATOM 2498 N N . ASN A 1 334 ? 4.226 8.672 18.391 1.00 92.88 334 ASN A N 1
ATOM 2499 C CA . ASN A 1 334 ? 4.219 10.128 18.445 1.00 92.88 334 ASN A CA 1
ATOM 2500 C C . ASN A 1 334 ? 2.821 10.752 18.391 1.00 92.88 334 ASN A C 1
ATOM 2502 O O . ASN A 1 334 ? 2.078 10.689 19.375 1.00 92.88 334 ASN A O 1
ATOM 2506 N N . ARG A 1 335 ? 2.460 11.392 17.277 1.00 93.19 335 ARG A N 1
ATOM 2507 C CA . ARG A 1 335 ? 1.193 12.118 17.090 1.00 93.19 335 ARG A CA 1
ATOM 2508 C C . ARG A 1 335 ? 0.338 11.452 16.021 1.00 93.19 335 ARG A C 1
ATOM 2510 O O . ARG A 1 335 ? 0.799 10.565 15.312 1.00 93.19 335 ARG A O 1
ATOM 2517 N N . GLY A 1 336 ? -0.916 11.879 15.901 1.00 96.12 336 GLY A N 1
ATOM 2518 C CA . GLY A 1 336 ? -1.833 11.349 14.894 1.00 96.12 336 GLY A CA 1
ATOM 2519 C C . GLY A 1 336 ? -1.653 11.976 13.527 1.00 96.12 336 GLY A C 1
ATOM 2520 O O . GLY A 1 336 ? -1.532 11.258 12.545 1.00 96.12 336 GLY A O 1
ATOM 2521 N N . ILE A 1 337 ? -1.642 13.301 13.448 1.00 98.00 337 ILE A N 1
ATOM 2522 C CA . ILE A 1 337 ? -1.587 14.003 12.168 1.00 98.00 337 ILE A CA 1
ATOM 2523 C C . ILE A 1 337 ? -0.950 15.381 12.310 1.00 98.00 337 ILE A C 1
ATOM 2525 O O . ILE A 1 337 ? -1.188 16.108 13.280 1.00 98.00 337 ILE A O 1
ATOM 2529 N N . LYS A 1 338 ? -0.174 15.753 11.296 1.00 96.81 338 LYS A N 1
ATOM 2530 C CA . LYS A 1 338 ? 0.320 17.103 11.048 1.00 96.81 338 LYS A CA 1
ATOM 2531 C C . LYS A 1 338 ? -0.217 17.573 9.701 1.00 96.81 338 LYS A C 1
ATOM 2533 O O . LYS A 1 338 ? -0.210 16.830 8.728 1.00 96.81 338 LYS A O 1
ATOM 2538 N N . ILE A 1 339 ? -0.681 18.819 9.655 1.00 97.94 339 ILE A N 1
ATOM 2539 C CA . ILE A 1 339 ? -0.926 19.528 8.395 1.00 97.94 339 ILE A CA 1
ATOM 2540 C C . ILE A 1 339 ? 0.074 20.674 8.348 1.00 97.94 339 ILE A C 1
ATOM 2542 O O . ILE A 1 339 ? -0.048 21.645 9.108 1.00 97.94 339 ILE A O 1
ATOM 2546 N N . GLN A 1 340 ? 1.080 20.515 7.495 1.00 96.56 340 GLN A N 1
ATOM 2547 C CA . GLN A 1 340 ? 2.204 21.428 7.352 1.00 96.56 340 GLN A CA 1
ATOM 2548 C C . GLN A 1 340 ? 1.737 22.824 6.917 1.00 96.56 340 GLN A C 1
ATOM 2550 O O . GLN A 1 340 ? 0.647 23.017 6.374 1.00 96.56 340 GLN A O 1
ATOM 2555 N N . ASN A 1 341 ? 2.554 23.847 7.171 1.00 95.12 341 ASN A N 1
ATOM 2556 C CA . ASN A 1 341 ? 2.179 25.232 6.853 1.00 95.12 341 ASN A CA 1
ATOM 2557 C C . ASN A 1 341 ? 2.016 25.477 5.347 1.00 95.12 341 ASN A C 1
ATOM 2559 O O . ASN A 1 341 ? 1.199 26.302 4.944 1.00 95.12 341 ASN A O 1
ATOM 2563 N N . ASN A 1 342 ? 2.759 24.748 4.516 1.00 91.50 342 ASN A N 1
ATOM 2564 C CA . ASN A 1 342 ? 2.620 24.771 3.061 1.00 91.50 342 ASN A CA 1
ATOM 2565 C C . ASN A 1 342 ? 1.359 24.030 2.558 1.00 91.50 342 ASN A C 1
ATOM 2567 O O . ASN A 1 342 ? 0.959 24.246 1.419 1.00 91.50 342 ASN A O 1
ATOM 2571 N N . ALA A 1 343 ? 0.675 23.261 3.413 1.00 93.62 343 ALA A N 1
ATOM 2572 C CA . ALA A 1 343 ? -0.624 22.635 3.144 1.00 93.62 343 ALA A CA 1
ATOM 2573 C C . ALA A 1 343 ? -1.825 23.469 3.642 1.00 93.62 343 ALA A C 1
ATOM 2575 O O . ALA A 1 343 ? -2.985 23.137 3.382 1.00 93.62 343 ALA A O 1
ATOM 2576 N N . LEU A 1 344 ? -1.579 24.564 4.375 1.00 93.00 344 LEU A N 1
ATOM 2577 C CA . LEU A 1 344 ? -2.628 25.332 5.058 1.00 93.00 344 LEU A CA 1
ATOM 2578 C C . LEU A 1 344 ? -3.702 25.868 4.099 1.00 93.00 344 LEU A C 1
ATOM 2580 O O . LEU A 1 344 ? -4.881 25.892 4.446 1.00 93.00 344 LEU A O 1
ATOM 2584 N N . THR A 1 345 ? -3.321 26.275 2.889 1.00 91.38 345 THR A N 1
ATOM 2585 C CA . THR A 1 345 ? -4.266 26.783 1.882 1.00 91.38 345 THR A CA 1
ATOM 2586 C C . THR A 1 345 ? -5.274 25.717 1.452 1.00 91.38 345 THR A C 1
ATOM 2588 O O . THR A 1 345 ? -6.458 26.024 1.322 1.00 91.38 345 THR A O 1
ATOM 2591 N N . ARG A 1 346 ? -4.838 24.458 1.307 1.00 92.88 346 ARG A N 1
ATOM 2592 C CA . ARG A 1 346 ? -5.711 23.310 1.017 1.00 92.88 346 ARG A CA 1
ATOM 2593 C C . ARG A 1 346 ? -6.624 22.998 2.200 1.00 92.88 346 ARG A C 1
ATOM 2595 O O . ARG A 1 346 ? -7.829 22.825 2.025 1.00 92.88 346 ARG A O 1
ATOM 2602 N N . ALA A 1 347 ? -6.086 23.016 3.420 1.00 93.88 347 ALA A N 1
ATOM 2603 C CA . ALA A 1 347 ? -6.888 22.833 4.631 1.00 93.88 347 ALA A CA 1
ATOM 2604 C C . ALA A 1 347 ? -8.008 23.884 4.746 1.00 93.88 347 ALA A C 1
ATOM 2606 O O . ALA A 1 347 ? -9.164 23.536 4.973 1.00 93.88 347 ALA A O 1
ATOM 2607 N N . GLN A 1 348 ? -7.689 25.163 4.522 1.00 94.44 348 GLN A N 1
ATOM 2608 C CA . GLN A 1 348 ? -8.658 26.267 4.550 1.00 94.44 348 GLN A CA 1
ATOM 2609 C C . GLN A 1 348 ? -9.692 26.194 3.418 1.00 94.44 348 GLN A C 1
ATOM 2611 O O . GLN A 1 348 ? -10.816 26.664 3.593 1.00 94.44 348 GLN A O 1
ATOM 2616 N N . ALA A 1 349 ? -9.333 25.594 2.280 1.00 93.75 349 ALA A N 1
ATOM 2617 C CA . ALA A 1 349 ? -10.255 25.323 1.180 1.00 93.75 349 ALA A CA 1
ATOM 2618 C C . ALA A 1 349 ? -11.203 24.136 1.455 1.00 93.75 349 ALA A C 1
ATOM 2620 O O . ALA A 1 349 ? -12.168 23.950 0.717 1.00 93.75 349 ALA A O 1
ATOM 2621 N N . GLY A 1 350 ? -10.969 23.361 2.523 1.00 94.31 350 GLY A N 1
ATOM 2622 C CA . GLY A 1 350 ? -11.737 22.152 2.838 1.00 94.31 350 GLY A CA 1
ATOM 2623 C C . GLY A 1 350 ? -11.328 20.932 2.007 1.00 94.31 350 GLY A C 1
ATOM 2624 O O . GLY A 1 350 ? -12.073 19.955 1.940 1.00 94.31 350 GLY A O 1
ATOM 2625 N N . ASP A 1 351 ? -10.155 20.987 1.375 1.00 94.69 351 ASP A N 1
ATOM 2626 C CA . ASP A 1 351 ? -9.663 19.951 0.469 1.00 94.69 351 ASP A CA 1
ATOM 2627 C C . ASP A 1 351 ? -9.146 18.717 1.232 1.00 94.69 351 ASP A C 1
ATOM 2629 O O . ASP A 1 351 ? -9.320 17.588 0.775 1.00 94.69 351 ASP A O 1
ATOM 2633 N N . ILE A 1 352 ? -8.580 18.915 2.427 1.00 96.88 352 ILE A N 1
ATOM 2634 C CA . ILE A 1 352 ? -8.073 17.839 3.291 1.00 96.88 352 ILE A CA 1
ATOM 2635 C C . ILE A 1 352 ? -9.212 17.299 4.163 1.00 96.88 352 ILE A C 1
ATOM 2637 O O . ILE A 1 352 ? -9.794 18.028 4.978 1.00 96.88 352 ILE A O 1
ATOM 2641 N N . VAL A 1 353 ? -9.528 16.006 4.018 1.00 96.88 353 VAL A N 1
ATOM 2642 C CA . VAL A 1 353 ? -10.683 15.393 4.690 1.00 96.88 353 VAL A CA 1
ATOM 2643 C C . VAL A 1 353 ? -10.324 14.106 5.415 1.00 96.88 353 VAL A C 1
ATOM 2645 O O . VAL A 1 353 ? -10.178 13.065 4.801 1.00 96.88 353 VAL A O 1
ATOM 2648 N N . PHE A 1 354 ? -10.309 14.121 6.743 1.00 98.12 354 PHE A N 1
ATOM 2649 C CA . PHE A 1 354 ? -10.262 12.894 7.540 1.00 98.12 354 PHE A CA 1
ATOM 2650 C C . PHE A 1 354 ? -11.590 12.760 8.263 1.00 98.12 354 PHE A C 1
ATOM 2652 O O . PHE A 1 354 ? -11.772 13.400 9.288 1.00 98.12 354 PHE A O 1
ATOM 2659 N N . GLN A 1 355 ? -12.535 11.983 7.742 1.00 96.88 355 GLN A N 1
ATOM 2660 C CA . GLN A 1 355 ? -13.903 11.939 8.252 1.00 96.88 355 GLN A CA 1
ATOM 2661 C C . GLN A 1 355 ? -14.297 10.552 8.769 1.00 96.88 355 GLN A C 1
ATOM 2663 O O . GLN A 1 355 ? -14.090 9.532 8.119 1.00 96.88 355 GLN A O 1
ATOM 2668 N N . ASN A 1 356 ? -14.954 10.530 9.926 1.00 97.12 356 ASN A N 1
ATOM 2669 C CA . ASN A 1 356 ? -15.481 9.339 10.576 1.00 97.12 356 ASN A CA 1
ATOM 2670 C C . ASN A 1 356 ? -14.414 8.267 10.840 1.00 97.12 356 ASN A C 1
ATOM 2672 O O . ASN A 1 356 ? -14.638 7.084 10.592 1.00 97.12 356 ASN A O 1
ATOM 2676 N N . ASN A 1 357 ? -13.247 8.687 11.328 1.00 98.44 357 ASN A N 1
ATOM 2677 C CA . ASN A 1 357 ? -12.158 7.785 11.688 1.00 98.44 357 ASN A CA 1
ATOM 2678 C C . ASN A 1 357 ? -12.057 7.618 13.212 1.00 98.44 357 ASN A C 1
ATOM 2680 O O . ASN A 1 357 ? -12.452 8.506 13.978 1.00 98.44 357 ASN A O 1
ATOM 2684 N N . LEU A 1 358 ? -11.508 6.482 13.645 1.00 98.44 358 LEU A N 1
ATOM 2685 C CA . LEU A 1 358 ? -11.096 6.249 15.028 1.00 98.44 358 LEU A CA 1
ATOM 2686 C C . LEU A 1 358 ? -9.620 6.593 15.206 1.00 98.44 358 LEU A C 1
ATOM 2688 O O . LEU A 1 358 ? -8.782 6.148 14.424 1.00 98.44 358 LEU A O 1
ATOM 2692 N N . TRP A 1 359 ? -9.321 7.326 16.274 1.00 98.38 359 TRP A N 1
ATOM 2693 C CA . TRP A 1 359 ? -7.974 7.750 16.642 1.00 98.38 359 TRP A CA 1
ATOM 2694 C C . TRP A 1 359 ? -7.673 7.307 18.074 1.00 98.38 359 TRP A C 1
ATOM 2696 O O . TRP A 1 359 ? -8.375 7.706 19.004 1.00 98.38 359 TRP A O 1
ATOM 2706 N N . TRP A 1 360 ? -6.633 6.499 18.283 1.00 96.88 360 TRP A N 1
ATOM 2707 C CA . TRP A 1 360 ? -6.270 6.033 19.623 1.00 96.88 360 TRP A CA 1
ATOM 2708 C C . TRP A 1 360 ? -4.782 5.714 19.782 1.00 96.88 360 TRP A C 1
ATOM 2710 O O . TRP A 1 360 ? -4.145 5.237 18.865 1.00 96.88 360 TRP A O 1
ATOM 2720 N N . GLY A 1 361 ? -4.208 5.912 20.965 1.00 94.44 361 GLY A N 1
ATOM 2721 C CA . GLY A 1 361 ? -2.849 5.468 21.281 1.00 94.44 361 GLY A CA 1
ATOM 2722 C C . GLY A 1 361 ? -1.765 6.186 20.474 1.00 94.44 361 GLY A C 1
ATOM 2723 O O . GLY A 1 361 ? -1.099 5.559 19.658 1.00 94.44 361 GLY A O 1
ATOM 2724 N N . PHE A 1 362 ? -1.583 7.484 20.727 1.00 93.44 362 PHE A N 1
ATOM 2725 C CA . PHE A 1 362 ? -0.523 8.314 20.138 1.00 93.44 362 PHE A CA 1
ATOM 2726 C C . PHE A 1 362 ? 0.381 8.846 21.257 1.00 93.44 362 PHE A C 1
ATOM 2728 O O . PHE A 1 362 ? -0.076 9.662 22.050 1.00 93.44 362 PHE A O 1
ATOM 2735 N N . GLY A 1 363 ? 1.610 8.362 21.432 1.00 81.12 363 GLY A N 1
ATOM 2736 C CA . GLY A 1 363 ? 2.312 8.539 22.713 1.00 81.12 363 GLY A CA 1
ATOM 2737 C C . GLY A 1 363 ? 3.590 9.376 22.737 1.00 81.12 363 GLY A C 1
ATOM 2738 O O . GLY A 1 363 ? 4.668 8.813 22.787 1.00 81.12 363 GLY A O 1
ATOM 2739 N N . THR A 1 364 ? 3.486 10.700 22.930 1.00 66.94 364 THR A N 1
ATOM 2740 C CA . THR A 1 364 ? 4.622 11.552 23.390 1.00 66.94 364 THR A CA 1
ATOM 2741 C C . THR A 1 364 ? 4.412 12.234 24.739 1.00 66.94 364 THR A C 1
ATOM 2743 O O . THR A 1 364 ? 5.307 12.909 25.250 1.00 66.94 364 THR A O 1
ATOM 2746 N N . THR A 1 365 ? 3.221 12.111 25.329 1.00 67.88 365 THR A N 1
ATOM 2747 C CA . THR A 1 365 ? 2.817 12.906 26.496 1.00 67.88 365 THR A CA 1
ATOM 2748 C C . THR A 1 365 ? 2.049 12.087 27.531 1.00 67.88 365 THR A C 1
ATOM 2750 O O . THR A 1 365 ? 1.660 10.945 27.299 1.00 67.88 365 THR A O 1
ATOM 2753 N N . ALA A 1 366 ? 1.782 12.702 28.689 1.00 67.81 366 ALA A N 1
ATOM 2754 C CA . ALA A 1 366 ? 0.962 12.116 29.750 1.00 67.81 366 ALA A CA 1
ATOM 2755 C C . ALA A 1 366 ? -0.515 11.890 29.350 1.00 67.81 366 ALA A C 1
ATOM 2757 O O . ALA A 1 366 ? -1.220 11.178 30.062 1.00 67.81 366 ALA A O 1
ATOM 2758 N N . ASN A 1 367 ? -0.996 12.486 28.245 1.00 78.06 367 ASN A N 1
ATOM 2759 C CA . ASN A 1 367 ? -2.360 12.291 27.742 1.00 78.06 367 ASN A CA 1
ATOM 2760 C C . ASN A 1 367 ? -2.373 11.955 26.233 1.00 78.06 367 ASN A C 1
ATOM 2762 O O . ASN A 1 367 ? -2.705 12.817 25.409 1.00 78.06 367 ASN A O 1
ATOM 2766 N N . PRO A 1 368 ? -2.044 10.701 25.869 1.00 81.81 368 PRO A N 1
ATOM 2767 C CA . PRO A 1 368 ? -1.876 10.279 24.476 1.00 81.81 368 PRO A CA 1
ATOM 2768 C C . PRO A 1 368 ? -3.161 10.352 23.631 1.00 81.81 368 PRO A C 1
ATOM 2770 O O . PRO A 1 368 ? -3.109 10.415 22.404 1.00 81.81 368 PRO A O 1
ATOM 2773 N N . ASN A 1 369 ? -4.329 10.390 24.277 1.00 89.56 369 ASN A N 1
ATOM 2774 C CA . ASN A 1 369 ? -5.642 10.310 23.634 1.00 89.56 369 ASN A CA 1
ATOM 2775 C C . ASN A 1 369 ? -6.394 11.643 23.743 1.00 89.56 369 ASN A C 1
ATOM 2777 O O . ASN A 1 369 ? -7.542 11.696 24.179 1.00 89.56 369 ASN A O 1
ATOM 2781 N N . SER A 1 370 ? -5.726 12.739 23.390 1.00 92.00 370 SER A N 1
ATOM 2782 C CA . SER A 1 370 ? -6.297 14.088 23.401 1.00 92.00 370 SER A CA 1
ATOM 2783 C C . SER A 1 370 ? -6.072 14.786 22.067 1.00 92.00 370 SER A C 1
ATOM 2785 O O . SER A 1 370 ? -5.079 14.523 21.392 1.00 92.00 370 SER A O 1
ATOM 2787 N N . VAL A 1 371 ? -6.971 15.703 21.694 1.00 94.00 371 VAL A N 1
ATOM 2788 C CA . VAL A 1 371 ? -6.848 16.473 20.442 1.00 94.00 371 VAL A CA 1
ATOM 2789 C C . VAL A 1 371 ? -5.500 17.190 20.370 1.00 94.00 371 VAL A C 1
ATOM 2791 O O . VAL A 1 371 ? -4.834 17.120 19.349 1.00 94.00 371 VAL A O 1
ATOM 2794 N N . THR A 1 372 ? -5.047 17.799 21.467 1.00 90.12 372 THR A N 1
ATOM 2795 C CA . THR A 1 372 ? -3.771 18.535 21.534 1.00 90.12 372 THR A CA 1
ATOM 2796 C C . THR A 1 372 ? -2.532 17.665 21.306 1.00 90.12 372 THR A C 1
ATOM 2798 O O . THR A 1 372 ? -1.479 18.170 20.901 1.00 90.12 372 THR A O 1
ATOM 2801 N N . ASN A 1 373 ? -2.639 16.363 21.572 1.00 89.88 373 ASN A N 1
ATOM 2802 C CA . ASN A 1 373 ? -1.590 15.395 21.290 1.00 89.88 373 ASN A CA 1
ATOM 2803 C C . ASN A 1 373 ? -1.724 14.828 19.868 1.00 89.88 373 ASN A C 1
ATOM 2805 O O . ASN A 1 373 ? -0.754 14.800 19.123 1.00 89.88 373 ASN A O 1
ATOM 2809 N N . ILE A 1 374 ? -2.930 14.423 19.471 1.00 94.88 374 ILE A N 1
ATOM 2810 C CA . ILE A 1 374 ? -3.187 13.773 18.181 1.00 94.88 374 ILE A CA 1
ATOM 2811 C C . ILE A 1 374 ? -2.987 14.751 17.018 1.00 94.88 374 ILE A C 1
ATOM 2813 O O . ILE A 1 374 ? -2.313 14.407 16.050 1.00 94.88 374 ILE A O 1
ATOM 2817 N N . ALA A 1 375 ? -3.530 15.962 17.120 1.00 96.00 375 ALA A N 1
ATOM 2818 C CA . ALA A 1 375 ? -3.404 17.007 16.115 1.00 96.00 375 ALA A CA 1
ATOM 2819 C C . ALA A 1 375 ? -2.167 17.876 16.377 1.00 96.00 375 ALA A C 1
ATOM 2821 O O . ALA A 1 375 ? -1.944 18.355 17.492 1.00 96.00 375 ALA A O 1
ATOM 2822 N N . ALA A 1 376 ? -1.373 18.115 15.338 1.00 95.12 376 ALA A N 1
ATOM 2823 C CA . ALA A 1 376 ? -0.310 19.114 15.313 1.00 95.12 376 ALA A CA 1
ATOM 2824 C C . ALA A 1 376 ? -0.481 20.089 14.142 1.00 95.12 376 ALA A C 1
ATOM 2826 O O . ALA A 1 376 ? -1.081 19.765 13.110 1.00 95.12 376 ALA A O 1
ATOM 2827 N N . LEU A 1 377 ? 0.097 21.283 14.304 1.00 96.06 377 LEU A N 1
ATOM 2828 C CA . LEU A 1 377 ? 0.030 22.369 13.328 1.00 96.06 377 LEU A CA 1
ATOM 2829 C C . LEU A 1 377 ? -1.431 22.682 12.963 1.00 96.06 377 LEU A C 1
ATOM 2831 O O . LEU A 1 377 ? -2.256 22.916 13.843 1.00 96.06 377 LEU A O 1
ATOM 2835 N N . ASN A 1 378 ? -1.768 22.660 11.678 1.00 97.31 378 ASN A N 1
ATOM 2836 C CA . ASN A 1 378 ? -3.042 23.144 11.160 1.00 97.31 378 ASN A CA 1
ATOM 2837 C C . ASN A 1 378 ? -4.144 22.066 11.132 1.00 97.31 378 ASN A C 1
ATOM 2839 O O . ASN A 1 378 ? -5.061 22.166 10.326 1.00 97.31 378 ASN A O 1
ATOM 2843 N N . SER A 1 379 ? -4.063 21.022 11.969 1.00 97.75 379 SER A N 1
ATOM 2844 C CA . SER A 1 379 ? -4.943 19.836 11.894 1.00 97.75 379 SER A CA 1
ATOM 2845 C C . SER A 1 379 ? -6.049 19.752 12.954 1.00 97.75 379 SER A C 1
ATOM 2847 O O . SER A 1 379 ? -6.900 18.866 12.884 1.00 97.75 379 SER A O 1
ATOM 2849 N N . GLU A 1 380 ? -6.108 20.686 13.911 1.00 97.31 380 GLU A N 1
ATOM 2850 C CA . GLU A 1 380 ? -7.095 20.658 15.008 1.00 97.31 380 GLU A CA 1
ATOM 2851 C C . GLU A 1 380 ? -8.555 20.707 14.517 1.00 97.31 380 GLU A C 1
ATOM 2853 O O . GLU A 1 380 ? -9.453 20.123 15.135 1.00 97.31 380 GLU A O 1
ATOM 2858 N N . PHE A 1 381 ? -8.807 21.350 13.371 1.00 97.00 381 PHE A N 1
ATOM 2859 C CA . PHE A 1 381 ? -10.150 21.464 12.796 1.00 97.00 381 PHE A CA 1
ATOM 2860 C C . PHE A 1 381 ? -10.781 20.102 12.471 1.00 97.00 381 PHE A C 1
ATOM 2862 O O . PHE A 1 381 ? -12.005 19.984 12.534 1.00 97.00 381 PHE A O 1
ATOM 2869 N N . LEU A 1 382 ? -9.974 19.069 12.194 1.00 97.62 382 LEU A N 1
ATOM 2870 C CA . LEU A 1 382 ? -10.449 17.710 11.910 1.00 97.62 382 LEU A CA 1
ATOM 2871 C C . LEU A 1 382 ? -11.186 17.086 13.105 1.00 97.62 382 LEU A C 1
ATOM 2873 O O . LEU A 1 382 ? -12.015 16.194 12.930 1.00 97.62 382 LEU A O 1
ATOM 2877 N N . PHE A 1 383 ? -10.899 17.551 14.321 1.00 97.50 383 PHE A N 1
ATOM 2878 C CA . PHE A 1 383 ? -11.474 17.021 15.559 1.00 97.50 383 PHE A CA 1
ATOM 2879 C C . PHE A 1 383 ? -12.534 17.942 16.166 1.00 97.50 383 PHE A C 1
ATOM 2881 O O . PHE A 1 383 ? -13.367 17.487 16.946 1.00 97.50 383 PHE A O 1
ATOM 2888 N N . THR A 1 384 ? -12.512 19.230 15.821 1.00 95.69 384 THR A N 1
ATOM 2889 C CA . THR A 1 384 ? -13.385 20.250 16.422 1.00 95.69 384 THR A CA 1
ATOM 2890 C C . THR A 1 384 ? -14.535 20.681 15.511 1.00 95.69 384 THR A C 1
ATOM 2892 O O . THR A 1 384 ? -15.552 21.167 16.007 1.00 95.69 384 THR A O 1
ATOM 2895 N N . THR A 1 385 ? -14.422 20.474 14.196 1.00 95.19 385 THR A N 1
ATOM 2896 C CA . THR A 1 385 ? -15.452 20.880 13.231 1.00 95.19 385 THR A CA 1
ATOM 2897 C C . THR A 1 385 ? -16.602 19.865 13.185 1.00 95.19 385 THR A C 1
ATOM 2899 O O . THR A 1 385 ? -16.375 18.693 12.859 1.00 95.19 385 THR A O 1
ATOM 2902 N N . PRO A 1 386 ? -17.860 20.284 13.442 1.00 89.94 386 PRO A N 1
ATOM 2903 C CA . PRO A 1 386 ? -19.023 19.414 13.282 1.00 89.94 386 PRO A CA 1
ATOM 2904 C C . PRO A 1 386 ? -19.118 18.856 11.854 1.00 89.94 386 PRO A C 1
ATOM 2906 O O . PRO A 1 386 ? -18.989 19.596 10.885 1.00 89.94 386 PRO A O 1
ATOM 2909 N N . GLY A 1 387 ? -19.365 17.551 11.721 1.00 88.69 387 GLY A N 1
ATOM 2910 C CA . GLY A 1 387 ? -1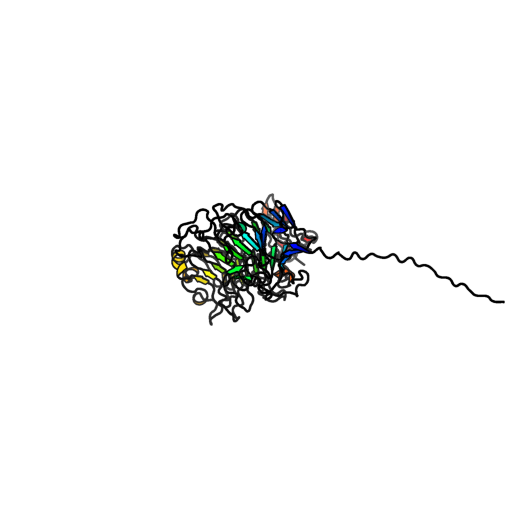9.494 16.864 10.428 1.00 88.69 387 GLY A CA 1
ATOM 2911 C C . GLY A 1 387 ? -18.304 15.975 10.060 1.00 88.69 387 GLY A C 1
ATOM 2912 O O . GLY A 1 387 ? -18.508 14.966 9.386 1.00 88.69 387 GLY A O 1
ATOM 2913 N N . TYR A 1 388 ? -17.101 16.264 10.570 1.00 94.00 388 TYR A N 1
ATOM 2914 C CA . TYR A 1 388 ? -15.954 15.359 10.418 1.00 94.00 388 TYR A CA 1
ATOM 2915 C C . TYR A 1 388 ? -16.110 14.085 11.255 1.00 94.00 388 TYR A C 1
ATOM 2917 O O . TYR A 1 388 ? -15.644 13.030 10.846 1.00 94.00 388 TYR A O 1
ATOM 2925 N N . SER A 1 389 ? -16.807 14.140 12.392 1.00 94.69 389 SER A N 1
ATOM 2926 C CA . SER A 1 389 ? -17.217 12.958 13.174 1.00 94.69 389 SER A CA 1
ATOM 2927 C C . SER A 1 389 ? -16.077 11.991 13.547 1.00 94.69 389 SER A C 1
ATOM 2929 O O . SER A 1 389 ? -16.319 10.800 13.749 1.00 94.69 389 SER A O 1
ATOM 2931 N N . ASN A 1 390 ? -14.837 12.485 13.644 1.00 97.44 390 ASN A N 1
ATOM 2932 C CA . ASN A 1 390 ? -13.722 11.707 14.178 1.00 97.44 390 ASN A CA 1
ATOM 2933 C C . ASN A 1 390 ? -13.944 11.428 15.662 1.00 97.44 390 ASN A C 1
ATOM 2935 O O . ASN A 1 390 ? -14.392 12.304 16.405 1.00 97.44 390 ASN A O 1
ATOM 2939 N N . ARG A 1 391 ? -13.603 10.215 16.095 1.00 96.88 391 ARG A N 1
ATOM 2940 C CA . ARG A 1 391 ? -13.739 9.791 17.491 1.00 96.88 391 ARG A CA 1
ATOM 2941 C C . ARG A 1 391 ? -12.378 9.418 18.054 1.00 96.88 391 ARG A C 1
ATOM 2943 O O . ARG A 1 391 ? -11.617 8.692 17.417 1.00 96.88 391 ARG A O 1
ATOM 2950 N N . ILE A 1 392 ? -12.091 9.909 19.257 1.00 97.19 392 ILE A N 1
ATOM 2951 C CA . ILE A 1 392 ? -10.893 9.538 20.012 1.00 97.19 392 ILE A CA 1
ATOM 2952 C C . ILE A 1 392 ? -11.294 8.440 20.994 1.00 97.19 392 ILE A C 1
ATOM 2954 O O . ILE A 1 392 ? -11.633 8.701 22.146 1.00 97.19 392 ILE A O 1
ATOM 2958 N N . GLU A 1 393 ? -11.345 7.209 20.498 1.00 96.81 393 GLU A N 1
ATOM 2959 C CA . GLU A 1 393 ? -11.849 6.048 21.229 1.00 96.81 393 GLU A CA 1
ATOM 2960 C C . GLU A 1 393 ? -11.029 4.812 20.881 1.00 96.81 393 GLU A C 1
ATOM 2962 O O . GLU A 1 393 ? -10.622 4.631 19.733 1.00 96.81 393 GLU A O 1
ATOM 2967 N N . ASN A 1 394 ? -10.818 3.940 21.869 1.00 97.19 394 ASN A N 1
ATOM 2968 C CA . ASN A 1 394 ? -10.101 2.692 21.656 1.00 97.19 394 ASN A CA 1
ATOM 2969 C C . ASN A 1 394 ? -10.836 1.844 20.604 1.00 97.19 394 ASN A C 1
ATOM 2971 O O . ASN A 1 394 ? -11.992 1.483 20.834 1.00 97.19 394 ASN A O 1
ATOM 2975 N N . PRO A 1 395 ? -10.190 1.475 19.483 1.00 97.75 395 PRO A N 1
ATOM 2976 C CA . PRO A 1 395 ? -10.817 0.649 18.458 1.00 97.75 395 PRO A CA 1
ATOM 2977 C C . PRO A 1 395 ? -11.091 -0.782 18.923 1.00 97.75 395 PRO A C 1
ATOM 2979 O O . PRO A 1 395 ? -11.768 -1.519 18.211 1.00 97.75 395 PRO A O 1
ATOM 2982 N N . LEU A 1 396 ? -10.598 -1.190 20.097 1.00 97.69 396 LEU A N 1
ATOM 2983 C CA . LEU A 1 396 ? -10.803 -2.517 20.668 1.00 97.69 396 LEU A CA 1
ATOM 2984 C C . LEU A 1 396 ? -10.440 -3.616 19.651 1.00 97.69 396 LEU A C 1
ATOM 2986 O O . LEU A 1 396 ? -11.245 -4.500 19.355 1.00 97.69 396 LEU A O 1
ATOM 2990 N N . LEU A 1 397 ? -9.243 -3.512 19.063 1.00 97.75 397 LEU A N 1
ATOM 2991 C CA . LEU A 1 397 ? -8.712 -4.539 18.163 1.00 97.75 397 LEU A CA 1
ATOM 2992 C C . LEU A 1 397 ? -8.391 -5.813 18.951 1.00 97.75 397 LEU A C 1
ATOM 2994 O O . LEU A 1 397 ? -8.010 -5.744 20.120 1.00 97.75 397 LEU A O 1
ATOM 2998 N N . ARG A 1 398 ? -8.538 -6.974 18.309 1.00 96.56 398 ARG A N 1
ATOM 2999 C CA . ARG A 1 398 ? -8.333 -8.286 18.947 1.00 96.56 398 ARG A CA 1
ATOM 3000 C C . ARG A 1 398 ? -6.882 -8.548 19.330 1.00 96.56 398 ARG A C 1
ATOM 3002 O O . ARG A 1 398 ? -6.639 -9.219 20.329 1.00 96.56 398 ARG A O 1
ATOM 3009 N N . GLY A 1 399 ? -5.932 -8.024 18.560 1.00 96.12 399 GLY A N 1
ATOM 3010 C CA . GLY A 1 399 ? -4.514 -8.139 18.868 1.00 96.12 399 GLY A CA 1
ATOM 3011 C C . GLY A 1 399 ? -3.651 -7.262 17.973 1.00 96.12 399 GLY A C 1
ATOM 3012 O O . GLY A 1 399 ? -3.840 -7.209 16.760 1.00 96.12 399 GLY A O 1
ATOM 3013 N N . ILE A 1 400 ? -2.674 -6.589 18.572 1.00 97.12 400 ILE A N 1
ATOM 3014 C CA . ILE A 1 400 ? -1.589 -5.925 17.851 1.00 97.12 400 ILE A CA 1
ATOM 3015 C C . ILE A 1 400 ? -0.304 -6.623 18.282 1.00 97.12 400 ILE A C 1
ATOM 3017 O O . ILE A 1 400 ? 0.035 -6.621 19.465 1.00 97.12 400 ILE A O 1
ATOM 3021 N N . SER A 1 401 ? 0.404 -7.225 17.329 1.00 96.38 401 SER A N 1
ATOM 3022 C CA . SER A 1 401 ? 1.711 -7.831 17.562 1.00 96.38 401 SER A CA 1
ATOM 3023 C C . SER A 1 401 ? 2.657 -7.498 16.421 1.00 96.38 401 SER A C 1
ATOM 3025 O O . SER A 1 401 ? 2.260 -7.478 15.259 1.00 96.38 401 SER A O 1
ATOM 3027 N N . ARG A 1 402 ? 3.915 -7.243 16.779 1.00 95.88 402 ARG A N 1
ATOM 3028 C CA . ARG A 1 402 ? 5.036 -6.995 15.859 1.00 95.88 402 ARG A CA 1
ATOM 3029 C C . ARG A 1 402 ? 6.067 -8.122 15.932 1.00 95.88 402 ARG A C 1
ATOM 3031 O O . ARG A 1 402 ? 7.208 -7.949 15.523 1.00 95.88 402 ARG A O 1
ATOM 3038 N N . THR A 1 403 ? 5.677 -9.254 16.510 1.00 93.00 403 THR A N 1
ATOM 3039 C CA . THR A 1 403 ? 6.485 -10.467 16.614 1.00 93.00 403 THR A CA 1
ATOM 3040 C C . THR A 1 403 ? 5.721 -11.639 16.011 1.00 93.00 403 THR A C 1
ATOM 3042 O O . THR A 1 403 ? 4.489 -11.644 15.980 1.00 93.00 403 THR A O 1
ATOM 3045 N N . ASN A 1 404 ? 6.458 -12.643 15.545 1.00 89.62 404 ASN A N 1
ATOM 3046 C CA . ASN A 1 404 ? 5.945 -13.881 14.959 1.00 89.62 404 ASN A CA 1
ATOM 3047 C C . ASN A 1 404 ? 5.373 -14.841 16.021 1.00 89.62 404 ASN A C 1
ATOM 3049 O O . ASN A 1 404 ? 5.787 -15.989 16.163 1.00 89.62 404 ASN A O 1
ATOM 3053 N N . ASN A 1 405 ? 4.436 -14.342 16.825 1.00 91.50 405 ASN A N 1
ATOM 3054 C CA . ASN A 1 405 ? 3.822 -15.053 17.943 1.00 91.50 405 ASN A CA 1
ATOM 3055 C C . ASN A 1 405 ? 2.334 -15.362 17.717 1.00 91.50 405 ASN A C 1
ATOM 3057 O O . ASN A 1 405 ? 1.623 -15.631 18.687 1.00 91.50 405 ASN A O 1
ATOM 3061 N N . LEU A 1 406 ? 1.854 -15.275 16.471 1.00 91.25 406 LEU A N 1
ATOM 3062 C CA . LEU A 1 406 ? 0.438 -15.418 16.108 1.00 91.25 406 LEU A CA 1
ATOM 3063 C C . LEU A 1 406 ? -0.484 -14.422 16.847 1.00 91.25 406 LEU A C 1
ATOM 3065 O O . LEU A 1 406 ? -1.660 -14.697 17.096 1.00 91.25 406 LEU A O 1
ATOM 3069 N N . GLY A 1 407 ? 0.059 -13.276 17.266 1.00 94.62 407 GLY A N 1
ATOM 3070 C CA . GLY A 1 407 ? -0.638 -12.286 18.086 1.00 94.62 407 GLY A CA 1
ATOM 3071 C C . GLY A 1 407 ? -1.273 -11.135 17.305 1.00 94.62 407 GLY A C 1
ATOM 3072 O O . GLY A 1 407 ? -1.982 -10.326 17.904 1.00 94.62 407 GLY A O 1
ATOM 3073 N N . LEU A 1 408 ? -1.017 -11.018 15.998 1.00 97.69 408 LEU A N 1
ATOM 3074 C CA . LEU A 1 408 ? -1.576 -9.949 15.174 1.00 97.69 408 LEU A CA 1
ATOM 3075 C C . LEU A 1 408 ? -2.986 -10.328 14.702 1.00 97.69 408 LEU A C 1
ATOM 3077 O O . LEU A 1 408 ? -3.176 -11.240 13.900 1.00 97.69 408 LEU A O 1
ATOM 3081 N N . ASP A 1 409 ? -3.983 -9.600 15.192 1.00 97.50 409 ASP A N 1
ATOM 3082 C CA . ASP A 1 409 ? -5.370 -9.672 14.742 1.00 97.50 409 ASP A CA 1
ATOM 3083 C C . ASP A 1 409 ? -5.968 -8.251 14.712 1.00 97.50 409 ASP A C 1
ATOM 3085 O O . ASP A 1 409 ? -6.581 -7.798 15.688 1.00 97.50 409 ASP A O 1
ATOM 3089 N N . PRO A 1 410 ? -5.790 -7.520 13.596 1.00 97.25 410 PRO A N 1
ATOM 3090 C CA . PRO A 1 410 ? -6.208 -6.126 13.465 1.00 97.25 410 PRO A CA 1
ATOM 3091 C C . PRO A 1 410 ? -7.724 -5.959 13.277 1.00 97.25 410 PRO A C 1
ATOM 3093 O O . PRO A 1 410 ? -8.190 -4.860 12.974 1.00 97.25 410 PRO A O 1
ATOM 3096 N N . ARG A 1 411 ? -8.516 -7.027 13.436 1.00 96.62 411 ARG A N 1
ATOM 3097 C CA . ARG A 1 411 ? -9.976 -6.930 13.407 1.00 96.62 411 ARG A CA 1
ATOM 3098 C C . ARG A 1 411 ? -10.502 -6.285 14.685 1.00 96.62 411 ARG A C 1
ATOM 3100 O O . ARG A 1 411 ? -10.048 -6.633 15.780 1.00 96.62 411 ARG A O 1
ATOM 3107 N N . PRO A 1 412 ? -11.535 -5.438 14.584 1.00 95.62 412 PRO A N 1
ATOM 3108 C CA . PRO A 1 412 ? -12.296 -5.017 15.748 1.00 95.62 412 PRO A CA 1
ATOM 3109 C C . PRO A 1 412 ? -12.940 -6.210 16.475 1.00 95.62 412 PRO A C 1
ATOM 3111 O O . PRO A 1 412 ? -13.431 -7.167 15.862 1.00 95.62 412 PRO A O 1
ATOM 3114 N N . GLN A 1 413 ? -12.967 -6.167 17.804 1.00 91.81 413 GLN A N 1
ATOM 3115 C CA . GLN A 1 413 ? -13.715 -7.127 18.615 1.00 91.81 413 GLN A CA 1
ATOM 3116 C C . GLN A 1 413 ? -15.187 -6.711 18.778 1.00 91.81 413 GLN A C 1
ATOM 3118 O O . GLN A 1 413 ? -15.582 -5.584 18.472 1.00 91.81 413 GLN A O 1
ATOM 3123 N N . VAL A 1 414 ? -16.018 -7.626 19.284 1.00 86.81 414 VAL A N 1
ATOM 3124 C CA . VAL A 1 414 ? -17.426 -7.331 19.598 1.00 86.81 414 VAL A CA 1
ATOM 3125 C C . VAL A 1 414 ? -17.508 -6.180 20.606 1.00 86.81 414 VAL A C 1
ATOM 3127 O O . VAL A 1 414 ? -16.810 -6.183 21.616 1.00 86.81 414 VAL A O 1
ATOM 3130 N N . GLY A 1 415 ? -18.373 -5.201 20.330 1.00 89.06 415 GLY A N 1
ATOM 3131 C CA . GLY A 1 415 ? -18.514 -3.992 21.148 1.00 89.06 415 GLY A CA 1
ATOM 3132 C C . GLY A 1 415 ? -17.528 -2.873 20.801 1.00 89.06 415 GLY A C 1
ATOM 3133 O O . GLY A 1 415 ? -17.559 -1.830 21.445 1.00 89.06 415 GLY A O 1
ATOM 3134 N N . SER A 1 416 ? -16.678 -3.061 19.786 1.00 97.31 416 SER A N 1
ATOM 3135 C CA . SER A 1 416 ? -15.823 -1.993 19.270 1.00 97.31 416 SER A CA 1
ATOM 3136 C C . SER A 1 416 ? -16.638 -0.804 18.731 1.00 97.31 416 SER A C 1
ATOM 3138 O O . SER A 1 416 ? -17.619 -1.016 18.008 1.00 97.31 416 SER A O 1
ATOM 3140 N N . PRO A 1 417 ? -16.199 0.450 18.974 1.00 97.06 417 PRO A N 1
ATOM 3141 C CA . PRO A 1 417 ? -16.784 1.634 18.339 1.00 97.06 417 PRO A CA 1
ATOM 3142 C C . PRO A 1 417 ? -16.587 1.663 16.813 1.00 97.06 417 PRO A C 1
ATOM 3144 O O . PRO A 1 417 ? -17.229 2.461 16.124 1.00 97.06 417 PRO A O 1
ATOM 3147 N N . ALA A 1 418 ? -15.744 0.780 16.264 1.00 97.12 418 ALA A N 1
ATOM 3148 C CA . ALA A 1 418 ? -15.580 0.591 14.826 1.00 97.12 418 ALA A CA 1
ATOM 3149 C C . ALA A 1 418 ? -16.799 -0.080 14.172 1.00 97.12 418 ALA A C 1
ATOM 3151 O O . ALA A 1 418 ? -16.918 -0.061 12.955 1.00 97.12 418 ALA A O 1
ATOM 3152 N N . LEU A 1 419 ? -17.712 -0.664 14.955 1.00 93.44 419 LEU A N 1
ATOM 3153 C CA . LEU A 1 419 ? -18.889 -1.389 14.453 1.00 93.44 419 LEU A CA 1
ATOM 3154 C C . LEU A 1 419 ? -20.145 -0.515 14.356 1.00 93.44 419 LEU A C 1
ATOM 3156 O O . LEU A 1 419 ? -21.251 -1.022 14.184 1.00 93.44 419 LEU A O 1
ATOM 3160 N N . THR A 1 420 ? -20.001 0.797 14.546 1.00 88.81 420 THR A N 1
ATOM 3161 C CA . THR A 1 420 ? -21.128 1.731 14.599 1.00 88.81 420 THR A CA 1
ATOM 3162 C C . THR A 1 420 ? -20.809 3.028 13.866 1.00 88.81 420 THR A C 1
ATOM 3164 O O . THR A 1 420 ? -19.649 3.425 13.744 1.00 88.81 420 THR A O 1
ATOM 3167 N N . GLY A 1 421 ? -21.859 3.701 13.387 1.00 82.75 421 GLY A N 1
ATOM 3168 C CA . GLY A 1 421 ? -21.752 5.047 12.825 1.00 82.75 421 GLY A CA 1
ATOM 3169 C C . GLY A 1 421 ? -20.903 5.122 11.559 1.00 82.75 421 GLY A C 1
ATOM 3170 O O . GLY A 1 421 ? -20.121 6.053 11.423 1.00 82.75 421 GLY A O 1
ATOM 3171 N N . VAL A 1 422 ? -21.004 4.143 10.657 1.00 85.94 422 VAL A N 1
ATOM 3172 C CA . VAL A 1 422 ? -20.247 4.140 9.395 1.00 85.94 422 VAL A CA 1
ATOM 3173 C C . VAL A 1 422 ? -20.759 5.244 8.473 1.00 85.94 422 VAL A C 1
ATOM 3175 O O . VAL A 1 422 ? -21.963 5.372 8.243 1.00 85.94 422 VAL A O 1
ATOM 3178 N N . PHE A 1 423 ? -19.836 6.038 7.938 1.00 83.81 423 PHE A N 1
ATOM 3179 C CA . PHE A 1 423 ? -20.135 7.060 6.951 1.00 83.81 423 PHE A CA 1
ATOM 3180 C C . PHE A 1 423 ? -20.431 6.389 5.601 1.00 83.81 423 PHE A C 1
ATOM 3182 O O . PHE A 1 423 ? -19.646 5.533 5.181 1.00 83.81 423 PHE A O 1
ATOM 3189 N N . PRO A 1 424 ? -21.524 6.739 4.901 1.00 79.88 424 PRO A N 1
ATOM 3190 C CA . PRO A 1 424 ? -21.860 6.109 3.628 1.00 79.88 424 PRO A CA 1
ATOM 3191 C C . PRO A 1 424 ? -20.714 6.214 2.613 1.00 79.88 424 PRO A C 1
ATOM 3193 O O . PRO A 1 424 ? -20.252 7.308 2.291 1.00 79.88 424 PRO A O 1
ATOM 3196 N N . ALA A 1 425 ? -20.259 5.071 2.095 1.00 74.75 425 ALA A N 1
ATOM 3197 C CA . ALA A 1 425 ? -19.294 5.045 1.001 1.00 74.75 425 ALA A CA 1
ATOM 3198 C C . ALA A 1 425 ? -19.917 5.643 -0.274 1.00 74.75 425 ALA A C 1
ATOM 3200 O O . ALA A 1 425 ? -21.082 5.385 -0.578 1.00 74.75 425 ALA A O 1
ATOM 3201 N N . GLY A 1 426 ? -19.136 6.413 -1.039 1.00 64.25 426 GLY A N 1
ATOM 3202 C CA . GLY A 1 426 ? -19.594 7.178 -2.211 1.00 64.25 426 GLY A CA 1
ATOM 3203 C C . GLY A 1 426 ? -19.997 6.364 -3.454 1.00 64.25 426 GLY A C 1
ATOM 3204 O O . GLY A 1 426 ? -20.168 6.948 -4.520 1.00 64.25 426 GLY A O 1
ATOM 3205 N N . GLY A 1 427 ? -20.154 5.040 -3.342 1.00 68.75 427 GLY A N 1
ATOM 3206 C CA . GLY A 1 427 ? -20.404 4.135 -4.469 1.00 68.75 427 GLY A CA 1
ATOM 3207 C C . GLY A 1 427 ? -19.175 3.911 -5.367 1.00 68.75 427 GLY A C 1
ATOM 3208 O O . GLY A 1 427 ? -18.055 4.288 -5.026 1.00 68.75 427 GLY A O 1
ATOM 3209 N N . GLY A 1 428 ? -19.379 3.270 -6.523 1.00 80.75 428 GLY A N 1
ATOM 3210 C CA . GLY A 1 428 ? -18.318 3.001 -7.503 1.00 80.75 428 GLY A CA 1
ATOM 3211 C C . GLY A 1 428 ? -17.383 1.854 -7.099 1.00 80.75 428 GLY A C 1
ATOM 3212 O O . GLY A 1 428 ? -17.847 0.762 -6.783 1.00 80.75 428 GLY A O 1
ATOM 3213 N N . VAL A 1 429 ? -16.068 2.102 -7.138 1.00 81.81 429 VAL A N 1
ATOM 3214 C CA . VAL A 1 429 ? -15.003 1.114 -6.842 1.00 81.81 429 VAL A CA 1
ATOM 3215 C C . VAL A 1 429 ? -14.988 0.703 -5.358 1.00 81.81 429 VAL A C 1
ATOM 3217 O O . VAL A 1 429 ? -14.497 -0.367 -4.998 1.00 81.81 429 VAL A O 1
ATOM 3220 N N . VAL A 1 430 ? -15.570 1.530 -4.485 1.00 91.88 430 VAL A N 1
ATOM 3221 C CA . VAL A 1 430 ? -15.631 1.291 -3.040 1.00 91.88 430 VAL A CA 1
ATOM 3222 C C . VAL A 1 430 ? -16.734 0.287 -2.721 1.00 91.88 430 VAL A C 1
ATOM 3224 O O . VAL A 1 430 ? -17.905 0.502 -3.031 1.00 91.88 430 VAL A O 1
ATOM 3227 N N . THR A 1 431 ? -16.376 -0.803 -2.046 1.00 90.62 431 THR A N 1
ATOM 3228 C CA . THR A 1 431 ? -17.335 -1.786 -1.532 1.00 90.62 431 THR A CA 1
ATOM 3229 C C . THR A 1 431 ? -17.988 -1.258 -0.258 1.00 90.62 431 THR A C 1
ATOM 3231 O O . THR A 1 431 ? -17.275 -1.009 0.715 1.00 90.62 431 THR A O 1
ATOM 3234 N N . PRO A 1 432 ? -19.320 -1.097 -0.208 1.00 90.12 432 PRO A N 1
ATOM 3235 C CA . PRO A 1 432 ? -19.991 -0.701 1.021 1.00 90.12 432 PRO A CA 1
ATOM 3236 C C . PRO A 1 432 ? -19.786 -1.753 2.114 1.00 90.12 432 PRO A C 1
ATOM 3238 O O . PRO A 1 432 ? -20.062 -2.934 1.909 1.00 90.12 432 PRO A O 1
ATOM 3241 N N . VAL A 1 433 ? -19.330 -1.307 3.279 1.00 90.88 433 VAL A N 1
ATOM 3242 C CA . VAL A 1 433 ? -19.202 -2.119 4.493 1.00 90.88 433 VAL A CA 1
ATOM 3243 C C . VAL A 1 433 ? -19.824 -1.378 5.668 1.00 90.88 433 VAL A C 1
ATOM 3245 O O . VAL A 1 433 ? -20.059 -0.175 5.586 1.00 90.88 433 VAL A O 1
ATOM 3248 N N . ASP A 1 434 ? -20.111 -2.087 6.755 1.00 91.69 434 ASP A N 1
ATOM 3249 C CA . ASP A 1 434 ? -20.739 -1.542 7.963 1.00 91.69 434 ASP A CA 1
ATOM 3250 C C . ASP A 1 434 ? -19.803 -1.543 9.180 1.00 91.69 434 ASP A C 1
ATOM 3252 O O . ASP A 1 434 ? -20.249 -1.557 10.326 1.00 91.69 434 ASP A O 1
ATOM 3256 N N . TYR A 1 435 ? -18.499 -1.476 8.922 1.00 94.38 435 TYR A N 1
ATOM 3257 C CA . TYR A 1 435 ? -17.457 -1.327 9.930 1.00 94.38 435 TYR A CA 1
ATOM 3258 C C . TYR A 1 435 ? -16.415 -0.287 9.494 1.00 94.38 435 TYR A C 1
ATOM 3260 O O . TYR A 1 435 ? -16.285 0.029 8.309 1.00 94.38 435 TYR A O 1
ATOM 3268 N N . LEU A 1 436 ? -15.681 0.251 10.465 1.00 97.75 436 LEU A N 1
ATOM 3269 C CA . LEU A 1 436 ? -14.481 1.058 10.260 1.00 97.75 436 LEU A CA 1
ATOM 3270 C C . LEU A 1 436 ? -13.242 0.154 10.257 1.00 97.75 436 LEU A C 1
ATOM 3272 O O . LEU A 1 436 ? -13.217 -0.883 10.919 1.00 97.75 436 LEU A O 1
ATOM 3276 N N . GLY A 1 437 ? -12.196 0.585 9.558 1.00 98.25 437 GLY A N 1
ATOM 3277 C CA . GLY A 1 437 ? -10.943 -0.153 9.434 1.00 98.25 437 GLY A CA 1
ATOM 3278 C C . GLY A 1 437 ? -10.911 -1.126 8.258 1.00 98.25 437 GLY A C 1
ATOM 3279 O O . GLY A 1 437 ? -11.922 -1.373 7.602 1.00 98.25 437 GLY A O 1
ATOM 3280 N N . ALA A 1 438 ? -9.730 -1.687 8.005 1.00 98.06 438 ALA A N 1
ATOM 3281 C CA . ALA A 1 438 ? -9.445 -2.533 6.849 1.00 98.06 438 ALA A CA 1
ATOM 3282 C C . ALA A 1 438 ? -9.998 -3.960 6.931 1.00 98.06 438 ALA A C 1
ATOM 3284 O O . ALA A 1 438 ? -9.994 -4.680 5.932 1.00 98.06 438 ALA A O 1
ATOM 3285 N N . PHE A 1 439 ? -10.470 -4.388 8.102 1.00 96.62 439 PHE A N 1
ATOM 3286 C CA . PHE A 1 439 ? -10.791 -5.788 8.354 1.00 96.62 439 PHE A CA 1
ATOM 3287 C C . PHE A 1 439 ? -12.215 -5.961 8.853 1.00 96.62 439 PHE A C 1
ATOM 3289 O O . PHE A 1 439 ? -12.600 -5.389 9.874 1.00 96.62 439 PHE A O 1
ATOM 3296 N N . ASP A 1 440 ? -12.963 -6.817 8.158 1.00 92.94 440 ASP A N 1
ATOM 3297 C CA . ASP A 1 440 ? -14.275 -7.252 8.614 1.00 92.94 440 ASP A CA 1
ATOM 3298 C C . ASP A 1 440 ? -14.116 -8.026 9.935 1.00 92.94 440 ASP A C 1
ATOM 3300 O O . ASP A 1 440 ? -13.437 -9.060 9.970 1.00 92.94 440 ASP A O 1
ATOM 3304 N N . PRO A 1 441 ? -14.739 -7.569 11.034 1.00 89.50 441 PRO A N 1
ATOM 3305 C CA . PRO A 1 441 ? -14.708 -8.270 12.317 1.00 89.50 441 PRO A CA 1
ATOM 3306 C C . PRO A 1 441 ? -15.258 -9.703 12.239 1.00 89.50 441 PRO A C 1
ATOM 3308 O O . PRO A 1 441 ? -14.934 -10.536 13.083 1.00 89.50 441 PRO A O 1
ATOM 3311 N N . TYR A 1 442 ? -16.093 -10.024 11.259 1.00 82.50 442 TYR A N 1
ATOM 3312 C CA . TYR A 1 442 ? -16.805 -11.295 11.183 1.00 82.50 442 TYR A CA 1
ATOM 3313 C C . TYR A 1 442 ? -16.319 -12.204 10.051 1.00 82.50 442 TYR A C 1
ATOM 3315 O O . TYR A 1 442 ? -16.872 -13.287 9.867 1.00 82.50 442 TYR A O 1
ATOM 3323 N N . SER A 1 443 ? -15.280 -11.802 9.321 1.00 83.31 443 SER A N 1
ATOM 3324 C CA . SER A 1 443 ? -14.666 -12.617 8.269 1.00 83.31 443 SER A CA 1
ATOM 3325 C C . SER A 1 443 ? -13.219 -12.987 8.612 1.00 83.31 443 SER A C 1
ATOM 3327 O O . SER A 1 443 ? -12.624 -12.483 9.574 1.00 83.31 443 SER A O 1
ATOM 3329 N N . GLY A 1 444 ? -12.654 -13.923 7.843 1.00 83.75 444 GLY A N 1
ATOM 3330 C CA . GLY A 1 444 ? -11.221 -14.228 7.883 1.00 83.75 444 GLY A CA 1
ATOM 3331 C C . GLY A 1 444 ? -10.369 -12.981 7.635 1.00 83.75 444 GLY A C 1
ATOM 3332 O O . GLY A 1 444 ? -10.836 -12.003 7.048 1.00 83.75 444 GLY A O 1
ATOM 3333 N N . LEU A 1 445 ? -9.119 -13.006 8.093 1.00 90.94 445 LEU A N 1
ATOM 3334 C CA . LEU A 1 445 ? -8.154 -11.975 7.724 1.00 90.94 445 LEU A CA 1
ATOM 3335 C C . LEU A 1 445 ? -7.871 -12.122 6.225 1.00 90.94 445 LEU A C 1
ATOM 3337 O O . LEU A 1 445 ? -7.353 -13.147 5.803 1.00 90.94 445 LEU A O 1
ATOM 3341 N N . TRP A 1 446 ? -8.205 -11.118 5.412 1.00 94.50 446 TRP A N 1
ATOM 3342 C CA . TRP A 1 446 ? -7.949 -11.170 3.963 1.00 94.50 446 TRP A CA 1
ATOM 3343 C C . TRP A 1 446 ? -6.451 -11.192 3.622 1.00 94.50 446 TRP A C 1
ATOM 3345 O O . TRP A 1 446 ? -6.090 -11.532 2.502 1.00 94.50 446 TRP A O 1
ATOM 3355 N N . ILE A 1 447 ? -5.594 -10.848 4.589 1.00 96.12 447 ILE A N 1
ATOM 3356 C CA . ILE A 1 447 ? -4.133 -10.977 4.523 1.00 96.12 447 ILE A CA 1
ATOM 3357 C C . ILE A 1 447 ? -3.639 -12.402 4.828 1.00 96.12 447 ILE A C 1
ATOM 3359 O O . ILE A 1 447 ? -2.459 -12.677 4.668 1.00 96.12 447 ILE A O 1
ATOM 3363 N N . ASP A 1 448 ? -4.495 -13.317 5.281 1.00 92.69 448 ASP A N 1
ATOM 3364 C CA . ASP A 1 448 ? -4.089 -14.686 5.609 1.00 92.69 448 ASP A CA 1
ATOM 3365 C C . ASP A 1 448 ? -3.879 -15.557 4.354 1.00 92.69 448 ASP A C 1
ATOM 3367 O O . ASP A 1 448 ? -4.591 -15.420 3.359 1.00 92.69 448 ASP A O 1
ATOM 3371 N N . GLY A 1 449 ? -2.899 -16.459 4.404 1.00 88.12 449 GLY A N 1
ATOM 3372 C CA . GLY A 1 449 ? -2.577 -17.450 3.373 1.00 88.12 449 GLY A CA 1
ATOM 3373 C C . GLY A 1 449 ? -1.540 -17.024 2.331 1.00 88.12 449 GLY A C 1
ATOM 3374 O O . GLY A 1 449 ? -0.818 -17.881 1.831 1.00 88.12 449 GLY A O 1
ATOM 3375 N N . TRP A 1 450 ? -1.421 -15.729 2.025 1.00 94.44 450 TRP A N 1
ATOM 3376 C CA . TRP A 1 450 ? -0.614 -15.263 0.882 1.00 94.44 450 TRP A CA 1
ATOM 3377 C C . TRP A 1 450 ? 0.453 -14.218 1.214 1.00 94.44 450 TRP A C 1
ATOM 3379 O O . TRP A 1 450 ? 1.353 -13.978 0.409 1.00 94.44 450 TRP A O 1
ATOM 3389 N N . THR A 1 451 ? 0.357 -13.596 2.387 1.00 98.19 451 THR A N 1
ATOM 3390 C CA . THR A 1 451 ? 1.302 -12.575 2.848 1.00 98.19 451 THR A CA 1
ATOM 3391 C C . THR A 1 451 ? 2.505 -13.184 3.564 1.00 98.19 451 THR A C 1
ATOM 3393 O O . THR A 1 451 ? 2.413 -14.262 4.156 1.00 98.19 451 THR A O 1
ATOM 3396 N N . ALA A 1 452 ? 3.617 -12.452 3.591 1.00 97.88 452 ALA A N 1
ATOM 3397 C CA . ALA A 1 452 ? 4.730 -12.658 4.504 1.00 97.88 452 ALA A CA 1
ATOM 3398 C C . ALA A 1 452 ? 4.247 -12.624 5.960 1.00 97.88 452 ALA A C 1
ATOM 3400 O O . ALA A 1 452 ? 4.619 -13.490 6.742 1.00 97.88 452 ALA A O 1
ATOM 3401 N N . LEU A 1 453 ? 3.339 -11.708 6.326 1.00 97.31 453 LEU A N 1
ATOM 3402 C CA . LEU A 1 453 ? 2.743 -11.686 7.671 1.00 97.31 453 LEU A CA 1
ATOM 3403 C C . LEU A 1 453 ? 2.084 -13.021 8.066 1.00 97.31 453 LEU A C 1
ATOM 3405 O O . LEU A 1 453 ? 2.236 -13.475 9.205 1.00 97.31 453 LEU A O 1
ATOM 3409 N N . SER A 1 454 ? 1.343 -13.647 7.148 1.00 93.81 454 SER A N 1
ATOM 3410 C CA . SER A 1 454 ? 0.746 -14.969 7.364 1.00 93.81 454 SER A CA 1
ATOM 3411 C C . SER A 1 454 ? 1.823 -16.050 7.427 1.00 93.81 454 SER A C 1
ATOM 3413 O O . SER A 1 454 ? 1.910 -16.773 8.421 1.00 93.81 454 SER A O 1
ATOM 3415 N N . HIS A 1 455 ? 2.683 -16.110 6.407 1.00 90.00 455 HIS A N 1
ATOM 3416 C CA . HIS A 1 455 ? 3.696 -17.153 6.265 1.00 90.00 455 HIS A CA 1
ATOM 3417 C C . HIS A 1 455 ? 4.698 -17.163 7.427 1.00 90.00 455 HIS A C 1
ATOM 3419 O O . HIS A 1 455 ? 5.029 -18.220 7.957 1.00 90.00 455 HIS A O 1
ATOM 3425 N N . TYR A 1 456 ? 5.112 -15.983 7.886 1.00 94.12 456 TYR A N 1
ATOM 3426 C CA . TYR A 1 456 ? 6.080 -15.805 8.963 1.00 94.12 456 TYR A CA 1
ATOM 3427 C C . TYR A 1 456 ? 5.456 -15.863 10.366 1.00 94.12 456 TYR A C 1
ATOM 3429 O O . TYR A 1 456 ? 6.132 -15.596 11.356 1.00 94.12 456 TYR A O 1
ATOM 3437 N N . GLY A 1 457 ? 4.174 -16.228 10.489 1.00 91.38 457 GLY A N 1
ATOM 3438 C CA . GLY A 1 457 ? 3.552 -16.533 11.780 1.00 91.38 457 GLY A CA 1
ATOM 3439 C C . GLY A 1 457 ? 3.203 -15.313 12.638 1.00 91.38 457 GLY A C 1
ATOM 3440 O O . GLY A 1 457 ? 3.165 -15.410 13.867 1.00 91.38 457 GLY A O 1
ATOM 3441 N N . PHE A 1 458 ? 2.931 -14.153 12.034 1.00 95.44 458 PHE A N 1
ATOM 3442 C CA . PHE A 1 458 ? 2.433 -12.988 12.778 1.00 95.44 458 PHE A CA 1
ATOM 3443 C C . PHE A 1 458 ? 0.939 -13.096 13.075 1.00 95.44 458 PHE A C 1
ATOM 3445 O O . PHE A 1 458 ? 0.492 -12.708 14.158 1.00 95.44 458 PHE A O 1
ATOM 3452 N N . LEU A 1 459 ? 0.163 -13.604 12.115 1.00 94.62 459 LEU A N 1
ATOM 3453 C CA . LEU A 1 459 ? -1.294 -13.548 12.160 1.00 94.62 459 LEU A CA 1
ATOM 3454 C C . LEU A 1 459 ? -1.900 -14.549 13.139 1.00 94.62 459 LEU A C 1
ATOM 3456 O O . LEU A 1 459 ? -1.474 -15.697 13.253 1.00 94.62 459 LEU A O 1
ATOM 3460 N N . SER A 1 460 ? -2.952 -14.112 13.823 1.00 86.44 460 SER A N 1
ATOM 3461 C CA . SER A 1 460 ? -3.720 -14.979 14.704 1.00 86.44 460 SER A CA 1
ATOM 3462 C C . SER A 1 460 ? -4.503 -16.039 13.935 1.00 86.44 460 SER A C 1
ATOM 3464 O O . SER A 1 460 ? -5.200 -15.745 12.967 1.00 86.44 460 SER A O 1
ATOM 3466 N N . THR A 1 461 ? -4.478 -17.268 14.451 1.00 67.06 461 THR A N 1
ATOM 3467 C CA . THR A 1 461 ? -5.254 -18.410 13.943 1.00 67.06 461 THR A CA 1
ATOM 3468 C C . THR A 1 461 ? -6.656 -18.509 14.556 1.00 67.06 461 THR A C 1
ATOM 3470 O O . THR A 1 461 ? -7.380 -19.483 14.312 1.00 67.06 461 THR A O 1
ATOM 3473 N N . ASN A 1 462 ? -7.058 -17.516 15.362 1.00 60.06 462 ASN A N 1
ATOM 3474 C CA . ASN A 1 462 ? -8.331 -17.520 16.075 1.00 60.06 462 ASN A CA 1
ATOM 3475 C C . ASN A 1 462 ? -9.517 -17.624 15.107 1.00 60.06 462 ASN A C 1
ATOM 3477 O O . ASN A 1 462 ? -9.695 -16.802 14.200 1.00 60.06 462 ASN A O 1
ATOM 3481 N N . ALA A 1 463 ? -10.356 -18.637 15.343 1.00 56.00 463 ALA A N 1
ATOM 3482 C CA . ALA A 1 463 ? -11.547 -18.902 14.552 1.00 56.00 463 ALA A CA 1
ATOM 3483 C C . ALA A 1 463 ? -12.498 -17.695 14.563 1.00 56.00 463 ALA A C 1
ATOM 3485 O O . ALA A 1 463 ? -12.735 -17.065 15.596 1.00 56.00 463 ALA A O 1
ATOM 3486 N N . VAL A 1 464 ? -13.060 -17.380 13.398 1.00 61.28 464 VAL A N 1
ATOM 3487 C CA . VAL A 1 464 ? -14.028 -16.292 13.231 1.00 61.28 464 VAL A CA 1
ATOM 3488 C C . VAL A 1 464 ? -15.423 -16.878 13.227 1.00 61.28 464 VAL A C 1
ATOM 3490 O O . VAL A 1 464 ? -15.658 -17.896 12.583 1.00 61.28 464 VAL A O 1
ATOM 3493 N N . SER A 1 465 ? -16.359 -16.212 13.898 1.00 60.69 465 SER A N 1
ATOM 3494 C CA . SER A 1 465 ? -17.783 -16.470 13.685 1.00 60.69 465 SER A CA 1
ATOM 3495 C C . SER A 1 465 ? -18.238 -15.708 12.434 1.00 60.69 465 SER A C 1
ATOM 3497 O O . SER A 1 465 ? -18.177 -14.477 12.462 1.00 60.69 465 SER A O 1
ATOM 3499 N N . PRO A 1 466 ? -18.681 -16.391 11.360 1.00 62.53 466 PRO A N 1
ATOM 3500 C CA . PRO A 1 466 ? -19.114 -15.738 10.129 1.00 62.53 466 PRO A CA 1
ATOM 3501 C C . PRO A 1 466 ? -20.306 -14.815 10.364 1.00 62.53 466 PRO A C 1
ATOM 3503 O O . PRO A 1 466 ? -21.216 -15.146 11.132 1.00 62.53 466 PRO A O 1
ATOM 3506 N N . LYS A 1 467 ? -20.348 -13.682 9.657 1.00 69.12 467 LYS A N 1
ATOM 3507 C CA . LYS A 1 467 ? -21.546 -12.838 9.618 1.00 69.12 467 LYS A CA 1
ATOM 3508 C C . LYS A 1 467 ? -22.625 -13.505 8.780 1.00 69.12 467 LYS A C 1
ATOM 3510 O O . LYS A 1 467 ? -22.388 -13.868 7.629 1.00 69.12 467 LYS A O 1
ATOM 3515 N N . PHE A 1 468 ? -23.833 -13.570 9.325 1.00 71.00 468 PHE A N 1
ATOM 3516 C CA . PHE A 1 468 ? -25.011 -13.881 8.530 1.00 71.00 468 PHE A CA 1
ATOM 3517 C C . PHE A 1 468 ? -25.475 -12.645 7.757 1.00 71.00 468 PHE A C 1
ATOM 3519 O O . PHE A 1 468 ? -25.788 -11.608 8.342 1.00 71.00 468 PHE A O 1
ATOM 3526 N N . GLN A 1 469 ? -25.576 -12.777 6.443 1.00 76.31 469 GLN A N 1
ATOM 3527 C CA . GLN A 1 469 ? -26.388 -11.925 5.591 1.00 76.31 469 GLN A CA 1
ATOM 3528 C C . GLN A 1 469 ? -27.806 -12.491 5.558 1.00 76.31 469 GLN A C 1
ATOM 3530 O O . GLN A 1 469 ? -28.019 -13.644 5.185 1.00 76.31 469 GLN A O 1
ATOM 3535 N N . LEU A 1 470 ? -28.778 -11.678 5.964 1.00 79.38 470 LEU A N 1
ATOM 3536 C CA . LEU A 1 470 ? -30.185 -12.051 5.966 1.00 79.38 470 LEU A CA 1
ATOM 3537 C C . LEU A 1 470 ? -30.886 -11.393 4.779 1.00 79.38 470 LEU A C 1
ATOM 3539 O O . LEU A 1 470 ? -30.904 -10.168 4.672 1.00 79.38 470 LEU A O 1
ATOM 3543 N N . ALA A 1 471 ? -31.512 -12.197 3.927 1.00 82.44 471 ALA A N 1
ATOM 3544 C CA . ALA A 1 471 ? -32.408 -11.712 2.886 1.00 82.44 471 ALA A CA 1
ATOM 3545 C C . ALA A 1 471 ? -33.744 -12.457 2.935 1.00 82.44 471 ALA A C 1
ATOM 3547 O O . ALA A 1 471 ? -33.813 -13.627 3.305 1.00 82.44 471 ALA A O 1
ATOM 3548 N N . VAL A 1 472 ? -34.817 -11.778 2.542 1.00 80.50 472 VAL A N 1
ATOM 3549 C CA . VAL A 1 472 ? -36.159 -12.360 2.433 1.00 80.50 472 VAL A CA 1
ATOM 3550 C C . VAL A 1 472 ? -36.542 -12.373 0.960 1.00 80.50 472 VAL A C 1
ATOM 3552 O O . VAL A 1 472 ? -36.531 -11.330 0.312 1.00 80.50 472 VAL A O 1
ATOM 3555 N N . GLY A 1 473 ? -36.876 -13.543 0.415 1.00 78.88 473 GLY A N 1
ATOM 3556 C CA . GLY A 1 473 ? -37.243 -13.668 -0.995 1.00 78.88 473 GLY A CA 1
ATOM 3557 C C . GLY A 1 473 ? -37.924 -14.995 -1.308 1.00 78.88 473 GLY A C 1
ATOM 3558 O O . GLY A 1 473 ? -37.560 -16.028 -0.756 1.00 78.88 473 GLY A O 1
ATOM 3559 N N . ALA A 1 474 ? -38.930 -14.960 -2.190 1.00 79.88 474 ALA A N 1
ATOM 3560 C CA . ALA A 1 474 ? -39.671 -16.141 -2.655 1.00 79.88 474 ALA A CA 1
ATOM 3561 C C . ALA A 1 474 ? -40.255 -17.029 -1.528 1.00 79.88 474 ALA A C 1
ATOM 3563 O O . ALA A 1 474 ? -40.287 -18.249 -1.646 1.00 79.88 474 ALA A O 1
ATOM 3564 N N . GLY A 1 475 ? -40.709 -16.422 -0.424 1.00 82.38 475 GLY A N 1
ATOM 3565 C CA . GLY A 1 475 ? -41.275 -17.151 0.721 1.00 82.38 475 GLY A CA 1
ATOM 3566 C C . GLY A 1 475 ? -40.240 -17.793 1.653 1.00 82.38 475 GLY A C 1
ATOM 3567 O O . GLY A 1 475 ? -40.630 -18.455 2.613 1.00 82.38 475 GLY A O 1
ATOM 3568 N N . ASN A 1 476 ? -38.945 -17.563 1.416 1.00 86.69 476 ASN A N 1
ATOM 3569 C CA . ASN A 1 476 ? -37.848 -18.074 2.230 1.00 86.69 476 ASN A CA 1
ATOM 3570 C C . ASN A 1 476 ? -37.070 -16.949 2.926 1.00 86.69 476 ASN A C 1
ATOM 3572 O O . ASN A 1 476 ? -36.938 -15.829 2.423 1.00 86.69 476 ASN A O 1
ATOM 3576 N N . ILE A 1 477 ? -36.518 -17.299 4.083 1.00 84.88 477 ILE A N 1
ATOM 3577 C CA . ILE A 1 477 ? -35.375 -16.648 4.702 1.00 84.88 477 ILE A CA 1
ATOM 3578 C C . ILE A 1 477 ? -34.121 -17.230 4.054 1.00 84.88 477 ILE A C 1
ATOM 3580 O O . ILE A 1 477 ? -33.895 -18.437 4.093 1.00 84.88 477 ILE A O 1
ATOM 3584 N N . ASN A 1 478 ? -33.305 -16.359 3.481 1.00 86.38 478 ASN A N 1
ATOM 3585 C CA . ASN A 1 478 ? -32.006 -16.673 2.914 1.00 86.38 478 ASN A CA 1
ATOM 3586 C C . ASN A 1 478 ? -30.929 -16.218 3.905 1.00 86.38 478 ASN A C 1
ATOM 3588 O O . ASN A 1 478 ? -30.798 -15.025 4.178 1.00 86.38 478 ASN A O 1
ATOM 3592 N N . LEU A 1 479 ? -30.189 -17.176 4.454 1.00 85.56 479 LEU A N 1
ATOM 3593 C CA . LEU A 1 479 ? -29.052 -16.981 5.346 1.00 85.56 479 LEU A CA 1
ATOM 3594 C C . LEU A 1 479 ? -27.767 -17.201 4.548 1.00 85.56 479 LEU A C 1
ATOM 3596 O O . LEU A 1 479 ? -27.355 -18.340 4.335 1.00 85.56 479 LEU A O 1
ATOM 3600 N N . GLY A 1 480 ? -27.164 -16.113 4.078 1.00 83.62 480 GLY A N 1
ATOM 3601 C CA . GLY A 1 480 ? -25.852 -16.125 3.438 1.00 83.62 480 GLY A CA 1
ATOM 3602 C C . GLY A 1 480 ? -24.735 -15.972 4.467 1.00 83.62 480 GLY A C 1
ATOM 3603 O O . GLY A 1 480 ? -24.893 -15.210 5.414 1.00 83.62 480 GLY A O 1
ATOM 3604 N N . PHE A 1 481 ? -23.608 -16.653 4.311 1.00 81.00 481 PHE A N 1
ATOM 3605 C CA . PHE A 1 481 ? -22.410 -16.408 5.123 1.00 81.00 481 PHE A CA 1
ATOM 3606 C C . PHE A 1 481 ? -21.145 -16.824 4.364 1.00 81.00 481 PHE A C 1
ATOM 3608 O O . PHE A 1 481 ? -21.174 -17.740 3.544 1.00 81.00 481 PHE A O 1
ATOM 3615 N N . GLY A 1 482 ? -20.028 -16.143 4.624 1.00 74.38 482 GLY A N 1
ATOM 3616 C CA . GLY A 1 482 ? -18.727 -16.516 4.066 1.00 74.38 482 GLY A CA 1
ATOM 3617 C C . GLY A 1 482 ? -18.181 -17.787 4.717 1.00 74.38 482 GLY A C 1
ATOM 3618 O O . GLY A 1 482 ? -18.367 -17.995 5.919 1.00 74.38 482 GLY A O 1
ATOM 3619 N N . THR A 1 483 ? -17.494 -18.623 3.940 1.00 75.56 483 THR A N 1
ATOM 3620 C CA . THR A 1 483 ? -16.759 -19.778 4.467 1.00 75.56 483 THR A CA 1
ATOM 3621 C C . THR A 1 483 ? -15.258 -19.592 4.291 1.00 75.56 483 THR A C 1
ATOM 3623 O O . THR A 1 483 ? -14.804 -18.868 3.411 1.00 75.56 483 THR A O 1
ATOM 3626 N N . THR A 1 484 ? -14.476 -20.230 5.152 1.00 70.12 484 THR A N 1
ATOM 3627 C CA . THR A 1 484 ? -13.018 -20.298 5.072 1.00 70.12 484 THR A CA 1
ATOM 3628 C C . THR A 1 484 ? -12.633 -21.692 4.601 1.00 70.12 484 THR A C 1
ATOM 3630 O O . THR A 1 484 ? -13.158 -22.683 5.121 1.00 70.12 484 THR A O 1
ATOM 3633 N N . LEU A 1 485 ? -11.711 -21.765 3.638 1.00 72.12 485 LEU A N 1
ATOM 3634 C CA . LEU A 1 485 ? -11.228 -23.026 3.086 1.00 72.12 485 LEU A CA 1
ATOM 3635 C C . LEU A 1 485 ? -10.733 -23.957 4.206 1.00 72.12 485 LEU A C 1
ATOM 3637 O O . LEU A 1 485 ? -9.938 -23.562 5.057 1.00 72.12 485 LEU A O 1
ATOM 3641 N N . GLY A 1 486 ? -11.237 -25.192 4.229 1.00 71.12 486 GLY A N 1
ATOM 3642 C CA . GLY A 1 486 ? -10.818 -26.225 5.180 1.00 71.12 486 GLY A CA 1
ATOM 3643 C C . GLY A 1 486 ? -11.427 -26.118 6.586 1.00 71.12 486 GLY A C 1
ATOM 3644 O O . GLY A 1 486 ? -11.254 -27.036 7.389 1.00 71.12 486 GLY A O 1
ATOM 3645 N N . LYS A 1 487 ? -12.174 -25.052 6.909 1.00 74.75 487 LYS A N 1
ATOM 3646 C CA . LYS A 1 487 ? -12.879 -24.937 8.198 1.00 74.75 487 LYS A CA 1
ATOM 3647 C C . LYS A 1 487 ? -14.204 -25.686 8.154 1.00 74.75 487 LYS A C 1
ATOM 3649 O O . LYS A 1 487 ? -14.914 -25.633 7.159 1.00 74.75 487 LYS A O 1
ATOM 3654 N N . THR A 1 488 ? -14.548 -26.387 9.231 1.00 85.00 488 THR A N 1
ATOM 3655 C CA . THR A 1 488 ? -15.841 -27.077 9.333 1.00 85.00 488 THR A CA 1
ATOM 3656 C C . THR A 1 488 ? -16.894 -26.134 9.904 1.00 85.00 488 THR A C 1
ATOM 3658 O O . THR A 1 488 ? -16.601 -25.315 10.768 1.00 85.00 488 THR A O 1
ATOM 3661 N N . TYR A 1 489 ? -18.128 -26.265 9.438 1.00 87.06 489 TYR A N 1
ATOM 3662 C CA . TYR A 1 489 ? -19.261 -25.452 9.850 1.00 87.06 489 TYR A CA 1
ATOM 3663 C C . TYR A 1 489 ? -20.477 -26.344 10.103 1.00 87.06 489 TYR A C 1
ATOM 3665 O O . TYR A 1 489 ? -20.726 -27.290 9.359 1.00 87.06 489 TYR A O 1
ATOM 3673 N N . GLN A 1 490 ? -21.261 -26.028 11.133 1.00 91.38 490 GLN A N 1
ATOM 3674 C CA . GLN A 1 490 ? -22.541 -26.675 11.428 1.00 91.38 490 GLN A CA 1
ATOM 3675 C C . GLN A 1 490 ? -23.612 -25.611 11.651 1.00 91.38 490 GLN A C 1
ATOM 3677 O O . GLN A 1 490 ? -23.588 -24.881 12.643 1.00 91.38 490 GLN A O 1
ATOM 3682 N N . LEU A 1 491 ? -24.592 -25.545 10.751 1.00 89.94 491 LEU A N 1
ATOM 3683 C CA . LEU A 1 491 ? -25.759 -24.694 10.948 1.00 89.94 491 LEU A CA 1
ATOM 3684 C C . LEU A 1 491 ? -26.699 -25.331 11.975 1.00 89.94 491 LEU A C 1
ATOM 3686 O O . LEU A 1 491 ? -26.924 -26.543 11.961 1.00 89.94 491 LEU A O 1
ATOM 3690 N N . GLN A 1 492 ? -27.254 -24.517 12.864 1.00 92.12 492 GLN A N 1
ATOM 3691 C CA . GLN A 1 492 ? -28.257 -24.937 13.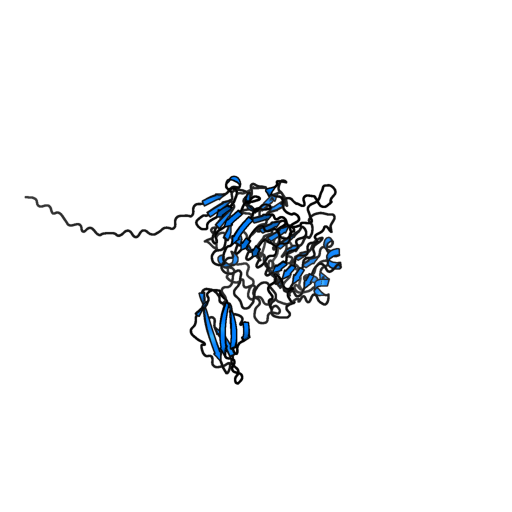832 1.00 92.12 492 GLN A CA 1
ATOM 3692 C C . GLN A 1 492 ? -29.432 -23.965 13.860 1.00 92.12 492 GLN A C 1
ATOM 3694 O O . GLN A 1 492 ? -29.261 -22.768 13.619 1.00 92.12 492 GLN A O 1
ATOM 3699 N N . SER A 1 493 ? -30.612 -24.467 14.220 1.00 91.19 493 SER A N 1
ATOM 3700 C CA . SER A 1 493 ? -31.774 -23.634 14.513 1.00 91.19 493 SER A CA 1
ATOM 3701 C C . SER A 1 493 ? -32.394 -23.943 15.871 1.00 91.19 493 SER A C 1
ATOM 3703 O O . SER A 1 493 ? -32.135 -24.983 16.481 1.00 91.19 493 SER A O 1
ATOM 3705 N N . SER A 1 494 ? -33.188 -23.002 16.370 1.00 90.44 494 SER A N 1
ATOM 3706 C CA . SER A 1 494 ? -33.901 -23.107 17.638 1.00 90.44 494 SER A CA 1
ATOM 3707 C C . SER A 1 494 ? -35.248 -22.395 17.554 1.00 90.44 494 SER A C 1
ATOM 3709 O O . SER A 1 494 ? -35.379 -21.383 16.866 1.00 90.44 494 SER A O 1
ATOM 3711 N N . GLY A 1 495 ? -36.252 -22.907 18.267 1.00 89.81 495 GLY A N 1
ATOM 3712 C CA . GLY A 1 495 ? -37.529 -22.214 18.477 1.00 89.81 495 GLY A CA 1
ATOM 3713 C C . GLY A 1 495 ? -37.576 -21.383 19.765 1.00 89.81 495 GLY A C 1
ATOM 3714 O O . GLY A 1 495 ? -38.473 -20.563 19.928 1.00 89.81 495 GLY A O 1
ATOM 3715 N N . ASP A 1 496 ? -36.628 -21.585 20.687 1.00 88.75 496 ASP A N 1
ATOM 3716 C CA . ASP A 1 496 ? -36.691 -21.079 22.067 1.00 88.75 496 ASP A CA 1
ATOM 3717 C C . ASP A 1 496 ? -35.369 -20.478 22.588 1.00 88.75 496 ASP A C 1
ATOM 3719 O O . ASP A 1 496 ? -35.296 -20.090 23.755 1.00 88.75 496 ASP A O 1
ATOM 3723 N N . LEU A 1 497 ? -34.331 -20.418 21.742 1.00 86.75 497 LEU A N 1
ATOM 3724 C CA . LEU A 1 497 ? -32.940 -20.040 22.049 1.00 86.75 497 LEU A CA 1
ATOM 3725 C C . LEU A 1 497 ? -32.211 -20.947 23.057 1.00 86.75 497 LEU A C 1
ATOM 3727 O O . LEU A 1 497 ? -31.033 -20.719 23.342 1.00 86.75 497 LEU A O 1
ATOM 3731 N N . LYS A 1 498 ? -32.863 -21.990 23.576 1.00 87.88 498 LYS A N 1
ATOM 3732 C CA . LYS A 1 498 ? -32.311 -22.899 24.592 1.00 87.88 498 LYS A CA 1
ATOM 3733 C C . LYS A 1 498 ? -31.904 -24.225 23.974 1.00 87.88 498 LYS A C 1
ATOM 3735 O O . LYS A 1 498 ? -30.809 -24.721 24.230 1.00 87.88 498 LYS A O 1
ATOM 3740 N N . THR A 1 499 ? -32.773 -24.770 23.133 1.00 93.12 499 THR A N 1
ATOM 3741 C CA . THR A 1 499 ? -32.609 -26.076 22.506 1.00 93.12 499 THR A CA 1
ATOM 3742 C C . THR A 1 499 ? -32.267 -25.871 21.041 1.00 93.12 499 THR A C 1
ATOM 3744 O O . THR A 1 499 ? -33.032 -25.247 20.304 1.00 93.12 499 THR A O 1
ATOM 3747 N N . TRP A 1 500 ? -31.106 -26.369 20.623 1.00 93.38 500 TRP A N 1
ATOM 3748 C CA . TRP A 1 500 ? -30.587 -26.174 19.272 1.00 93.38 500 TRP A CA 1
ATOM 3749 C C . TRP A 1 500 ? -30.533 -27.505 18.531 1.00 93.38 500 TRP A C 1
ATOM 3751 O O . TRP A 1 500 ? -30.019 -28.489 19.061 1.00 93.38 500 TRP A O 1
ATOM 3761 N N . ALA A 1 501 ? -31.055 -27.523 17.309 1.00 94.06 501 ALA A N 1
ATOM 3762 C CA . ALA A 1 501 ? -31.036 -28.675 16.418 1.00 94.06 501 ALA A CA 1
ATOM 3763 C C . ALA A 1 501 ? -30.139 -28.393 15.211 1.00 94.06 501 ALA A C 1
ATOM 3765 O O . ALA A 1 501 ? -30.114 -27.271 14.709 1.00 94.06 501 ALA A O 1
ATOM 3766 N N . ASN A 1 502 ? -29.417 -29.411 14.743 1.00 93.50 502 ASN A N 1
ATOM 3767 C CA . ASN A 1 502 ? -28.597 -29.314 13.538 1.00 93.50 502 ASN A CA 1
ATOM 3768 C C . ASN A 1 502 ? -29.479 -29.203 12.290 1.00 93.50 502 ASN A C 1
ATOM 3770 O O . ASN A 1 502 ? -30.369 -30.024 12.073 1.00 93.50 502 ASN A O 1
ATOM 3774 N N . GLU A 1 503 ? -29.190 -28.209 11.458 1.00 90.44 503 GLU A N 1
ATOM 3775 C CA . GLU A 1 503 ? -29.766 -28.049 10.126 1.00 90.44 503 GLU A CA 1
ATOM 3776 C C . GLU A 1 503 ? -28.813 -28.705 9.118 1.00 90.44 503 GLU A C 1
ATOM 3778 O O . GLU A 1 503 ? -27.875 -28.080 8.626 1.00 90.44 503 GLU A O 1
ATOM 3783 N N . GLY A 1 504 ? -29.021 -29.999 8.865 1.00 89.12 504 GLY A N 1
ATOM 3784 C CA . GLY A 1 504 ? -28.152 -30.796 7.996 1.00 89.12 504 GLY A CA 1
ATOM 3785 C C . GLY A 1 504 ? -26.840 -31.243 8.655 1.00 89.12 504 GLY A C 1
ATOM 3786 O O . GLY A 1 504 ? -26.624 -31.065 9.857 1.00 89.12 504 GLY A O 1
ATOM 3787 N N . ALA A 1 505 ? -25.981 -31.883 7.857 1.00 90.75 505 ALA A N 1
ATOM 3788 C CA . ALA A 1 505 ? -24.666 -32.351 8.291 1.00 90.75 505 ALA A CA 1
ATOM 3789 C C . ALA A 1 505 ? -23.644 -31.198 8.345 1.00 90.75 505 ALA A C 1
ATOM 3791 O O . ALA A 1 505 ? -23.799 -30.224 7.601 1.00 90.75 505 ALA A O 1
ATOM 3792 N N . PRO A 1 506 ? -22.581 -31.314 9.165 1.00 91.50 506 PRO A N 1
ATOM 3793 C CA . PRO A 1 506 ? -21.453 -30.401 9.074 1.00 91.50 506 PRO A CA 1
ATOM 3794 C C . PRO A 1 506 ? -20.844 -30.433 7.670 1.00 91.50 506 PRO A C 1
ATOM 3796 O O . PRO A 1 506 ? -20.800 -31.487 7.032 1.00 91.50 506 PRO A O 1
ATOM 3799 N N . PHE A 1 507 ? -20.328 -29.300 7.211 1.00 87.25 507 PHE A N 1
ATOM 3800 C CA . PHE A 1 507 ? -19.642 -29.187 5.925 1.00 87.25 507 PHE A CA 1
ATOM 3801 C C . PHE A 1 507 ? -18.309 -28.460 6.085 1.00 87.25 507 PHE A C 1
ATOM 3803 O O . PHE A 1 507 ? -18.116 -27.705 7.036 1.00 87.25 507 PHE A O 1
ATOM 3810 N N . VAL A 1 508 ? -17.393 -28.691 5.148 1.00 86.56 508 VAL A N 1
ATOM 3811 C CA . VAL A 1 508 ? -16.095 -28.013 5.090 1.00 86.56 508 VAL A CA 1
ATOM 3812 C C . VAL A 1 508 ? -16.211 -26.847 4.115 1.00 86.56 508 VAL A C 1
ATOM 3814 O O . VAL A 1 508 ? -16.669 -27.035 2.992 1.00 86.56 508 VAL A O 1
ATOM 3817 N N . GLY A 1 509 ? -15.835 -25.651 4.558 1.00 79.31 509 GLY A N 1
ATOM 3818 C CA . GLY A 1 509 ? -15.799 -24.456 3.730 1.00 79.31 509 GLY A CA 1
ATOM 3819 C C . GLY A 1 509 ? -14.791 -24.592 2.597 1.00 79.31 509 GLY A C 1
ATOM 3820 O O . GLY A 1 509 ? -13.719 -25.175 2.768 1.00 79.31 509 GLY A O 1
ATOM 3821 N N . ASP A 1 510 ? -15.139 -24.029 1.450 1.00 79.00 510 ASP A N 1
ATOM 3822 C CA . ASP A 1 510 ? -14.333 -24.000 0.229 1.00 79.00 510 ASP A CA 1
ATOM 3823 C C . ASP A 1 510 ? -13.813 -22.587 -0.093 1.00 79.00 510 ASP A C 1
ATOM 3825 O O . ASP A 1 510 ? -13.185 -22.368 -1.126 1.00 79.00 510 ASP A O 1
ATOM 3829 N N . GLY A 1 511 ? -14.062 -21.621 0.798 1.00 63.38 511 GLY A N 1
ATOM 3830 C CA . GLY A 1 511 ? -13.713 -20.218 0.588 1.00 63.38 511 GLY A CA 1
ATOM 3831 C C . GLY A 1 511 ? -14.786 -19.419 -0.157 1.00 63.38 511 GLY A C 1
ATOM 3832 O O . GLY A 1 511 ? -14.638 -18.207 -0.297 1.00 63.38 511 GLY A O 1
ATOM 3833 N N . GLN A 1 512 ? -15.869 -20.055 -0.621 1.00 75.81 512 GLN A N 1
ATOM 3834 C CA . GLN A 1 512 ? -16.981 -19.375 -1.285 1.00 75.81 512 GLN A CA 1
ATOM 3835 C C . GLN A 1 512 ? -18.109 -19.030 -0.295 1.00 75.81 512 GLN A C 1
ATOM 3837 O O . GLN A 1 512 ? -18.265 -19.685 0.747 1.00 75.81 512 GLN A O 1
ATOM 3842 N N . PRO A 1 513 ? -18.921 -17.990 -0.582 1.00 75.69 513 PRO A N 1
ATOM 3843 C CA . PRO A 1 513 ? -20.130 -17.710 0.182 1.00 75.69 513 PRO A CA 1
ATOM 3844 C C . PRO A 1 513 ? -21.120 -18.873 0.089 1.00 75.69 513 PRO A C 1
ATOM 3846 O O . PRO A 1 513 ? -21.449 -19.340 -1.000 1.00 75.69 513 PRO A O 1
ATOM 3849 N N . MET A 1 514 ? -21.650 -19.296 1.231 1.00 82.50 514 MET A N 1
ATOM 3850 C CA . MET A 1 514 ? -22.712 -20.291 1.300 1.00 82.50 514 MET A CA 1
ATOM 3851 C C . MET A 1 514 ? -24.061 -19.648 1.565 1.00 82.50 514 MET A C 1
ATOM 3853 O O . MET A 1 514 ? -24.166 -18.641 2.262 1.00 82.50 514 MET A O 1
ATOM 3857 N N . LEU A 1 515 ? -25.103 -20.265 1.009 1.00 86.00 515 LEU A N 1
ATOM 3858 C CA . LEU A 1 515 ? -26.485 -19.837 1.151 1.00 86.00 515 LEU A CA 1
ATOM 3859 C C . LEU A 1 515 ? -27.319 -20.975 1.732 1.00 86.00 515 LEU A C 1
ATOM 3861 O O . LEU A 1 515 ? -27.449 -22.034 1.123 1.00 86.00 515 LEU A O 1
ATOM 3865 N N . PHE A 1 516 ? -27.932 -20.733 2.883 1.00 86.62 516 PHE A N 1
ATOM 3866 C CA . PHE A 1 516 ? -28.958 -21.601 3.440 1.00 86.62 516 PHE A CA 1
ATOM 3867 C C . PHE A 1 516 ? -30.331 -20.959 3.271 1.00 86.62 516 PHE A C 1
ATOM 3869 O O . PHE A 1 516 ? -30.516 -19.782 3.576 1.00 86.62 516 PHE A O 1
ATOM 3876 N N . GLN A 1 517 ? -31.308 -21.733 2.807 1.00 88.81 517 GLN A N 1
ATOM 3877 C CA . GLN A 1 517 ? -32.681 -21.268 2.650 1.00 88.81 517 GLN A CA 1
ATOM 3878 C C . GLN A 1 517 ? -33.587 -22.002 3.629 1.00 88.81 517 GLN A C 1
ATOM 3880 O O . GLN A 1 517 ? -33.594 -23.231 3.676 1.00 88.81 517 GLN A O 1
ATOM 3885 N N . ALA A 1 518 ? -34.389 -21.249 4.374 1.00 83.19 518 ALA A N 1
ATOM 3886 C CA . ALA A 1 518 ? -35.451 -21.797 5.202 1.00 83.19 518 ALA A CA 1
ATOM 3887 C C . ALA A 1 518 ? -36.797 -21.159 4.859 1.00 83.19 518 ALA A C 1
ATOM 3889 O O . ALA A 1 518 ? -36.859 -19.945 4.676 1.00 83.19 518 ALA A O 1
ATOM 3890 N N . PRO A 1 5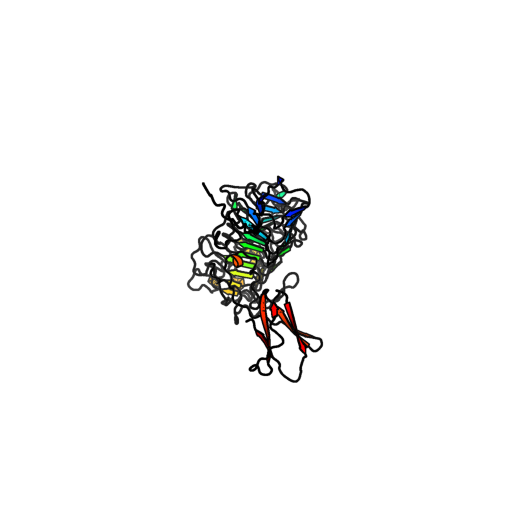19 ? -37.893 -21.931 4.828 1.00 82.31 519 PRO A N 1
ATOM 3891 C CA . PRO A 1 519 ? -39.220 -21.377 4.604 1.00 82.31 519 PRO A CA 1
ATOM 3892 C C . PRO A 1 519 ? -39.622 -20.423 5.729 1.00 82.31 519 PRO A C 1
ATOM 3894 O O . PRO A 1 519 ? -39.398 -20.697 6.912 1.00 82.31 519 PRO A O 1
ATOM 3897 N N . ILE A 1 520 ? -40.248 -19.305 5.360 1.00 80.38 520 ILE A N 1
ATOM 3898 C CA . ILE A 1 520 ? -40.800 -18.356 6.326 1.00 80.38 520 ILE A CA 1
ATOM 3899 C C . ILE A 1 520 ? -42.030 -18.989 6.969 1.00 80.38 520 ILE A C 1
ATOM 3901 O O . ILE A 1 520 ? -43.018 -19.289 6.299 1.00 80.38 520 ILE A O 1
ATOM 3905 N N . ASN A 1 521 ? -41.987 -19.148 8.289 1.00 76.69 521 ASN A N 1
ATOM 3906 C CA . ASN A 1 521 ? -43.160 -19.481 9.082 1.00 76.69 521 ASN A CA 1
ATOM 3907 C C . ASN A 1 521 ? -43.601 -18.247 9.876 1.00 76.69 521 ASN A C 1
ATOM 3909 O O . ASN A 1 521 ? -42.951 -17.859 10.842 1.00 76.69 521 ASN A O 1
ATOM 3913 N N . TYR A 1 522 ? -44.726 -17.648 9.484 1.00 74.81 522 TYR A N 1
ATOM 3914 C CA . TYR A 1 522 ? -45.263 -16.435 10.113 1.00 74.81 522 TYR A CA 1
ATOM 3915 C C . TYR A 1 522 ? -45.883 -16.662 11.505 1.00 74.81 522 TYR A C 1
ATOM 3917 O O . TYR A 1 522 ? -46.312 -15.702 12.137 1.00 74.81 522 TYR A O 1
ATOM 3925 N N . GLN A 1 523 ? -45.974 -17.908 11.982 1.00 73.12 523 GLN A N 1
ATOM 3926 C CA . GLN A 1 523 ? -46.660 -18.256 13.234 1.00 73.12 523 GLN A CA 1
ATOM 3927 C C . GLN A 1 523 ? -45.709 -18.400 14.433 1.00 73.12 523 GLN A C 1
ATOM 3929 O O . GLN A 1 523 ? -46.162 -18.374 15.575 1.00 73.12 523 GLN A O 1
ATOM 3934 N N . THR A 1 524 ? -44.405 -18.583 14.207 1.00 77.50 524 THR A N 1
ATOM 3935 C CA . THR A 1 524 ? -43.446 -18.915 15.273 1.00 77.50 524 THR A CA 1
ATOM 3936 C C . THR A 1 524 ? -42.095 -18.260 15.035 1.00 77.50 524 THR A C 1
ATOM 3938 O O . THR A 1 524 ? -41.574 -18.317 13.921 1.00 77.50 524 THR A O 1
ATOM 3941 N N . ASN A 1 525 ? -41.481 -17.735 16.096 1.00 81.75 525 ASN A N 1
ATOM 3942 C CA . ASN A 1 525 ? -40.091 -17.294 16.041 1.00 81.75 525 ASN A CA 1
ATOM 3943 C C . ASN A 1 525 ? -39.172 -18.489 15.769 1.00 81.75 525 ASN A C 1
ATOM 3945 O O . ASN A 1 525 ? -39.329 -19.555 16.366 1.00 81.75 525 ASN A O 1
ATOM 3949 N N . ARG A 1 526 ? -38.194 -18.294 14.884 1.00 85.75 526 ARG A N 1
ATOM 3950 C CA . ARG A 1 526 ? -37.124 -19.256 14.637 1.00 85.75 526 ARG A CA 1
ATOM 3951 C C . ARG A 1 526 ? -35.794 -18.523 14.625 1.00 85.75 526 ARG A C 1
ATOM 3953 O O . ARG A 1 526 ? -35.664 -17.466 14.014 1.00 85.75 526 ARG A O 1
ATOM 3960 N N . TYR A 1 527 ? -34.829 -19.088 15.327 1.00 87.25 527 TYR A N 1
ATOM 3961 C CA . TYR A 1 527 ? -33.491 -18.549 15.510 1.00 87.25 527 TYR A CA 1
ATOM 3962 C C . TYR A 1 527 ? -32.494 -19.459 14.807 1.00 87.25 527 TYR A C 1
ATOM 3964 O O . TYR A 1 527 ? -32.686 -20.673 14.790 1.00 87.25 527 TYR A O 1
ATOM 3972 N N . TYR A 1 528 ? -31.428 -18.884 14.260 1.00 87.88 528 TYR A N 1
ATOM 3973 C CA . TYR A 1 528 ? -30.373 -19.618 13.567 1.00 87.88 528 TYR A CA 1
ATOM 3974 C C . TYR A 1 528 ? -29.009 -19.213 14.114 1.00 87.88 528 TYR A C 1
ATOM 3976 O O . TYR A 1 528 ? -28.813 -18.063 14.508 1.00 87.88 528 TYR A O 1
ATOM 3984 N N . ARG A 1 529 ? -28.070 -20.159 14.141 1.00 87.12 529 ARG A N 1
ATOM 3985 C CA . ARG A 1 529 ? -26.660 -19.906 14.454 1.00 87.12 529 ARG A CA 1
ATOM 3986 C C . ARG A 1 529 ? -25.765 -20.823 13.637 1.00 87.12 529 ARG A C 1
ATOM 3988 O O . ARG A 1 529 ? -26.159 -21.940 13.313 1.00 87.12 529 ARG A O 1
ATOM 3995 N N . LEU A 1 530 ? -24.554 -20.366 13.359 1.00 85.50 530 LEU A N 1
ATOM 3996 C CA . LEU A 1 530 ? -23.507 -21.175 12.753 1.00 85.50 530 LEU A CA 1
ATOM 3997 C C . LEU A 1 530 ? -22.498 -21.529 13.836 1.00 85.50 530 LEU A C 1
ATOM 3999 O O . LEU A 1 530 ? -22.017 -20.647 14.544 1.00 85.50 530 LEU A O 1
ATOM 4003 N N . ILE A 1 531 ? -22.200 -22.812 13.973 1.00 85.38 531 ILE A N 1
ATOM 4004 C CA . ILE A 1 531 ? -21.113 -23.294 14.815 1.00 85.38 531 ILE A CA 1
ATOM 4005 C C . ILE A 1 531 ? -19.901 -23.508 13.918 1.00 85.38 531 ILE A C 1
ATOM 4007 O O . ILE A 1 531 ? -20.008 -24.193 12.901 1.00 85.38 531 ILE A O 1
ATOM 4011 N N . VAL A 1 532 ? -18.768 -22.929 14.305 1.00 76.19 532 VAL A N 1
ATOM 4012 C CA . VAL A 1 532 ? -17.449 -23.225 13.736 1.00 76.19 532 VAL A CA 1
ATOM 4013 C C . VAL A 1 532 ? -16.709 -24.023 14.812 1.00 76.19 532 VAL A C 1
ATOM 4015 O O . VAL A 1 532 ? -16.361 -23.420 15.828 1.00 76.19 532 VAL A O 1
ATOM 4018 N N . PRO A 1 533 ? -16.612 -25.360 14.685 1.00 60.03 533 PRO A N 1
ATOM 4019 C CA . PRO A 1 533 ? -16.013 -26.223 15.700 1.00 60.03 533 PRO A CA 1
ATOM 4020 C C . PRO A 1 533 ? -14.524 -25.974 15.933 1.00 60.03 533 PRO A C 1
ATOM 4022 O O . PRO A 1 533 ? -13.832 -25.529 14.984 1.00 60.03 533 PRO A O 1
#

pLDDT: mean 88.83, std 13.85, range [32.28, 98.94]

Sequence (533 aa):
MKMKTIKAGLAALASALLLNIPGQAATNLVTSASMVAGTNYWRATNQYLLTEMVFVEAGEVLVIEPGTVIKGQTLPGLSGTAVPSLVVARGGKIYAEGRADAPIIFTAENDDVNDPHDLGIYDRGLWGGVVLLGRAVINSAKDSAGNLATPKYDVFEGLPDIENLRYGGADDEDSSGVLRYVSIRHGGTSLEVNKEINGLTLGGVGRGTVVEHVEVYANDDDGVEFFGGAVNTKWLVSAFCDDDAFDTDEGYRGTNQFWFAIQAPTGNRNFGGEYAGSPVSPFNYLPLSDFRVYNATYLGAGAGNLVAKENTGFDVKEDSAAKHYNSIFTDFANRGIKIQNNALTRAQAGDIVFQNNLWWGFGTTANPNSVTNIAALNSEFLFTTPGYSNRIENPLLRGISRTNNLGLDPRPQVGSPALTGVFPAGGGVVTPVDYLGAFDPYSGLWIDGWTALSHYGFLSTNAVSPKFQLAVGAGNINLGFGTTLGKTYQLQSSGDLKTWANEGAPFVGDGQPMLFQAPINYQTNRYYRLIVP

Foldseek 3Di:
DDDDDDDDDDDDDDDDPPDPDPPDAAEAEADLVNADQAEDEAELSHEYEFQWEHEQDANHEYEYDFQYEYAYEFDPPDAARRFGEYAYFERGAYALAYDLQGAYEYYHPQDPLQDLPRDALQLAARGFAYEYAYAAAFQAQADPVRHHDVQHWDFQPLYDPDRRRIHYGHALATENYEDHLYEQERHKHHNDDVRMHENYEAAQHHCNYEAENYEYGNYQEEGYEYRAGEHEYEQYEQYAYQEEPYEYERQHAYEYEQYEYAHAQEHRHAEPYEYYQYPDPPADGPPQRQYEYEFAEYAWNALCGDYPYAQEHYEAAASHLYYYFLAEYEGTVFAHYEDDPNNLVCVVVVSHAQAQYEYERHHDDPCRQDLVGHYDDNRSCCVVPPGSNYDSDDQQFQADDNDLAQGDGRARDPPGPQQDDGDADPDDPDDDDRGGHSDDQQDDDPNASRYSCNSSRVHHPDDGFWDWDWDDDPQKTKTKTFADAQWKKWKWKDQPVPDIDTPDDIDGHRRGIDIDIDGDDPPGDMDMGMDGD

Secondary structure (DSSP, 8-state):
--------------------PPPPPEEEEE-GGGSPSSEEEE-TTEEEEE-SEEEE-TT-EEEE-TT-EEEE---TT--GGGS-EEEE-TT-EEEEE-BTTB-EEEEETT--TT-TTSS-TT---SS--EEEE--S--S--B-TTSSBPSS--EE-TTS---GGGEE--S-TT---EEEEEEEEES--EEEETTEEE-SEEEES--TTSEEEEEEEES-SS-SEEEES---EEEEEEEES-SS-SEEEETT---EEE--EEE--SSS---EEEEE-S-SSSSP-PSSPP--EEES-EEE-S-TT---SS--EEEEE-TT---EEES-EEEEESS-SEEE-GGGHHHHHHT--EEES-EEEEE-SSS-TTSHHHHEEETTTHHHHSTTS--B-S---EEE--SSTTT-BEEEEPTT-GGGS-PPPP-STTSPP-SSSSSS-TTS--TTTTTSHHHHTT-B--PPPPPPPEEEEETTEEEEEEE--TT-EEEEEEESSSSS-EE-S--EE--SSEEEEEEE--TTS--EEEEE--

Radius of gyration: 26.65 Å; chains: 1; bounding box: 87×116×57 Å